Protein AF-A0A183KRS6-F1 (afdb_monomer_lite)

Sequence (408 aa):
MHEIMRPDRDQYVILHEENIDKSYLEEFKKIKEHQSILTDRKFDFQSITLYDPFTFTSNGNPVWEPISNLDDVPLFSISEKYLSFEDTVGLNRLYKCDNLFDFYSAPEFDNNNATISVVFFRLFSMFINQSNVSKANERTCSNQSAPCEPGEFRNKHCICTNASKYAFDRCKDDVNETKYCSDAVSKNKCYDEAKYAIPFCRRTCGRCFRAGSIGISKPPKKLCQDVEIDMCKNYVKEGYCHFDGWTKLNCQYSCNLCPSPDVVKRQVETSDVRAYLEAYRKGDCFNRYDDLRCEVFAERGDCRTNPGFMSSQCTQSCGLCPEIENQHPNVSYTQSSYTIRLSTPCRNYIDDQRCDALAKEVNFLSFSGSFISGLNVFFKNAPDYKNNMFYQYRKYICFICSLTLFII

Organism: NCBI:txid6186

Structure (mmCIF, N/CA/C/O backbone):
data_AF-A0A183KRS6-F1
#
_entry.id   AF-A0A183KRS6-F1
#
loop_
_atom_site.group_PDB
_atom_site.id
_atom_site.type_symbol
_atom_site.label_atom_id
_atom_site.label_alt_id
_atom_site.label_comp_id
_atom_site.label_asym_id
_atom_site.label_entity_id
_atom_site.label_seq_id
_atom_site.pdbx_PDB_ins_code
_atom_site.Cartn_x
_atom_site.Cartn_y
_atom_site.Cartn_z
_atom_site.occupancy
_atom_site.B_iso_or_equiv
_atom_site.auth_seq_id
_atom_site.auth_comp_id
_atom_site.auth_asym_id
_atom_site.auth_atom_id
_atom_site.pdbx_PDB_model_num
ATOM 1 N N . MET A 1 1 ? -1.805 -5.351 20.117 1.00 83.56 1 MET A N 1
ATOM 2 C CA . MET A 1 1 ? -3.058 -5.824 19.498 1.00 83.56 1 MET A CA 1
ATOM 3 C C . MET A 1 1 ? -3.177 -5.126 18.164 1.00 83.56 1 MET A C 1
ATOM 5 O O . MET A 1 1 ? -3.073 -3.906 18.151 1.00 83.56 1 MET A O 1
ATOM 9 N N . HIS A 1 2 ? -3.350 -5.880 17.084 1.00 93.06 2 HIS A N 1
ATOM 10 C CA . HIS A 1 2 ? -3.728 -5.319 15.788 1.00 93.06 2 HIS A CA 1
ATOM 11 C C . HIS A 1 2 ? -5.238 -5.071 15.755 1.00 93.06 2 HIS A 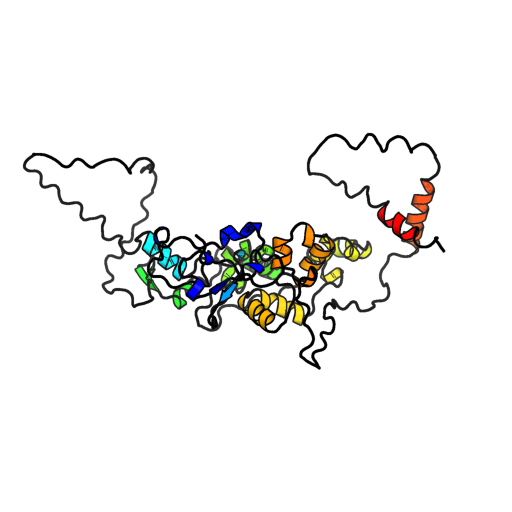C 1
ATOM 13 O O . HIS A 1 2 ? -5.987 -5.802 16.403 1.00 93.06 2 HIS A O 1
ATOM 19 N N . GLU A 1 3 ? -5.699 -4.076 14.999 1.00 94.50 3 GLU A N 1
ATOM 20 C CA . GLU A 1 3 ? -7.133 -3.766 14.877 1.00 94.50 3 GLU A CA 1
ATOM 21 C C . GLU A 1 3 ? -7.936 -4.996 14.403 1.00 94.50 3 GLU A C 1
ATOM 23 O O . GLU A 1 3 ? -9.028 -5.266 14.898 1.00 94.50 3 GLU A O 1
ATOM 28 N N . ILE A 1 4 ? -7.338 -5.829 13.539 1.00 95.00 4 ILE A N 1
ATOM 29 C CA . ILE A 1 4 ? -7.910 -7.097 13.050 1.00 95.00 4 ILE A CA 1
ATOM 30 C C . ILE A 1 4 ? -8.030 -8.189 14.132 1.00 95.00 4 ILE A C 1
ATOM 32 O O . ILE A 1 4 ? -8.648 -9.225 13.914 1.00 95.00 4 ILE A O 1
ATOM 36 N N . MET A 1 5 ? -7.447 -8.002 15.316 1.00 95.19 5 MET A N 1
ATOM 37 C CA . MET A 1 5 ? -7.546 -8.952 16.433 1.00 95.19 5 MET A CA 1
ATOM 38 C C . MET A 1 5 ? -8.672 -8.594 17.410 1.00 95.19 5 MET A C 1
ATOM 40 O O . MET A 1 5 ? -8.827 -9.262 18.435 1.00 95.19 5 MET A O 1
ATOM 44 N N . ARG A 1 6 ? -9.440 -7.532 17.141 1.00 94.69 6 ARG A N 1
ATOM 45 C CA . ARG A 1 6 ? -10.540 -7.117 18.013 1.00 94.69 6 ARG A CA 1
ATOM 46 C C . ARG A 1 6 ? -11.588 -8.234 18.184 1.00 94.69 6 ARG A C 1
ATOM 48 O O . ARG A 1 6 ? -11.902 -8.918 17.206 1.00 94.69 6 ARG A O 1
ATOM 55 N N . PRO A 1 7 ? -12.176 -8.402 19.387 1.00 94.44 7 PRO A N 1
ATOM 56 C CA . PRO A 1 7 ? -13.226 -9.399 19.615 1.00 94.44 7 PRO A CA 1
ATOM 57 C C . PRO A 1 7 ? -14.467 -9.194 18.731 1.00 94.44 7 PRO A C 1
ATOM 59 O O . PRO A 1 7 ? -15.098 -10.169 18.324 1.00 94.44 7 PRO A O 1
ATOM 62 N N . ASP A 1 8 ? -14.782 -7.934 18.411 1.00 94.12 8 ASP A N 1
ATOM 63 C CA . ASP A 1 8 ? -15.943 -7.501 17.627 1.00 94.12 8 ASP A CA 1
ATOM 64 C C . ASP A 1 8 ? -15.663 -7.359 16.121 1.00 94.12 8 ASP A C 1
ATOM 66 O O . ASP A 1 8 ? -16.561 -6.974 15.376 1.00 94.12 8 ASP A O 1
ATOM 70 N N . ARG A 1 9 ? -14.453 -7.685 15.636 1.00 95.06 9 ARG A N 1
ATOM 71 C CA . ARG A 1 9 ? -14.062 -7.438 14.232 1.00 95.06 9 ARG A CA 1
ATOM 72 C C . ARG A 1 9 ? -15.018 -8.063 13.207 1.00 95.06 9 ARG A C 1
ATOM 74 O O . ARG A 1 9 ? -15.184 -7.504 12.132 1.00 95.06 9 ARG A O 1
ATOM 81 N N . ASP A 1 10 ? -15.622 -9.214 13.522 1.00 95.94 10 ASP A N 1
ATOM 82 C CA . ASP A 1 10 ? -16.422 -9.995 12.566 1.00 95.94 10 ASP A CA 1
ATOM 83 C C . ASP A 1 10 ? -17.770 -9.304 12.271 1.00 95.94 10 ASP A C 1
ATOM 85 O O . ASP A 1 10 ? -18.526 -9.738 11.410 1.00 95.94 10 ASP A O 1
ATOM 89 N N . GLN A 1 11 ? -18.075 -8.204 12.972 1.00 95.31 11 GLN A N 1
ATOM 90 C CA . GLN A 1 11 ? -19.160 -7.278 12.635 1.00 95.31 11 GLN A CA 1
ATOM 91 C C . GLN A 1 11 ? -18.785 -6.309 11.500 1.00 95.31 11 GLN A C 1
ATOM 93 O O . GLN A 1 11 ? -19.662 -5.663 10.932 1.00 95.31 11 GLN A O 1
ATOM 98 N N . TYR A 1 12 ? -17.493 -6.195 11.173 1.00 95.25 12 TYR A N 1
ATOM 99 C CA . TYR A 1 12 ? -16.944 -5.211 10.237 1.00 95.25 12 TYR A CA 1
ATOM 100 C C . TYR A 1 12 ? -16.199 -5.851 9.064 1.00 95.25 12 TYR A C 1
ATOM 102 O O . TYR A 1 12 ? -16.209 -5.294 7.965 1.00 95.25 12 TYR A O 1
ATOM 110 N N . VAL A 1 13 ? -15.554 -7.002 9.279 1.00 96.50 13 VAL A N 1
ATOM 111 C CA . VAL A 1 13 ? -14.745 -7.691 8.267 1.00 96.50 13 VAL A CA 1
ATOM 112 C C . VAL A 1 13 ? -15.088 -9.172 8.153 1.00 96.50 13 VAL A C 1
ATOM 114 O O . VAL A 1 13 ? -15.427 -9.825 9.137 1.00 96.50 13 VAL A O 1
ATOM 117 N N . ILE A 1 14 ? -14.935 -9.701 6.944 1.00 96.88 14 ILE A N 1
ATOM 118 C CA . ILE A 1 14 ? -14.906 -11.132 6.645 1.00 96.88 14 ILE A CA 1
ATOM 119 C C . ILE A 1 14 ? -13.435 -11.538 6.579 1.00 96.88 14 ILE A C 1
ATOM 121 O O . ILE A 1 14 ? -12.667 -10.905 5.856 1.00 96.88 14 ILE A O 1
ATOM 125 N N . LEU A 1 15 ? -13.041 -12.556 7.345 1.00 97.38 15 LEU A N 1
ATOM 126 C CA . LEU A 1 15 ? -11.693 -13.127 7.323 1.00 97.38 15 LEU A CA 1
ATOM 127 C C . LEU A 1 15 ? -11.696 -14.412 6.485 1.00 97.38 15 LEU A C 1
ATOM 129 O O . LEU A 1 15 ? -12.467 -15.326 6.767 1.00 97.38 15 LEU A O 1
ATOM 133 N N . HIS A 1 16 ? -10.799 -14.481 5.510 1.00 97.06 16 HIS A N 1
ATOM 134 C CA . HIS A 1 16 ? -10.576 -15.614 4.616 1.00 97.06 16 HIS A CA 1
ATOM 135 C C . HIS A 1 16 ? -9.330 -16.374 5.076 1.00 97.06 16 HIS A C 1
ATOM 137 O O . HIS A 1 16 ? -8.223 -16.157 4.571 1.00 97.06 16 HIS A O 1
ATOM 143 N N . GLU A 1 17 ? -9.485 -17.219 6.099 1.00 96.50 17 GLU A N 1
ATOM 144 C CA . GLU A 1 17 ? -8.370 -17.961 6.710 1.00 96.50 17 GLU A CA 1
ATOM 145 C C . GLU A 1 17 ? -7.621 -18.850 5.706 1.00 96.50 17 GLU A C 1
ATOM 147 O O . GLU A 1 17 ? -6.414 -19.055 5.837 1.00 96.50 17 GLU A O 1
ATOM 152 N N . GLU A 1 18 ? -8.308 -19.325 4.668 1.00 96.00 18 GLU A N 1
ATOM 153 C CA . GLU A 1 18 ? -7.747 -20.119 3.579 1.00 96.00 18 GLU A CA 1
ATOM 154 C C . GLU A 1 18 ? -6.706 -19.371 2.735 1.00 96.00 18 GLU A C 1
ATOM 156 O O . GLU A 1 18 ? -5.847 -20.007 2.124 1.00 96.00 18 GLU A O 1
ATOM 161 N N . ASN A 1 19 ? -6.752 -18.035 2.718 1.00 96.69 19 ASN A N 1
ATOM 162 C CA . ASN A 1 19 ? -5.804 -17.210 1.970 1.00 96.69 19 ASN A CA 1
ATOM 163 C C . ASN A 1 19 ? -4.554 -16.876 2.797 1.00 96.69 19 ASN A C 1
ATOM 165 O O . ASN A 1 19 ? -3.540 -16.454 2.237 1.00 96.69 19 ASN A O 1
ATOM 169 N N . ILE A 1 20 ? -4.586 -17.088 4.115 1.00 96.88 20 ILE A N 1
ATOM 170 C CA . ILE A 1 20 ? -3.508 -16.717 5.036 1.00 96.88 20 ILE A CA 1
ATOM 171 C C . ILE A 1 20 ? -2.352 -17.710 4.924 1.00 96.88 20 ILE A C 1
ATOM 173 O O . ILE A 1 20 ? -2.533 -18.928 4.979 1.00 96.88 20 ILE A O 1
ATOM 177 N N . ASP A 1 21 ? -1.128 -17.197 4.824 1.00 95.50 21 ASP A N 1
ATOM 178 C CA . ASP A 1 21 ? 0.060 -18.010 5.055 1.00 95.50 21 ASP A CA 1
ATOM 179 C C . ASP A 1 21 ? 0.016 -18.587 6.478 1.00 95.50 21 ASP A C 1
ATOM 181 O O . ASP A 1 21 ? -0.043 -17.864 7.473 1.00 95.50 21 ASP A O 1
ATOM 185 N N . LYS A 1 22 ? 0.065 -19.919 6.573 1.00 94.50 22 LYS A N 1
ATOM 186 C CA . LYS A 1 22 ? -0.102 -20.669 7.826 1.00 94.50 22 LYS A CA 1
ATOM 187 C C . LYS A 1 22 ? 0.830 -20.211 8.949 1.00 94.50 22 LYS A C 1
ATOM 189 O O . LYS A 1 22 ? 0.472 -20.357 10.115 1.00 94.50 22 LYS A O 1
ATOM 194 N N . SER A 1 23 ? 2.002 -19.666 8.618 1.00 94.62 23 SER A N 1
ATOM 195 C CA . SER A 1 23 ? 2.950 -19.133 9.603 1.00 94.62 23 SER A CA 1
ATOM 196 C C . SER A 1 23 ? 2.454 -17.867 10.318 1.00 94.62 23 SER A C 1
ATOM 198 O O . SER A 1 23 ? 2.924 -17.577 11.416 1.00 94.62 23 SER A O 1
ATOM 200 N N . TYR A 1 24 ? 1.466 -17.164 9.753 1.00 94.94 24 TYR A N 1
ATOM 201 C CA . TYR A 1 24 ? 0.910 -15.911 10.272 1.00 94.94 24 TYR A CA 1
ATOM 202 C C . TYR A 1 24 ? -0.516 -16.034 10.828 1.00 94.94 24 TYR A C 1
ATOM 204 O O . TYR A 1 24 ? -1.092 -15.027 11.227 1.00 94.94 24 TYR A O 1
ATOM 212 N N . LEU A 1 25 ? -1.096 -17.237 10.923 1.00 94.44 25 LEU A N 1
ATOM 213 C CA . LEU A 1 25 ? -2.465 -17.425 11.439 1.00 94.44 25 LEU A CA 1
ATOM 214 C C . LEU A 1 25 ? -2.681 -16.826 12.841 1.00 94.44 25 LEU A C 1
ATOM 216 O O . LEU A 1 25 ? -3.757 -16.307 13.133 1.00 94.44 25 LEU A O 1
ATOM 220 N N . GLU A 1 26 ? -1.662 -16.852 13.705 1.00 94.31 26 GLU A N 1
ATOM 221 C CA . GLU A 1 26 ? -1.744 -16.272 15.054 1.00 94.31 26 GLU A CA 1
ATOM 222 C C . GLU A 1 26 ? -1.982 -14.751 15.042 1.00 94.31 26 GLU A C 1
ATOM 224 O O . GLU A 1 26 ? -2.657 -14.235 15.933 1.00 94.31 26 GLU A O 1
ATOM 229 N N . GLU A 1 27 ? -1.508 -14.040 14.014 1.00 93.31 27 GLU A N 1
ATOM 230 C CA . GLU A 1 27 ? -1.673 -12.585 13.864 1.00 93.31 27 GLU A CA 1
ATOM 231 C C . GLU A 1 27 ? -3.131 -12.175 13.593 1.00 93.31 27 GLU A C 1
ATOM 233 O O . GLU A 1 27 ? -3.512 -11.019 13.790 1.00 93.31 27 GLU A O 1
ATOM 238 N N . PHE A 1 28 ? -3.964 -13.136 13.178 1.00 95.75 28 PHE A N 1
ATOM 239 C CA . PHE A 1 28 ? -5.384 -12.952 12.884 1.00 95.75 28 PHE A CA 1
ATOM 240 C C . PHE A 1 28 ? -6.293 -13.586 13.935 1.00 95.75 28 PHE A C 1
ATOM 242 O O . PHE A 1 28 ? -7.512 -13.600 13.766 1.00 95.75 28 PHE A O 1
ATOM 249 N N . LYS A 1 29 ? -5.766 -14.095 15.053 1.00 95.31 29 LYS A N 1
ATOM 250 C CA . LYS A 1 29 ? -6.623 -14.608 16.128 1.00 95.31 29 LYS A CA 1
ATOM 251 C C . LYS A 1 29 ? -7.233 -13.471 16.939 1.00 95.31 29 LYS A C 1
ATOM 253 O O . LYS A 1 29 ? -6.548 -12.529 17.336 1.00 95.31 29 LYS A O 1
ATOM 258 N N . LYS A 1 30 ? -8.537 -13.579 17.221 1.00 95.50 30 LYS A N 1
ATOM 259 C CA . LYS A 1 30 ? -9.220 -12.632 18.111 1.00 95.50 30 LYS A CA 1
ATOM 260 C C . LYS A 1 30 ? -8.638 -12.725 19.512 1.00 95.50 30 LYS A C 1
ATOM 262 O O . LYS A 1 30 ? -8.485 -13.815 20.065 1.00 95.50 30 LYS A O 1
ATOM 267 N N . ILE A 1 31 ? -8.378 -11.570 20.104 1.00 93.62 31 ILE A N 1
ATOM 268 C CA . ILE A 1 31 ? -8.111 -11.467 21.533 1.00 93.62 31 ILE A CA 1
ATOM 269 C C . ILE A 1 31 ? -9.443 -11.614 22.278 1.00 93.62 31 ILE A C 1
ATOM 271 O O . ILE A 1 31 ? -10.504 -11.264 21.761 1.00 93.62 31 ILE A O 1
ATOM 275 N N . LYS A 1 32 ? -9.407 -12.174 23.490 1.00 90.81 32 LYS A N 1
ATOM 276 C CA . LYS A 1 32 ? -10.609 -12.350 24.314 1.00 90.81 32 LYS A CA 1
ATOM 277 C C . LYS A 1 32 ? -11.098 -10.995 24.828 1.00 90.81 32 LYS A C 1
ATOM 279 O O . LYS A 1 32 ? -10.283 -10.144 25.170 1.00 90.81 32 LYS A O 1
ATOM 284 N N . GLU A 1 33 ? -12.411 -10.824 24.972 1.00 86.75 33 GLU A N 1
ATOM 285 C CA . GLU A 1 33 ? -13.024 -9.550 25.391 1.00 86.75 33 GLU A CA 1
ATOM 286 C C . GLU A 1 33 ? -12.409 -8.973 26.672 1.00 86.75 33 GLU A C 1
ATOM 288 O O . GLU A 1 33 ? -12.002 -7.816 26.691 1.00 86.75 33 GLU A O 1
ATOM 293 N N . HIS A 1 34 ? -12.222 -9.800 27.705 1.00 85.00 34 HIS A N 1
ATOM 294 C CA . HIS A 1 34 ? -11.623 -9.384 28.982 1.00 85.00 34 HIS A CA 1
ATOM 295 C C . HIS A 1 34 ? -10.146 -8.961 28.889 1.00 85.00 34 HIS A C 1
ATOM 297 O O . HIS A 1 34 ? -9.616 -8.373 29.827 1.00 85.00 34 HIS A O 1
ATOM 303 N N . GLN A 1 35 ? -9.463 -9.292 27.791 1.00 83.81 35 GLN A N 1
ATOM 304 C CA . GLN A 1 35 ? -8.082 -8.889 27.510 1.00 83.81 35 GLN A CA 1
ATOM 305 C C . GLN A 1 35 ? -8.026 -7.660 26.589 1.00 83.81 35 GLN A C 1
ATOM 307 O O . GLN A 1 35 ? -6.937 -7.187 26.262 1.00 83.81 35 GLN A O 1
ATOM 312 N N . SER A 1 36 ? -9.181 -7.156 26.142 1.00 81.38 36 SER A N 1
ATOM 313 C CA . SER A 1 36 ? -9.292 -6.027 25.224 1.00 81.38 36 SER A CA 1
ATOM 314 C C . SER A 1 36 ? -9.881 -4.796 25.908 1.00 81.38 36 SER A C 1
ATOM 316 O O . SER A 1 36 ? -10.846 -4.889 26.660 1.00 81.38 36 SER A O 1
ATOM 318 N N . ILE A 1 37 ? -9.307 -3.625 25.627 1.00 80.06 37 ILE A N 1
ATOM 319 C CA . ILE A 1 37 ? -9.844 -2.330 26.055 1.00 80.06 37 ILE A CA 1
ATOM 320 C C . ILE A 1 37 ? -10.181 -1.551 24.784 1.00 80.06 37 ILE A C 1
ATOM 322 O O . ILE A 1 37 ? -9.300 -0.972 24.154 1.00 80.06 37 ILE A O 1
ATOM 326 N N . LEU A 1 38 ? -11.455 -1.564 24.384 1.00 76.56 38 LEU A N 1
ATOM 327 C CA . LEU A 1 38 ? -11.907 -0.915 23.146 1.00 76.56 38 LEU A CA 1
ATOM 328 C C . LEU A 1 38 ? -12.173 0.591 23.312 1.00 76.56 38 LEU A C 1
ATOM 330 O O . LEU A 1 38 ? -12.379 1.283 22.324 1.00 76.56 38 LEU A O 1
ATOM 334 N N . THR A 1 39 ? -12.118 1.141 24.533 1.00 74.56 39 THR A N 1
ATOM 335 C CA . THR A 1 39 ? -12.268 2.590 24.814 1.00 74.56 39 THR A CA 1
ATOM 336 C C . THR A 1 39 ? -13.505 3.253 24.176 1.00 74.56 39 THR A C 1
ATOM 338 O O . THR A 1 39 ? -13.466 4.450 23.901 1.00 74.56 39 THR A O 1
ATOM 341 N N . ASP A 1 40 ? -14.581 2.494 23.922 1.00 74.81 40 ASP A N 1
ATOM 342 C CA . ASP A 1 40 ? -15.792 2.956 23.216 1.00 74.81 40 ASP A CA 1
ATOM 343 C C . ASP A 1 40 ? -15.491 3.611 21.848 1.00 74.81 40 ASP A C 1
ATOM 345 O O . ASP A 1 40 ? -15.978 4.695 21.515 1.00 74.81 40 ASP A O 1
ATOM 349 N N . ARG A 1 41 ? -14.585 2.994 21.073 1.00 81.50 41 ARG A N 1
ATOM 350 C CA . ARG A 1 41 ? -14.232 3.428 19.712 1.00 81.50 41 ARG A CA 1
ATOM 351 C C . ARG A 1 41 ? -14.746 2.447 18.660 1.00 81.50 41 ARG A C 1
ATOM 353 O O . ARG A 1 41 ? -14.746 1.226 18.860 1.00 81.50 41 ARG A O 1
ATOM 360 N N . LYS A 1 42 ? -15.139 2.984 17.504 1.00 84.69 42 LYS A N 1
ATOM 361 C CA . LYS A 1 42 ? -15.575 2.187 16.345 1.00 84.69 42 LYS A CA 1
ATOM 362 C C . LYS A 1 42 ? -14.405 1.388 15.766 1.00 84.69 42 LYS A C 1
ATOM 364 O O . LYS A 1 42 ? -13.247 1.662 16.084 1.00 84.69 42 LYS A O 1
ATOM 369 N N . PHE A 1 43 ? -14.696 0.369 14.960 1.00 91.12 43 PHE A N 1
ATOM 370 C CA . PHE A 1 43 ? -13.662 -0.313 14.178 1.00 91.12 43 PHE A CA 1
ATOM 371 C C . PHE A 1 43 ? -13.032 0.661 13.188 1.00 91.12 43 PHE A C 1
ATOM 373 O O . PHE A 1 43 ? -13.741 1.300 12.410 1.00 91.12 43 PHE A O 1
ATOM 380 N N . ASP A 1 44 ? -11.711 0.799 13.248 1.00 91.19 44 ASP A N 1
ATOM 381 C CA . ASP A 1 44 ? -10.995 1.814 12.490 1.00 91.19 44 ASP A CA 1
ATOM 382 C C . ASP A 1 44 ? -10.200 1.213 11.327 1.00 91.19 44 ASP A C 1
ATOM 384 O O . ASP A 1 44 ? -9.067 0.748 11.474 1.00 91.19 44 ASP A O 1
ATOM 388 N N . PHE A 1 45 ? -10.778 1.305 10.129 1.00 90.69 45 PHE A N 1
ATOM 389 C CA . PHE A 1 45 ? -10.135 0.879 8.885 1.00 90.69 45 PHE A CA 1
ATOM 390 C C . PHE A 1 45 ? -8.854 1.665 8.545 1.00 90.69 45 PHE A C 1
ATOM 392 O O . PHE A 1 45 ? -8.003 1.187 7.788 1.00 90.69 45 PHE A O 1
ATOM 399 N N . GLN A 1 46 ? -8.678 2.856 9.123 1.00 87.12 46 GLN A N 1
ATOM 400 C CA . GLN A 1 46 ? -7.488 3.684 8.941 1.00 87.12 46 GLN A CA 1
ATOM 401 C C . GLN A 1 46 ? -6.449 3.492 10.048 1.00 87.12 46 GLN A C 1
ATOM 403 O O . GLN A 1 46 ? -5.378 4.097 9.951 1.00 87.12 46 GLN A O 1
ATOM 408 N N . SER A 1 47 ? -6.713 2.630 11.040 1.00 90.19 47 SER A N 1
ATOM 409 C CA . SER A 1 47 ? -5.795 2.407 12.157 1.00 90.19 47 SER A CA 1
ATOM 410 C C . SER A 1 47 ? -4.420 2.012 11.640 1.00 90.19 47 SER A C 1
ATOM 412 O O . SER A 1 47 ? -4.291 1.147 10.758 1.00 90.19 47 SER A O 1
ATOM 414 N N . ILE A 1 48 ? -3.379 2.601 12.232 1.00 88.44 48 ILE A N 1
ATOM 415 C CA . ILE A 1 48 ? -1.982 2.228 11.986 1.00 88.44 48 ILE A CA 1
ATOM 416 C C . ILE A 1 48 ? -1.716 0.754 12.324 1.00 88.44 48 ILE A C 1
ATOM 418 O O . ILE A 1 48 ? -0.770 0.161 11.811 1.00 88.44 48 ILE A O 1
ATOM 422 N N . THR A 1 49 ? -2.567 0.155 13.162 1.00 91.38 49 THR A N 1
ATOM 423 C CA . THR A 1 49 ? -2.460 -1.237 13.610 1.00 91.38 49 THR A CA 1
ATOM 424 C C . THR A 1 49 ? -3.314 -2.214 12.801 1.00 91.38 49 THR A C 1
ATOM 426 O O . THR A 1 49 ? -3.309 -3.406 13.100 1.00 91.38 49 THR A O 1
ATOM 429 N N . LEU A 1 50 ? -4.051 -1.745 11.789 1.00 92.94 50 LEU A N 1
ATOM 430 C CA . LEU A 1 50 ? -4.773 -2.620 10.868 1.00 92.94 50 LEU A CA 1
ATOM 431 C C . LEU A 1 50 ? -3.858 -3.013 9.701 1.00 92.94 50 LEU A C 1
ATOM 433 O O . LEU A 1 50 ? -3.357 -2.146 8.983 1.00 92.94 50 LEU A O 1
ATOM 437 N N . TYR A 1 51 ? -3.661 -4.308 9.479 1.00 92.38 51 TYR A N 1
ATOM 438 C CA . TYR A 1 51 ? -2.997 -4.812 8.275 1.00 92.38 51 TYR A CA 1
ATOM 439 C C . TYR A 1 51 ? -3.806 -4.523 7.021 1.00 92.38 51 TYR A C 1
ATOM 441 O O . TYR A 1 51 ? -5.018 -4.402 7.110 1.00 92.38 51 TYR A O 1
ATOM 449 N N . ASP A 1 52 ? -3.166 -4.407 5.857 1.00 91.56 52 ASP A N 1
ATOM 450 C CA . ASP A 1 52 ? -3.918 -4.261 4.609 1.00 91.56 52 ASP A CA 1
ATOM 451 C C . ASP A 1 52 ? -4.553 -5.608 4.186 1.00 91.56 52 ASP A C 1
ATOM 453 O O . ASP A 1 52 ? -4.072 -6.657 4.621 1.00 91.56 52 ASP A O 1
ATOM 457 N N . PRO A 1 53 ? -5.623 -5.611 3.364 1.00 94.56 53 PRO A N 1
ATOM 458 C CA . PRO A 1 53 ? -6.343 -6.819 2.941 1.00 94.56 53 PRO A CA 1
ATOM 459 C C . PRO A 1 53 ? -5.496 -7.958 2.379 1.00 94.56 53 PRO A C 1
ATOM 461 O O . PRO A 1 53 ? -5.935 -9.096 2.411 1.00 94.56 53 PRO A O 1
ATOM 464 N N . PHE A 1 54 ? -4.302 -7.689 1.861 1.00 94.12 54 PHE A N 1
ATOM 465 C CA . PHE A 1 54 ? -3.455 -8.686 1.202 1.00 94.12 54 PHE A CA 1
ATOM 466 C C . PHE A 1 54 ? -2.172 -8.962 1.998 1.00 94.12 54 PHE A C 1
ATOM 468 O O . PHE A 1 54 ? -1.298 -9.696 1.538 1.00 94.12 54 PHE A O 1
ATOM 475 N N . THR A 1 55 ? -2.015 -8.371 3.187 1.00 93.69 55 THR A N 1
ATOM 476 C CA . THR A 1 55 ? -0.889 -8.683 4.073 1.00 93.69 55 THR A CA 1
ATOM 477 C C . THR A 1 55 ? -0.961 -10.159 4.490 1.00 93.69 55 THR A C 1
ATOM 479 O O . THR A 1 55 ? -2.014 -10.630 4.906 1.00 93.69 55 THR A O 1
ATOM 482 N N . PHE A 1 56 ? 0.163 -10.878 4.391 1.00 94.94 56 PHE A N 1
ATOM 483 C CA . PHE A 1 56 ? 0.285 -12.313 4.706 1.00 94.94 56 PHE A CA 1
ATOM 484 C C . PHE A 1 56 ? -0.559 -13.264 3.842 1.00 94.94 56 PHE A C 1
ATOM 486 O O . PHE A 1 56 ? -0.757 -14.418 4.221 1.00 94.94 56 PHE A O 1
ATOM 493 N N . THR A 1 57 ? -1.024 -12.825 2.668 1.00 95.50 57 THR A N 1
ATOM 494 C CA . THR A 1 57 ? -1.631 -13.746 1.698 1.00 95.50 57 THR A CA 1
ATOM 495 C C . THR A 1 57 ? -0.605 -14.764 1.199 1.00 95.50 57 THR A C 1
ATOM 497 O O . THR A 1 57 ? 0.546 -14.418 0.938 1.00 95.50 57 THR A O 1
ATOM 500 N N . SER A 1 58 ? -1.003 -16.021 1.038 1.00 94.75 58 SER A N 1
ATOM 501 C CA . SER A 1 58 ? -0.164 -17.084 0.464 1.00 94.75 58 SER A CA 1
ATOM 502 C C . SER A 1 58 ? -0.408 -17.300 -1.031 1.00 94.75 58 SER A C 1
ATOM 504 O O . SER A 1 58 ? 0.411 -17.912 -1.713 1.00 94.75 58 SER A O 1
ATOM 506 N N . ASN A 1 59 ? -1.519 -16.778 -1.547 1.00 93.31 59 ASN A N 1
ATOM 507 C CA . ASN A 1 59 ? -2.025 -17.067 -2.887 1.00 93.31 59 ASN A CA 1
ATOM 508 C C . ASN A 1 59 ? -2.378 -15.805 -3.689 1.00 93.31 59 ASN A C 1
ATOM 510 O O . ASN A 1 59 ? -2.828 -15.919 -4.820 1.00 93.31 59 ASN A O 1
ATOM 514 N N . GLY A 1 60 ? -2.168 -14.611 -3.127 1.00 92.88 60 GLY A N 1
ATOM 515 C CA . GLY A 1 60 ? -2.466 -13.338 -3.785 1.00 92.88 60 GLY A CA 1
ATOM 516 C C . GLY A 1 60 ? -3.913 -12.863 -3.640 1.00 92.88 60 GLY A C 1
ATOM 517 O O . GLY A 1 60 ? -4.214 -11.730 -4.013 1.00 92.88 60 GLY A O 1
ATOM 518 N N . ASN A 1 61 ? -4.786 -13.675 -3.041 1.00 94.06 61 ASN A N 1
ATOM 519 C CA . ASN A 1 61 ? -6.163 -13.305 -2.728 1.00 94.06 61 ASN A CA 1
ATOM 520 C C . ASN A 1 61 ? -6.230 -12.496 -1.420 1.00 94.06 61 ASN A C 1
ATOM 522 O O . ASN A 1 61 ? -5.325 -12.612 -0.581 1.00 94.06 61 ASN A O 1
ATOM 526 N N . PRO A 1 62 ? -7.279 -11.678 -1.214 1.00 95.00 62 PRO A N 1
ATOM 527 C CA . PRO A 1 62 ? -7.437 -10.930 0.025 1.00 95.00 62 PRO A CA 1
ATOM 528 C C . PRO A 1 62 ? -7.623 -11.882 1.213 1.00 95.00 62 PRO A C 1
ATOM 530 O O . PRO A 1 62 ? -8.422 -12.812 1.179 1.00 95.00 62 PRO A O 1
ATOM 533 N N . VAL A 1 63 ? -6.888 -11.626 2.288 1.00 96.81 63 VAL A N 1
ATOM 534 C CA . VAL A 1 63 ? -7.019 -12.283 3.591 1.00 96.81 63 VAL A CA 1
ATOM 535 C C . VAL A 1 63 ? -8.255 -11.792 4.335 1.00 96.81 63 VAL A C 1
ATOM 537 O O . VAL A 1 63 ? -8.856 -12.545 5.092 1.00 96.81 63 VAL A O 1
ATOM 540 N N . TRP A 1 64 ? -8.653 -10.537 4.148 1.00 96.50 64 TRP A N 1
ATOM 541 C CA . TRP A 1 64 ? -9.877 -10.020 4.744 1.00 96.50 64 TRP A CA 1
ATOM 542 C C . TRP A 1 64 ? -10.528 -8.969 3.855 1.00 96.50 64 TRP A C 1
ATOM 544 O O . TRP A 1 64 ? -9.860 -8.285 3.080 1.00 96.50 64 TRP A O 1
ATOM 554 N N . GLU A 1 65 ? -11.838 -8.814 3.999 1.00 94.94 65 GLU A N 1
ATOM 555 C CA . GLU A 1 65 ? -12.628 -7.830 3.266 1.00 94.94 65 GLU A CA 1
ATOM 556 C C . GLU A 1 65 ? -13.611 -7.108 4.190 1.00 94.94 65 GLU A C 1
ATOM 558 O O . GLU A 1 65 ? -14.128 -7.718 5.124 1.00 94.94 65 GLU A O 1
ATOM 563 N N . PRO A 1 66 ? -13.905 -5.818 3.954 1.00 94.81 66 PRO A N 1
ATOM 564 C CA . PRO A 1 66 ? -14.948 -5.124 4.697 1.00 94.81 66 PRO A CA 1
ATOM 565 C C . PRO A 1 66 ? -16.333 -5.672 4.313 1.00 94.81 66 PRO A C 1
ATOM 567 O O . PRO A 1 66 ? -16.604 -5.903 3.132 1.00 94.81 66 PRO A O 1
ATOM 570 N N . ILE A 1 67 ? -17.210 -5.851 5.308 1.00 93.94 67 ILE A N 1
ATOM 571 C CA . ILE A 1 67 ? -18.599 -6.309 5.116 1.00 93.94 67 ILE A CA 1
ATOM 572 C C . ILE A 1 67 ? -19.425 -5.241 4.393 1.00 93.94 67 ILE A C 1
ATOM 574 O O . ILE A 1 67 ? -20.183 -5.544 3.473 1.00 93.94 67 ILE A O 1
ATOM 578 N N . SER A 1 68 ? -19.285 -3.984 4.811 1.00 88.81 68 SER A N 1
ATOM 579 C CA . SER A 1 68 ? -19.937 -2.836 4.184 1.00 88.81 68 SER A CA 1
ATOM 580 C C . SER A 1 68 ? -19.004 -2.146 3.193 1.00 88.81 68 SER A C 1
ATOM 582 O O . SER A 1 68 ? -17.780 -2.231 3.302 1.00 88.81 68 SER A O 1
ATOM 584 N N . ASN A 1 69 ? -19.577 -1.402 2.244 1.00 83.88 69 ASN A N 1
ATOM 585 C CA . ASN A 1 69 ? -18.781 -0.489 1.432 1.00 83.88 69 ASN A CA 1
ATOM 586 C C . ASN A 1 69 ? -18.078 0.528 2.351 1.00 83.88 69 ASN A C 1
ATOM 588 O O . ASN A 1 69 ? -18.668 1.001 3.320 1.00 83.88 69 ASN A O 1
ATOM 592 N N . LEU A 1 70 ? -16.812 0.828 2.063 1.00 78.81 70 LEU A N 1
ATOM 593 C CA . LEU A 1 70 ? -16.004 1.773 2.837 1.00 78.81 70 LEU A CA 1
ATOM 594 C C . LEU A 1 70 ? -16.218 3.229 2.398 1.00 78.81 70 LEU A C 1
ATOM 596 O O . LEU A 1 70 ? -15.517 4.114 2.884 1.00 78.81 70 LEU A O 1
ATOM 600 N N . ASP A 1 71 ? -17.161 3.479 1.486 1.00 76.75 71 ASP A N 1
ATOM 601 C CA . ASP A 1 71 ? -17.409 4.778 0.860 1.00 76.75 71 ASP A CA 1
ATOM 602 C C . ASP A 1 71 ? -16.076 5.447 0.449 1.00 76.75 71 ASP A C 1
ATOM 604 O O . ASP A 1 71 ? -15.262 4.851 -0.269 1.00 76.75 71 ASP A O 1
ATOM 608 N N . ASP A 1 72 ? -15.820 6.661 0.940 1.00 72.00 72 ASP A N 1
ATOM 609 C CA . ASP A 1 72 ? -14.621 7.457 0.658 1.00 72.00 72 ASP A CA 1
ATOM 610 C C . ASP A 1 72 ? -13.439 7.189 1.616 1.00 72.00 72 ASP A C 1
ATOM 612 O O . ASP A 1 72 ? -12.479 7.967 1.639 1.00 72.00 72 ASP A O 1
ATOM 616 N N . VAL A 1 73 ? -13.476 6.124 2.428 1.00 78.00 73 VAL A N 1
ATOM 617 C CA . VAL A 1 73 ? -12.404 5.785 3.381 1.00 78.00 73 VAL A CA 1
ATOM 618 C C . VAL A 1 73 ? -11.281 5.016 2.664 1.00 78.00 73 VAL A C 1
ATOM 620 O O . VAL A 1 73 ? -11.456 3.841 2.347 1.00 78.00 73 VAL A O 1
ATOM 623 N N . PRO A 1 74 ? -10.100 5.620 2.414 1.00 76.12 74 PRO A N 1
ATOM 624 C CA . PRO A 1 74 ? -8.989 4.928 1.765 1.00 76.12 74 PRO A CA 1
ATOM 625 C C . PRO A 1 74 ? -8.399 3.835 2.657 1.00 76.12 74 PRO A C 1
ATOM 627 O O . PRO A 1 74 ? -8.341 3.983 3.882 1.00 76.12 74 PRO A O 1
ATOM 630 N N . LEU A 1 75 ? -7.864 2.793 2.018 1.00 83.50 75 LEU A N 1
ATOM 631 C CA . LEU A 1 75 ? -7.038 1.782 2.670 1.00 83.50 75 LEU A CA 1
ATOM 632 C C . LEU A 1 75 ? -5.593 1.953 2.206 1.00 83.50 75 LEU A C 1
ATOM 634 O O . LEU A 1 75 ? -5.308 1.968 1.012 1.00 83.50 75 LEU A O 1
ATOM 638 N N . PHE A 1 76 ? -4.672 2.055 3.157 1.00 78.00 76 PHE A N 1
ATOM 639 C CA . PHE A 1 76 ? -3.246 2.207 2.875 1.00 78.00 76 PHE A CA 1
ATOM 640 C C . PHE A 1 76 ? -2.466 0.978 3.321 1.00 78.00 76 PHE A C 1
ATOM 642 O O . PHE A 1 76 ? -2.859 0.291 4.267 1.00 78.00 76 PHE A O 1
ATOM 649 N N . SER A 1 77 ? -1.321 0.746 2.683 1.00 80.00 77 SER A N 1
ATOM 650 C CA . SER A 1 77 ? -0.326 -0.191 3.203 1.00 80.00 77 SER A CA 1
ATOM 651 C C . SER A 1 77 ? 0.230 0.308 4.543 1.00 80.00 77 SER A C 1
ATOM 653 O O . SER A 1 77 ? 0.315 1.516 4.783 1.00 80.00 77 SER A O 1
ATOM 655 N N . ILE A 1 78 ? 0.658 -0.604 5.422 1.00 77.81 78 ILE A N 1
ATOM 656 C CA . ILE A 1 78 ? 1.183 -0.262 6.762 1.00 77.81 78 ILE A CA 1
ATOM 657 C C . ILE A 1 78 ? 2.311 0.781 6.680 1.00 77.81 78 ILE A C 1
ATOM 659 O O . ILE A 1 78 ? 2.377 1.689 7.503 1.00 77.81 78 ILE A O 1
ATOM 663 N N . SER A 1 79 ? 3.177 0.688 5.665 1.00 75.44 79 SER A N 1
ATOM 664 C CA . SER A 1 79 ? 4.300 1.613 5.453 1.00 75.44 79 SER A CA 1
ATOM 665 C C . SER A 1 79 ? 3.894 3.059 5.170 1.00 75.44 79 SER A C 1
ATOM 667 O O . SER A 1 79 ? 4.716 3.958 5.327 1.00 75.44 79 SER A O 1
ATOM 669 N N . GLU A 1 80 ? 2.656 3.287 4.739 1.00 76.31 80 GLU A N 1
ATOM 670 C CA . GLU A 1 80 ? 2.134 4.609 4.377 1.00 76.31 80 GLU A CA 1
ATOM 671 C C . GLU A 1 80 ? 1.192 5.174 5.454 1.00 76.31 80 GLU A C 1
ATOM 673 O O . GLU A 1 80 ? 0.897 6.380 5.475 1.00 76.31 80 GLU A O 1
ATOM 678 N N . LYS A 1 81 ? 0.742 4.307 6.373 1.00 78.06 81 LYS A N 1
ATOM 679 C CA . LYS A 1 81 ? -0.140 4.665 7.479 1.00 78.06 81 LYS A CA 1
ATOM 680 C C . LYS A 1 81 ? 0.542 5.586 8.485 1.00 78.06 81 LYS A C 1
ATOM 682 O O . LYS A 1 81 ? 1.762 5.704 8.590 1.00 78.06 81 LYS A O 1
ATOM 687 N N . TYR A 1 82 ? -0.300 6.280 9.229 1.00 77.69 82 TYR A N 1
ATOM 688 C CA . TYR A 1 82 ? 0.072 7.107 10.366 1.00 77.69 82 TYR A CA 1
ATOM 689 C C . TYR A 1 82 ? -1.035 6.980 11.413 1.00 77.69 82 TYR A C 1
ATOM 691 O O . TYR A 1 82 ? -2.065 6.381 11.112 1.00 77.69 82 TYR A O 1
ATOM 699 N N . LEU A 1 83 ? -0.842 7.529 12.614 1.00 83.19 83 LEU A N 1
ATOM 700 C CA . LEU A 1 83 ? -1.897 7.555 13.629 1.00 83.19 83 LEU A CA 1
ATOM 701 C C . LEU A 1 83 ? -3.178 8.151 13.041 1.00 83.19 83 LEU A C 1
ATOM 703 O O . LEU A 1 83 ? -3.178 9.308 12.600 1.00 83.19 83 LEU A O 1
ATOM 707 N N . SER A 1 84 ? -4.238 7.350 13.035 1.00 85.00 84 SER A N 1
ATOM 708 C CA . SER A 1 84 ? -5.567 7.792 12.645 1.00 85.00 84 SER A CA 1
ATOM 709 C C . SER A 1 84 ? -6.182 8.681 13.734 1.00 85.00 84 SER A C 1
ATOM 711 O O . SER A 1 84 ? -5.627 8.875 14.828 1.00 85.00 84 SER A O 1
ATOM 713 N N . PHE A 1 85 ? -7.358 9.233 13.436 1.00 85.06 85 PHE A N 1
ATOM 714 C CA . PHE A 1 85 ? -8.151 9.934 14.440 1.00 85.06 85 PHE A CA 1
ATOM 715 C C . PHE A 1 85 ? -8.546 8.992 15.589 1.00 85.06 85 PHE A C 1
ATOM 717 O O . PHE A 1 85 ? -8.258 9.305 16.742 1.00 85.06 85 PHE A O 1
ATOM 724 N N . GLU A 1 86 ? -9.107 7.819 15.287 1.00 86.75 86 GLU A N 1
ATOM 725 C CA . GLU A 1 86 ? -9.562 6.853 16.298 1.00 86.75 86 GLU A CA 1
ATOM 726 C C . GLU A 1 86 ? -8.402 6.237 17.098 1.00 86.75 86 GLU A C 1
ATOM 728 O O . GLU A 1 86 ? -8.542 6.031 18.304 1.00 86.75 86 GLU A O 1
ATOM 733 N N . ASP A 1 87 ? -7.229 6.028 16.484 1.00 86.81 87 ASP A N 1
ATOM 734 C CA . ASP A 1 87 ? -6.003 5.636 17.196 1.00 86.81 87 ASP A CA 1
ATOM 735 C C . ASP A 1 87 ? -5.643 6.690 18.253 1.00 86.81 87 ASP A C 1
ATOM 737 O O . ASP A 1 87 ? -5.330 6.377 19.402 1.00 86.81 87 ASP A O 1
ATOM 741 N N . THR A 1 88 ? -5.699 7.966 17.861 1.00 83.94 88 THR A N 1
ATOM 742 C CA . THR A 1 88 ? -5.355 9.092 18.736 1.00 83.94 88 THR A CA 1
ATOM 743 C C . THR A 1 88 ? -6.361 9.230 19.875 1.00 83.94 88 THR A C 1
ATOM 745 O O . THR A 1 88 ? -5.964 9.400 21.026 1.00 83.94 88 THR A O 1
ATOM 748 N N . VAL A 1 89 ? -7.657 9.123 19.571 1.00 81.81 89 VAL A N 1
ATOM 749 C CA . VAL A 1 89 ? -8.735 9.152 20.568 1.00 81.81 89 VAL A CA 1
ATOM 750 C C . VAL A 1 89 ? -8.587 7.991 21.551 1.00 81.81 89 VAL A C 1
ATOM 752 O O . VAL A 1 89 ? -8.604 8.213 22.762 1.00 81.81 89 VAL A O 1
ATOM 755 N N . GLY A 1 90 ? -8.374 6.770 21.053 1.00 81.75 90 GLY A N 1
ATOM 756 C CA . GLY A 1 90 ? -8.186 5.581 21.882 1.00 81.75 90 GLY A CA 1
ATOM 757 C C . GLY A 1 90 ? -6.985 5.704 22.821 1.00 81.75 90 GLY A C 1
ATOM 758 O O . GLY A 1 90 ? -7.112 5.438 24.016 1.00 81.75 90 GLY A O 1
ATOM 759 N N . LEU A 1 91 ? -5.840 6.183 22.319 1.00 82.75 91 LEU A N 1
ATOM 760 C CA . LEU A 1 91 ? -4.651 6.429 23.142 1.00 82.75 91 LEU A CA 1
ATOM 761 C C . LEU A 1 91 ? -4.903 7.494 24.214 1.00 82.75 91 LEU A C 1
ATOM 763 O O . LEU A 1 91 ? -4.577 7.279 25.379 1.00 82.75 91 LEU A O 1
ATOM 767 N N . ASN A 1 92 ? -5.518 8.619 23.856 1.00 77.56 92 ASN A N 1
ATOM 768 C CA . ASN A 1 92 ? -5.764 9.695 24.813 1.00 77.56 92 ASN A CA 1
ATOM 769 C C . ASN A 1 92 ? -6.756 9.279 25.908 1.00 77.56 92 ASN A C 1
ATOM 771 O O . ASN A 1 92 ? -6.548 9.621 27.072 1.00 77.56 92 ASN A O 1
ATOM 775 N N . ARG A 1 93 ? -7.776 8.475 25.576 1.00 78.94 93 ARG A N 1
ATOM 776 C CA . ARG A 1 93 ? -8.692 7.873 26.560 1.00 78.94 93 ARG A CA 1
ATOM 777 C C . ARG A 1 93 ? -7.974 6.869 27.462 1.00 78.94 93 ARG A C 1
ATOM 779 O O . ARG A 1 93 ? -8.139 6.922 28.679 1.00 78.94 93 ARG A O 1
ATOM 786 N N . LEU A 1 94 ? -7.140 5.997 26.888 1.00 83.00 94 LEU A N 1
ATOM 787 C CA . LEU A 1 94 ? -6.361 5.000 27.632 1.00 83.00 94 LEU A CA 1
ATOM 788 C C . LEU A 1 94 ? -5.423 5.654 28.659 1.00 83.00 94 LEU A C 1
ATOM 790 O O . LEU A 1 94 ? -5.338 5.196 29.796 1.00 83.00 94 LEU A O 1
ATOM 794 N N . TYR A 1 95 ? -4.761 6.745 28.270 1.00 79.69 95 TYR A N 1
ATOM 795 C CA . TYR A 1 95 ? -3.843 7.505 29.123 1.00 79.69 95 TYR A CA 1
ATOM 796 C C . TYR A 1 95 ? -4.510 8.662 29.883 1.00 79.69 95 TYR A C 1
ATOM 798 O O . TYR A 1 95 ? -3.819 9.419 30.561 1.00 79.69 95 TYR A O 1
ATOM 806 N N . LYS A 1 96 ? -5.843 8.790 29.807 1.00 73.56 96 LYS A N 1
ATOM 807 C CA . LYS A 1 96 ? -6.634 9.828 30.489 1.00 73.56 96 LYS A CA 1
ATOM 808 C C . LYS A 1 96 ? -6.127 11.256 30.234 1.00 73.56 96 LYS A C 1
ATOM 810 O O . LYS A 1 96 ? -6.145 12.092 31.134 1.00 73.56 96 LYS A O 1
ATOM 815 N N . CYS A 1 97 ? -5.700 11.556 29.008 1.00 70.50 97 CYS A N 1
ATOM 816 C CA . CYS A 1 97 ? -5.178 12.876 28.642 1.00 70.50 97 CYS A CA 1
ATOM 817 C C . CYS A 1 97 ? -6.223 14.000 28.776 1.00 70.50 97 CYS A C 1
ATOM 819 O O . CYS A 1 97 ? -5.845 15.161 28.909 1.00 70.50 97 CYS A O 1
ATOM 821 N N . ASP A 1 98 ? -7.514 13.654 28.795 1.00 54.91 98 ASP A N 1
ATOM 822 C CA . ASP A 1 98 ? -8.624 14.584 29.039 1.00 54.91 98 ASP A CA 1
ATOM 823 C C . ASP A 1 98 ? -8.816 14.930 30.530 1.00 54.91 98 ASP A C 1
ATOM 825 O O . ASP A 1 98 ? -9.362 15.984 30.849 1.00 54.91 98 ASP A O 1
ATOM 829 N N . ASN A 1 99 ? -8.332 14.077 31.445 1.00 51.41 99 ASN A N 1
ATOM 830 C CA . ASN A 1 99 ? -8.579 14.159 32.892 1.00 51.41 99 ASN A CA 1
ATOM 831 C C . ASN A 1 99 ? -7.346 14.597 33.698 1.00 51.41 99 ASN A C 1
ATOM 833 O O . ASN A 1 99 ? -7.205 14.239 34.867 1.00 51.41 99 ASN A O 1
ATOM 837 N N . LEU A 1 100 ? -6.475 15.446 33.147 1.00 47.84 100 LEU A N 1
ATOM 838 C CA . LEU A 1 100 ? -5.427 16.125 33.936 1.00 47.84 100 LEU A CA 1
ATOM 839 C C . LEU A 1 100 ? -5.992 17.140 34.967 1.00 47.84 100 LEU A C 1
ATOM 841 O O . LEU A 1 100 ? -5.300 18.059 35.391 1.00 47.84 100 LEU A O 1
ATOM 845 N N . PHE A 1 101 ? -7.248 16.965 35.384 1.00 42.94 101 PHE A N 1
ATOM 846 C CA . PHE A 1 101 ? -7.922 17.686 36.458 1.00 42.94 101 PHE A CA 1
ATOM 847 C C . PHE A 1 101 ? -7.782 17.013 37.841 1.00 42.94 101 PHE A C 1
ATOM 849 O O . PHE A 1 101 ? -8.027 17.679 38.840 1.00 42.94 101 PHE A O 1
ATOM 856 N N . ASP A 1 102 ? -7.328 15.756 37.944 1.00 36.62 102 ASP A N 1
ATOM 857 C CA . ASP A 1 102 ? -7.455 14.987 39.203 1.00 36.62 102 ASP A CA 1
ATOM 858 C C . ASP A 1 102 ? -6.193 14.878 40.085 1.00 36.62 102 ASP A C 1
ATOM 860 O O . ASP A 1 102 ? -6.218 14.193 41.105 1.00 36.62 102 ASP A O 1
ATOM 864 N N . PHE A 1 103 ? -5.082 15.553 39.765 1.00 34.06 103 PHE A N 1
ATOM 865 C CA . PHE A 1 103 ? -3.866 15.486 40.606 1.00 34.06 103 PHE A CA 1
ATOM 866 C C . PHE A 1 103 ? -3.675 16.651 41.594 1.00 34.06 103 PHE A C 1
ATOM 868 O O . PHE A 1 103 ? -2.691 16.655 42.332 1.00 34.06 103 PHE A O 1
ATOM 875 N N . TYR A 1 104 ? -4.619 17.599 41.677 1.00 36.16 104 TYR A N 1
ATOM 876 C CA . TYR A 1 104 ? -4.522 18.775 42.565 1.00 36.16 104 TYR A CA 1
ATOM 877 C C . TYR A 1 104 ? -5.625 18.902 43.624 1.00 36.16 104 TYR A C 1
ATOM 879 O O . TYR A 1 104 ? -5.864 19.987 44.143 1.00 36.16 104 TYR A O 1
ATOM 887 N N . SER A 1 105 ? -6.236 17.797 44.039 1.00 36.47 105 SER A N 1
ATOM 888 C CA . SER A 1 105 ? -6.909 17.735 45.341 1.00 36.47 105 SER A CA 1
ATOM 889 C C . SER A 1 105 ? -6.212 16.713 46.233 1.00 36.47 105 SER A C 1
ATOM 891 O O . SER A 1 105 ? -6.792 15.712 46.647 1.00 36.47 105 SER A O 1
ATOM 893 N N . ALA A 1 106 ? -4.929 16.958 46.513 1.00 34.47 106 ALA A N 1
ATOM 894 C CA . ALA A 1 106 ? -4.354 16.458 47.753 1.00 34.47 106 ALA A CA 1
ATOM 895 C C . ALA A 1 106 ? -5.121 17.141 48.902 1.00 34.47 106 ALA A C 1
ATOM 897 O O . ALA A 1 106 ? -5.248 18.367 48.869 1.00 34.47 106 ALA A O 1
ATOM 898 N N . PRO A 1 107 ? -5.674 16.399 49.876 1.00 35.31 107 PRO A N 1
ATOM 899 C CA . PRO A 1 107 ? -6.310 17.023 51.026 1.00 35.31 107 PRO A CA 1
ATOM 900 C C . PRO A 1 107 ? -5.268 17.868 51.762 1.00 35.31 107 PRO A C 1
ATOM 902 O O . PRO A 1 107 ? -4.152 17.406 52.020 1.00 35.31 107 PRO A O 1
ATOM 905 N N . GLU A 1 108 ? -5.628 19.113 52.070 1.00 34.91 108 GLU A N 1
ATOM 906 C CA . GLU A 1 108 ? -4.872 19.946 52.997 1.00 34.91 108 GLU A CA 1
ATOM 907 C C . GLU A 1 108 ? -4.705 19.165 54.306 1.00 34.91 108 GLU A C 1
ATOM 909 O O . GLU A 1 108 ? -5.678 18.737 54.928 1.00 34.91 108 GLU A O 1
ATOM 914 N N . PHE A 1 109 ? -3.453 18.912 54.686 1.00 30.12 109 PHE A N 1
ATOM 915 C CA . PHE A 1 109 ? -3.122 18.330 55.978 1.00 30.12 109 PHE A CA 1
ATOM 916 C C . PHE A 1 109 ? -3.409 19.394 57.042 1.00 30.12 109 PHE A C 1
ATOM 918 O O . PHE A 1 109 ? -2.594 20.290 57.269 1.00 30.12 109 PHE A O 1
ATOM 925 N N . ASP A 1 110 ? -4.580 19.310 57.672 1.00 28.97 110 ASP A N 1
ATOM 926 C CA . ASP A 1 110 ? -4.852 20.033 58.908 1.00 28.97 110 ASP A CA 1
ATOM 927 C C . ASP A 1 110 ? -4.021 19.383 60.023 1.00 28.97 110 ASP A C 1
ATOM 929 O O . ASP A 1 110 ? -4.234 18.236 60.430 1.00 28.97 110 ASP A O 1
ATOM 933 N N . ASN A 1 111 ? -2.983 20.096 60.454 1.00 38.56 111 ASN A N 1
ATOM 934 C CA . ASN A 1 111 ? -2.122 19.696 61.554 1.00 38.56 111 ASN A CA 1
ATOM 935 C C . ASN A 1 111 ? -2.888 19.877 62.858 1.00 38.56 111 ASN A C 1
ATOM 937 O O . ASN A 1 111 ? -2.666 20.884 63.515 1.00 38.56 111 ASN A O 1
ATOM 941 N N . ASN A 1 112 ? -3.732 18.921 63.253 1.00 37.31 112 ASN A N 1
ATOM 942 C CA . ASN A 1 112 ? -4.056 18.681 64.658 1.00 37.31 112 ASN A CA 1
ATOM 943 C C . ASN A 1 112 ? -4.626 17.268 64.877 1.00 37.31 112 ASN A C 1
ATOM 945 O O . ASN A 1 112 ? -5.656 16.895 64.331 1.00 37.31 112 ASN A O 1
ATOM 949 N N . ASN A 1 113 ? -3.964 16.543 65.782 1.00 31.12 113 ASN A N 1
ATOM 950 C CA . ASN A 1 113 ? -4.319 15.255 66.388 1.00 31.12 113 ASN A CA 1
ATOM 951 C C . ASN A 1 113 ? -4.010 13.967 65.607 1.00 31.12 113 ASN A C 1
ATOM 953 O O . ASN A 1 113 ? -4.757 13.467 64.773 1.00 31.12 113 ASN A O 1
ATOM 957 N N . ALA A 1 114 ? -2.901 13.358 66.030 1.00 37.25 114 ALA A N 1
ATOM 958 C CA . ALA A 1 114 ? -2.543 11.972 65.798 1.00 37.25 114 ALA A CA 1
ATOM 959 C C . ALA A 1 114 ? -3.622 10.997 66.308 1.00 37.25 114 ALA A C 1
ATOM 961 O O . ALA A 1 114 ? -4.004 11.077 67.473 1.00 37.25 114 ALA A O 1
ATOM 962 N N . THR A 1 115 ? -4.038 10.030 65.478 1.00 29.88 115 THR A N 1
ATOM 963 C CA . THR A 1 115 ? -4.050 8.577 65.786 1.00 29.88 115 THR A CA 1
ATOM 964 C C . THR A 1 115 ? -4.590 7.718 64.618 1.00 29.88 115 THR A C 1
ATOM 966 O O . THR A 1 115 ? -5.752 7.793 64.256 1.00 29.88 115 THR A O 1
ATOM 969 N N . ILE A 1 116 ? -3.706 6.839 64.120 1.00 31.66 116 ILE A N 1
ATOM 970 C CA . ILE A 1 116 ? -3.901 5.430 63.695 1.00 31.66 116 ILE A CA 1
ATOM 971 C C . ILE A 1 116 ? -4.646 5.061 62.380 1.00 31.66 116 ILE A C 1
ATOM 973 O O . ILE A 1 116 ? -5.824 5.316 62.183 1.00 31.66 116 ILE A O 1
ATOM 977 N N . SER A 1 117 ? -3.914 4.234 61.607 1.00 31.67 117 SER A N 1
ATOM 978 C CA . SER A 1 117 ? -4.297 3.226 60.596 1.00 31.67 117 SER A CA 1
ATOM 979 C C . SER A 1 117 ? -4.867 3.669 59.255 1.00 31.67 117 SER A C 1
ATOM 981 O O . SER A 1 117 ? -6.073 3.795 59.130 1.00 31.67 117 SER A O 1
ATOM 983 N N . VAL A 1 118 ? -4.026 3.613 58.211 1.00 30.83 118 VAL A N 1
ATOM 984 C CA . VAL A 1 118 ? -4.278 2.730 57.054 1.00 30.83 118 VAL A CA 1
ATOM 985 C C . VAL A 1 118 ? -2.938 2.208 56.519 1.00 30.83 118 VAL A C 1
ATOM 987 O O . VAL A 1 118 ? -2.115 2.941 55.972 1.00 30.83 118 VAL A O 1
ATOM 990 N N . VAL A 1 119 ? -2.727 0.905 56.686 1.00 35.69 119 VAL A N 1
ATOM 991 C CA . VAL A 1 119 ? -1.815 0.091 55.880 1.00 35.69 119 VAL A CA 1
ATOM 992 C C . VAL A 1 119 ? -2.272 0.208 54.430 1.00 35.69 119 VAL A C 1
ATOM 994 O O . VAL A 1 119 ? -3.342 -0.293 54.139 1.00 35.69 119 VAL A O 1
ATOM 997 N N . PHE A 1 120 ? -1.525 0.890 53.559 1.00 30.88 120 PHE A N 1
ATOM 998 C CA . PHE A 1 120 ? -1.404 0.616 52.115 1.00 30.88 120 PHE A CA 1
ATOM 999 C C . PHE A 1 120 ? -0.561 1.722 51.469 1.00 30.88 120 PHE A C 1
ATOM 1001 O O . PHE A 1 120 ? -1.059 2.644 50.834 1.00 30.88 120 PHE A O 1
ATOM 1008 N N . PHE A 1 121 ? 0.758 1.624 51.612 1.00 32.41 121 PHE A N 1
ATOM 1009 C CA . PHE A 1 121 ? 1.664 2.260 50.665 1.00 32.41 121 PHE A CA 1
ATOM 1010 C C . PHE A 1 121 ? 2.789 1.294 50.329 1.00 32.41 121 PHE A C 1
ATOM 1012 O O . PHE A 1 121 ? 3.329 0.631 51.212 1.00 32.41 121 PHE A O 1
ATOM 1019 N N . ARG A 1 122 ? 3.172 1.339 49.049 1.00 34.34 122 ARG A N 1
ATOM 1020 C CA . ARG A 1 122 ? 4.368 0.766 48.409 1.00 34.34 122 ARG A CA 1
ATOM 1021 C C . ARG A 1 122 ? 4.202 -0.583 47.718 1.00 34.34 122 ARG A C 1
ATOM 1023 O O . ARG A 1 122 ? 4.713 -1.578 48.206 1.00 34.34 122 ARG A O 1
ATOM 1030 N N . LEU A 1 123 ? 3.658 -0.566 46.497 1.00 30.61 123 LEU A N 1
ATOM 1031 C CA . LEU A 1 123 ? 4.116 -1.500 45.453 1.00 30.61 123 LEU A CA 1
ATOM 1032 C C . LEU A 1 123 ? 4.216 -0.936 44.017 1.00 30.61 123 LEU A C 1
ATOM 1034 O O . LEU A 1 123 ? 4.547 -1.692 43.118 1.00 30.61 123 LEU A O 1
ATOM 1038 N N . PHE A 1 124 ? 4.050 0.370 43.766 1.00 33.75 124 PHE A N 1
ATOM 1039 C CA . PHE A 1 124 ? 4.274 0.935 42.418 1.00 33.75 124 PHE A CA 1
ATOM 1040 C C . PHE A 1 124 ? 4.946 2.316 42.450 1.00 33.75 124 PHE A C 1
ATOM 1042 O O . PHE A 1 124 ? 4.383 3.321 42.031 1.00 33.75 124 PHE A O 1
ATOM 1049 N N . SER A 1 125 ? 6.170 2.386 42.977 1.00 35.50 125 SER A N 1
ATOM 1050 C CA . SER A 1 125 ? 7.009 3.592 42.850 1.00 35.50 125 SER A CA 1
ATOM 1051 C C . SER A 1 125 ? 8.514 3.307 42.879 1.00 35.50 125 SER A C 1
ATOM 1053 O O . SER A 1 125 ? 9.307 4.114 43.356 1.00 35.50 125 SER A O 1
ATOM 1055 N N . MET A 1 126 ? 8.937 2.171 42.323 1.00 30.61 126 MET A N 1
ATOM 1056 C CA . MET A 1 126 ? 10.334 1.968 41.933 1.00 30.61 126 MET A CA 1
ATOM 1057 C C . MET A 1 126 ? 10.407 1.928 40.406 1.00 30.61 126 MET A C 1
ATOM 1059 O O . MET A 1 126 ? 9.653 1.191 39.784 1.00 30.61 126 MET A O 1
ATOM 1063 N N . PHE A 1 127 ? 11.314 2.735 39.843 1.00 32.16 127 PHE A N 1
ATOM 1064 C CA . PHE A 1 127 ? 11.633 2.927 38.415 1.00 32.16 127 PHE A CA 1
ATOM 1065 C C . PHE A 1 127 ? 10.942 4.059 37.633 1.00 32.16 127 PHE A C 1
ATOM 1067 O O . PHE A 1 127 ? 10.765 3.953 36.425 1.00 32.16 127 PHE A O 1
ATOM 1074 N N . ILE A 1 128 ? 10.710 5.219 38.254 1.00 34.31 128 ILE A N 1
ATOM 1075 C CA . ILE A 1 128 ? 10.882 6.491 37.527 1.00 34.31 128 ILE A CA 1
ATOM 1076 C C . ILE A 1 128 ? 11.881 7.328 38.321 1.00 34.31 128 ILE A C 1
ATOM 1078 O O . ILE A 1 128 ? 11.594 7.789 39.423 1.00 34.31 128 ILE A O 1
ATOM 1082 N N . ASN A 1 129 ? 13.079 7.493 37.765 1.00 27.88 129 ASN A N 1
ATOM 1083 C CA . ASN A 1 129 ? 14.079 8.435 38.253 1.00 27.88 129 ASN A CA 1
ATOM 1084 C C . ASN A 1 129 ? 13.519 9.856 38.031 1.00 27.88 129 ASN A C 1
ATOM 1086 O O . ASN A 1 129 ? 13.615 10.408 36.936 1.00 27.88 129 ASN A O 1
ATOM 1090 N N . GLN A 1 130 ? 12.868 10.425 39.048 1.00 39.56 130 GLN A N 1
ATOM 1091 C CA . GLN A 1 130 ? 12.244 11.759 39.038 1.00 39.56 130 GLN A CA 1
ATOM 1092 C C . GLN A 1 130 ? 13.269 12.908 39.109 1.00 39.56 130 GLN A C 1
ATOM 1094 O O . GLN A 1 130 ? 13.074 13.878 39.835 1.00 39.56 130 GLN A O 1
ATOM 1099 N N . SER A 1 131 ? 14.377 12.833 38.373 1.00 32.41 131 SER A N 1
ATOM 1100 C CA . SER A 1 131 ? 15.402 13.886 38.411 1.00 32.41 131 SER A CA 1
ATOM 1101 C C . SER A 1 131 ? 15.744 14.516 37.065 1.00 32.41 131 SER A C 1
ATOM 1103 O O . SER A 1 131 ? 16.577 15.409 37.052 1.00 32.41 131 SER A O 1
ATOM 1105 N N . ASN A 1 132 ? 15.079 14.156 35.958 1.00 28.30 132 ASN A N 1
ATOM 1106 C CA . ASN A 1 132 ? 15.296 14.817 34.657 1.00 28.30 132 ASN A CA 1
ATOM 1107 C C . ASN A 1 132 ? 14.062 14.852 33.730 1.00 28.30 132 ASN A C 1
ATOM 1109 O O . ASN A 1 132 ? 14.201 14.860 32.510 1.00 28.30 132 ASN A O 1
ATOM 1113 N N . VAL A 1 133 ? 12.843 14.926 34.278 1.00 33.56 133 VAL A N 1
ATOM 1114 C CA . VAL A 1 133 ? 11.716 15.479 33.505 1.00 33.56 133 VAL A CA 1
ATOM 1115 C C . VAL A 1 133 ? 11.734 16.979 33.755 1.00 33.56 133 VAL A C 1
ATOM 1117 O O . VAL A 1 133 ? 11.159 17.489 34.715 1.00 33.56 133 VAL A O 1
ATOM 1120 N N . SER A 1 134 ? 12.505 17.683 32.930 1.00 30.03 134 SER A N 1
ATOM 1121 C CA . SER A 1 134 ? 12.434 19.134 32.818 1.00 30.03 134 SER A CA 1
ATOM 1122 C C . SER A 1 134 ? 10.969 19.532 32.656 1.00 30.03 134 SER A C 1
ATOM 1124 O O . SER A 1 134 ? 10.265 18.966 31.824 1.00 30.03 134 SER A O 1
ATOM 1126 N N . LYS A 1 135 ? 10.521 20.470 33.500 1.00 33.84 135 LYS A N 1
ATOM 1127 C CA . LYS A 1 135 ? 9.180 21.069 33.541 1.00 33.84 135 LYS A CA 1
ATOM 1128 C C . LYS A 1 135 ? 8.656 21.363 32.130 1.00 33.84 135 LYS A C 1
ATOM 1130 O O . LYS A 1 135 ? 8.834 22.463 31.608 1.00 33.84 135 LYS A O 1
ATOM 1135 N N . ALA A 1 136 ? 8.001 20.388 31.509 1.00 32.75 136 ALA A N 1
ATOM 1136 C CA . ALA A 1 136 ? 7.127 20.636 30.386 1.00 32.75 136 ALA A CA 1
ATOM 1137 C C . ALA A 1 136 ? 5.912 21.330 30.989 1.00 32.75 136 ALA A C 1
ATOM 1139 O O . ALA A 1 136 ? 5.272 20.805 31.890 1.00 32.75 136 ALA A O 1
ATOM 1140 N N . ASN A 1 137 ? 5.684 22.561 30.556 1.00 36.75 137 ASN A N 1
ATOM 1141 C CA . ASN A 1 137 ? 4.584 23.414 30.970 1.00 36.75 137 ASN A CA 1
ATOM 1142 C C . ASN A 1 137 ? 3.252 22.667 30.733 1.00 36.75 137 ASN A C 1
ATOM 1144 O O . ASN A 1 137 ? 2.744 22.669 29.608 1.00 36.75 137 ASN A O 1
ATOM 1148 N N . GLU A 1 138 ? 2.744 21.962 31.750 1.00 45.16 138 GLU A N 1
ATOM 1149 C CA . GLU A 1 138 ? 1.455 21.268 31.738 1.00 45.16 138 GLU A CA 1
ATOM 1150 C C . GLU A 1 138 ? 0.362 22.325 31.583 1.00 45.16 138 GLU A C 1
ATOM 1152 O O . GLU A 1 138 ? -0.093 22.941 32.543 1.00 45.16 138 GLU A O 1
ATOM 1157 N N . ARG A 1 139 ? -0.037 22.592 30.337 1.00 50.72 139 ARG A N 1
ATOM 1158 C CA . ARG A 1 139 ? -1.253 23.355 30.064 1.00 50.72 139 ARG A CA 1
ATOM 1159 C C . ARG A 1 139 ? -2.428 22.441 30.363 1.00 50.72 139 ARG A C 1
ATOM 1161 O O . ARG A 1 139 ? -2.930 21.761 29.473 1.00 50.72 139 ARG A O 1
ATOM 1168 N N . THR A 1 140 ? -2.849 22.415 31.617 1.00 57.38 140 THR A N 1
ATOM 1169 C CA . THR A 1 140 ? -4.197 21.986 31.964 1.00 57.38 140 THR A CA 1
ATOM 1170 C C . THR A 1 140 ? -5.179 22.877 31.200 1.00 57.38 140 THR A C 1
ATOM 1172 O O . THR A 1 140 ? -4.993 24.093 31.087 1.00 57.38 140 THR A O 1
ATOM 1175 N N . CYS A 1 141 ? -6.186 22.269 30.570 1.00 63.88 141 CYS A N 1
ATOM 1176 C CA . CYS A 1 141 ? -7.220 22.984 29.822 1.00 63.88 141 CYS A CA 1
ATOM 1177 C C . CYS A 1 141 ? -8.188 23.664 30.797 1.00 63.88 141 CYS A C 1
ATOM 1179 O O . CYS A 1 141 ? -9.369 23.346 30.846 1.00 63.88 141 CYS A O 1
ATOM 1181 N N . SER A 1 142 ? -7.672 24.580 31.611 1.00 57.34 142 SER A N 1
ATOM 1182 C CA . SER A 1 142 ? -8.323 25.055 32.831 1.00 57.34 142 SER A CA 1
ATOM 1183 C C . SER A 1 142 ? -9.475 26.029 32.590 1.00 57.34 142 SER A C 1
ATOM 1185 O O . SER A 1 142 ? -10.127 26.408 33.549 1.00 57.34 142 SER A O 1
ATOM 1187 N N . ASN A 1 143 ? -9.742 26.441 31.342 1.00 57.66 143 ASN A N 1
ATOM 1188 C CA . ASN A 1 143 ? -10.665 27.545 31.035 1.00 57.66 143 ASN A CA 1
ATOM 1189 C C . ASN A 1 143 ? -11.519 27.363 29.758 1.00 57.66 143 ASN A C 1
ATOM 1191 O O . ASN A 1 143 ? -11.856 28.350 29.109 1.00 57.66 143 ASN A O 1
ATOM 1195 N N . GLN A 1 144 ? -11.890 26.140 29.356 1.00 56.75 144 GLN A N 1
ATOM 1196 C CA . GLN A 1 144 ? -12.854 25.955 28.253 1.00 56.75 144 GLN A CA 1
ATOM 1197 C C . GLN A 1 144 ? -14.063 25.128 28.697 1.00 56.75 144 GLN A C 1
ATOM 1199 O O . GLN A 1 144 ? -14.016 23.908 28.806 1.00 56.75 144 GLN A O 1
ATOM 1204 N N . SER A 1 145 ? -15.145 25.856 28.959 1.00 58.69 145 SER A N 1
ATOM 1205 C CA . SER A 1 145 ? -16.375 25.495 29.666 1.00 58.69 145 SER A CA 1
ATOM 1206 C C . SER A 1 145 ? -17.447 24.786 28.822 1.00 58.69 145 SER A C 1
ATOM 1208 O O . SER A 1 145 ? -18.625 24.851 29.159 1.00 58.69 145 SER A O 1
ATOM 1210 N N . ALA A 1 146 ? -17.071 24.070 27.759 1.00 68.69 146 ALA A N 1
ATOM 1211 C CA . ALA A 1 146 ? -18.004 23.212 27.027 1.00 68.69 146 ALA A CA 1
ATOM 1212 C C . ALA A 1 146 ? -17.381 21.830 26.748 1.00 68.69 146 ALA A C 1
ATOM 1214 O O . ALA A 1 146 ? -16.229 21.772 26.287 1.00 68.69 146 ALA A O 1
ATOM 1215 N N . PRO A 1 147 ? -18.098 20.723 27.035 1.00 74.12 147 PRO A N 1
ATOM 1216 C CA . PRO A 1 147 ? -17.713 19.400 26.553 1.00 74.12 147 PRO A CA 1
ATOM 1217 C C . PRO A 1 147 ? -17.685 19.407 25.018 1.00 74.12 147 PRO A C 1
ATOM 1219 O O . PRO A 1 147 ? -18.455 20.130 24.391 1.00 74.12 147 PRO A O 1
ATOM 1222 N N . CYS A 1 148 ? -16.770 18.647 24.415 1.00 80.75 148 CYS A N 1
ATOM 1223 C CA . CYS A 1 148 ? -16.754 18.512 22.960 1.00 80.75 148 CYS A CA 1
ATOM 1224 C C . CYS A 1 148 ? -18.020 17.781 22.487 1.00 80.75 148 CYS A C 1
ATOM 1226 O O . CYS A 1 148 ? -18.561 16.945 23.217 1.00 80.75 148 CYS A O 1
ATOM 1228 N N . GLU A 1 149 ? -18.473 18.087 21.273 1.00 85.31 149 GLU A N 1
ATOM 1229 C CA . GLU A 1 149 ? -19.643 17.434 20.683 1.00 85.31 149 GLU A CA 1
ATOM 1230 C C . GLU A 1 149 ? -19.407 15.920 20.498 1.00 85.31 149 GLU A C 1
ATOM 1232 O O . GLU A 1 149 ? -18.257 15.472 20.390 1.00 85.31 149 GLU A O 1
ATOM 1237 N N . PRO A 1 150 ? -20.468 15.093 20.438 1.00 80.88 150 PRO A N 1
ATOM 1238 C CA . PRO A 1 150 ? -20.328 13.669 20.154 1.00 80.88 150 PRO A CA 1
ATOM 1239 C C . PRO A 1 150 ? -19.530 13.414 18.865 1.00 80.88 150 PRO A C 1
ATOM 1241 O O . PRO A 1 150 ? -19.874 13.909 17.794 1.00 80.88 150 PRO A O 1
ATOM 1244 N N . GLY A 1 151 ? -18.465 12.612 18.962 1.00 78.44 151 GLY A N 1
ATOM 1245 C CA . GLY A 1 151 ? -17.549 12.338 17.845 1.00 78.44 151 GLY A CA 1
ATOM 1246 C C . GLY A 1 151 ? -16.357 13.298 17.740 1.00 78.44 151 GLY A C 1
ATOM 1247 O O . GLY A 1 151 ? -15.516 13.132 16.856 1.00 78.44 151 GLY A O 1
ATOM 1248 N N . GLU A 1 152 ? -16.243 14.265 18.649 1.00 84.31 152 GLU A N 1
ATOM 1249 C CA . GLU A 1 152 ? -15.079 15.136 18.780 1.00 84.31 152 GLU A CA 1
ATOM 1250 C C . GLU A 1 152 ? -14.204 14.764 19.986 1.00 84.31 152 GLU A C 1
ATOM 1252 O O . GLU A 1 152 ? -14.627 14.098 20.931 1.00 84.31 152 GLU A O 1
ATOM 1257 N N . PHE A 1 153 ? -12.952 15.214 19.954 1.00 78.00 153 PHE A N 1
ATOM 1258 C CA . PHE A 1 153 ? -11.967 14.995 21.010 1.00 78.00 153 PHE A CA 1
ATOM 1259 C C . PHE A 1 153 ? -11.117 16.253 21.248 1.00 78.00 153 PHE A C 1
ATOM 1261 O O . PHE A 1 153 ? -10.847 17.008 20.313 1.00 78.00 153 PHE A O 1
ATOM 1268 N N . ARG A 1 154 ? -10.660 16.488 22.486 1.00 79.06 154 ARG A N 1
ATOM 1269 C CA . ARG A 1 154 ? -9.889 17.684 22.856 1.00 79.06 154 ARG A CA 1
ATOM 1270 C C . ARG A 1 154 ? -8.386 17.477 22.670 1.00 79.06 154 ARG A C 1
ATOM 1272 O O . ARG A 1 154 ? -7.748 16.725 23.389 1.00 79.06 154 ARG A O 1
ATOM 1279 N N . ASN A 1 155 ? -7.769 18.203 21.742 1.00 75.06 155 ASN A N 1
ATOM 1280 C CA . ASN A 1 155 ? -6.330 18.071 21.496 1.00 75.06 155 ASN A CA 1
ATOM 1281 C C . ASN A 1 155 ? -5.451 18.769 22.563 1.00 75.06 155 ASN A C 1
ATOM 1283 O O . ASN A 1 155 ? -5.933 19.503 23.421 1.00 75.06 155 ASN A O 1
ATOM 1287 N N . LYS A 1 156 ? -4.120 18.623 22.450 1.00 72.25 156 LYS A N 1
ATOM 1288 C CA . LYS A 1 156 ? -3.122 19.251 23.349 1.00 72.25 156 LYS A CA 1
ATOM 1289 C C . LYS A 1 156 ? -3.145 20.788 23.409 1.00 72.25 156 LYS A C 1
ATOM 1291 O O . LYS A 1 156 ? -2.495 21.378 24.263 1.00 72.25 156 LYS A O 1
ATOM 1296 N N . HIS A 1 157 ? -3.811 21.441 22.458 1.00 75.69 157 HIS A N 1
ATOM 1297 C CA . HIS A 1 157 ? -4.029 22.891 22.450 1.00 75.69 157 HIS A CA 1
ATOM 1298 C C . HIS A 1 157 ? -5.393 23.255 23.051 1.00 75.69 157 HIS A C 1
ATOM 1300 O O . HIS A 1 157 ? -5.844 24.388 22.907 1.00 75.69 157 HIS A O 1
ATOM 1306 N N . CYS A 1 158 ? -6.046 22.292 23.703 1.00 75.94 158 CYS A N 1
ATOM 1307 C CA . CYS A 1 158 ? -7.370 22.382 24.293 1.00 75.94 158 CYS A CA 1
ATOM 1308 C C . CYS A 1 158 ? -8.510 22.580 23.290 1.00 75.94 158 CYS A C 1
ATOM 1310 O O . CYS A 1 158 ? -9.618 22.870 23.713 1.00 75.94 158 CYS A O 1
ATOM 1312 N N . ILE A 1 159 ? -8.289 22.371 21.990 1.00 81.06 159 ILE A N 1
ATOM 1313 C CA . ILE A 1 159 ? -9.299 22.595 20.945 1.00 81.06 159 ILE A CA 1
ATOM 1314 C C . ILE A 1 159 ? -10.012 21.273 20.629 1.00 81.06 159 ILE A C 1
ATOM 1316 O O . ILE A 1 159 ? -9.341 20.271 20.365 1.00 81.06 159 ILE A O 1
ATOM 1320 N N . CYS A 1 160 ? -11.350 21.276 20.629 1.00 84.44 160 CYS A N 1
ATOM 1321 C CA . CYS A 1 160 ? -12.150 20.150 20.142 1.00 84.44 160 CYS A CA 1
ATOM 1322 C C . CYS A 1 160 ? -11.911 19.950 18.636 1.00 84.44 160 CYS A C 1
ATOM 1324 O O . CYS A 1 160 ? -11.921 20.902 17.853 1.00 84.44 160 CYS A O 1
ATOM 1326 N N . THR A 1 161 ? -11.624 18.716 18.233 1.00 83.19 161 THR A N 1
ATOM 1327 C CA . THR A 1 161 ? -11.391 18.327 16.842 1.00 83.19 161 THR A CA 1
ATOM 1328 C C . THR A 1 161 ? -12.175 17.069 16.505 1.00 83.19 161 THR A C 1
ATOM 1330 O O . THR A 1 161 ? -12.263 16.148 17.311 1.00 83.19 161 THR A O 1
ATOM 1333 N N . ASN A 1 162 ? -12.680 17.015 15.278 1.00 86.88 162 ASN A N 1
ATOM 1334 C CA . ASN A 1 162 ? -13.264 15.827 14.661 1.00 86.88 162 ASN A CA 1
ATOM 1335 C C . ASN A 1 162 ? -12.277 15.174 13.678 1.00 86.88 162 ASN A C 1
ATOM 1337 O O . ASN A 1 162 ? -11.197 15.716 13.409 1.00 86.88 162 ASN A O 1
ATOM 1341 N N . ALA A 1 163 ? -12.667 14.024 13.124 1.00 82.12 163 ALA A N 1
ATOM 1342 C CA . ALA A 1 163 ? -11.874 13.257 12.165 1.00 82.12 163 ALA A CA 1
ATOM 1343 C C . ALA A 1 163 ? -11.452 14.076 10.931 1.00 82.12 163 ALA A C 1
ATOM 1345 O O . ALA A 1 163 ? -10.291 14.016 10.522 1.00 82.12 163 ALA A O 1
ATOM 1346 N N . SER A 1 164 ? -12.353 14.894 10.375 1.00 83.19 164 SER A N 1
ATOM 1347 C CA . SER A 1 164 ? -12.074 15.715 9.189 1.00 83.19 164 SER A CA 1
ATOM 1348 C C . SER A 1 164 ? -11.019 16.778 9.449 1.00 83.19 164 SER A C 1
ATOM 1350 O O . SER A 1 164 ? -10.043 16.890 8.704 1.00 83.19 164 SER A O 1
ATOM 1352 N N . LYS A 1 165 ? -11.165 17.519 10.550 1.00 83.31 165 LYS A N 1
ATOM 1353 C CA . LYS A 1 165 ? -10.176 18.514 10.967 1.00 83.31 165 LYS A CA 1
ATOM 1354 C C . LYS A 1 165 ? -8.836 17.863 11.317 1.00 83.31 165 LYS A C 1
ATOM 1356 O O . LYS A 1 165 ? -7.793 18.369 10.914 1.00 83.31 165 LYS A O 1
ATOM 1361 N N . TYR A 1 166 ? -8.860 16.713 11.993 1.00 82.75 166 TYR A N 1
ATOM 1362 C CA . TYR A 1 166 ? -7.654 15.954 12.328 1.00 82.75 166 TYR A CA 1
ATOM 1363 C C . TYR A 1 166 ? -6.882 15.526 11.072 1.00 82.75 166 TYR A C 1
ATOM 1365 O O . TYR A 1 166 ? -5.671 15.732 10.986 1.00 82.75 166 TYR A O 1
ATOM 1373 N N . ALA A 1 167 ? -7.577 14.976 10.075 1.00 80.69 167 ALA A N 1
ATOM 1374 C CA . ALA A 1 167 ? -6.987 14.599 8.795 1.00 80.69 167 ALA A CA 1
ATOM 1375 C C . ALA A 1 167 ? -6.380 15.810 8.063 1.00 80.69 167 ALA A C 1
ATOM 1377 O O . ALA A 1 167 ? -5.241 15.740 7.591 1.00 80.69 167 ALA A O 1
ATOM 1378 N N . PHE A 1 168 ? -7.111 16.931 8.023 1.00 81.12 168 PHE A N 1
ATOM 1379 C CA . PHE A 1 168 ? -6.671 18.171 7.384 1.00 81.12 168 PHE A CA 1
ATOM 1380 C C . PHE A 1 168 ? -5.408 18.750 8.039 1.00 81.12 168 PHE A C 1
ATOM 1382 O O . PHE A 1 168 ? -4.413 18.990 7.356 1.00 81.12 168 PHE A O 1
ATOM 1389 N N . ASP A 1 169 ? -5.396 18.898 9.367 1.00 80.19 169 ASP A N 1
ATOM 1390 C CA . ASP A 1 169 ? -4.287 19.512 10.115 1.00 80.19 169 ASP A CA 1
ATOM 1391 C C . ASP A 1 169 ? -2.970 18.713 9.995 1.00 80.19 169 ASP A C 1
ATOM 1393 O O . ASP A 1 169 ? -1.867 19.251 10.176 1.00 80.19 169 ASP A O 1
ATOM 1397 N N . ARG A 1 170 ? -3.074 17.415 9.679 1.00 80.69 170 ARG A N 1
ATOM 1398 C CA . ARG A 1 170 ? -1.943 16.503 9.462 1.00 80.69 170 ARG A CA 1
ATOM 1399 C C . ARG A 1 170 ? -1.535 16.352 7.997 1.00 80.69 170 ARG A C 1
ATOM 1401 O O . ARG A 1 170 ? -0.505 15.735 7.724 1.00 80.69 170 ARG A O 1
ATOM 1408 N N . CYS A 1 171 ? -2.289 16.924 7.063 1.00 84.00 171 CYS A N 1
ATOM 1409 C CA . CYS A 1 171 ? -1.951 16.940 5.645 1.00 84.00 171 CYS A CA 1
ATOM 1410 C C . CYS A 1 171 ? -0.974 18.079 5.317 1.00 84.00 171 CYS A C 1
ATOM 1412 O O . CYS A 1 171 ? -1.308 19.068 4.664 1.00 84.00 171 CYS A O 1
ATOM 1414 N N . LYS A 1 172 ? 0.265 17.956 5.787 1.00 86.88 172 LYS A N 1
ATOM 1415 C CA . LYS A 1 172 ? 1.319 18.939 5.526 1.00 86.88 172 LYS A CA 1
ATOM 1416 C C . LYS A 1 172 ? 2.673 18.272 5.375 1.00 86.88 172 LYS A C 1
ATOM 1418 O O . LYS A 1 172 ? 2.878 17.162 5.859 1.00 86.88 172 LYS A O 1
ATOM 1423 N N . ASP A 1 173 ? 3.567 18.981 4.705 1.00 90.62 173 ASP A N 1
ATOM 1424 C CA . ASP A 1 173 ? 4.979 18.628 4.647 1.00 90.62 173 ASP A CA 1
ATOM 1425 C C . ASP A 1 173 ? 5.709 19.257 5.840 1.00 90.62 173 ASP A C 1
ATOM 1427 O O . ASP A 1 173 ? 5.262 20.271 6.391 1.00 90.62 173 ASP A O 1
ATOM 1431 N N . ASP A 1 174 ? 6.823 18.658 6.242 1.00 90.50 174 ASP A N 1
ATOM 1432 C CA . ASP A 1 174 ? 7.743 19.250 7.197 1.00 90.50 174 ASP A CA 1
ATOM 1433 C C . ASP A 1 174 ? 8.408 20.471 6.552 1.00 90.50 174 ASP A C 1
ATOM 1435 O O . ASP A 1 174 ? 9.027 20.402 5.488 1.00 90.50 174 ASP A O 1
ATOM 1439 N N . VAL A 1 175 ? 8.254 21.617 7.209 1.00 92.56 175 VAL A N 1
ATOM 1440 C CA . VAL A 1 175 ? 8.772 22.906 6.745 1.00 92.56 175 VAL A CA 1
ATOM 1441 C C . VAL A 1 175 ? 10.300 22.940 6.696 1.00 92.56 175 VAL A C 1
ATOM 1443 O O . VAL A 1 175 ? 10.860 23.725 5.934 1.00 92.56 175 VAL A O 1
ATOM 1446 N N . ASN A 1 176 ? 10.973 22.080 7.464 1.00 94.88 176 ASN A N 1
ATOM 1447 C CA . ASN A 1 176 ? 12.430 21.984 7.481 1.00 94.88 176 ASN A CA 1
ATOM 1448 C C . ASN A 1 176 ? 12.973 21.072 6.369 1.00 94.88 176 ASN A C 1
ATOM 1450 O O . ASN A 1 176 ? 14.143 21.176 6.015 1.00 94.88 176 ASN A O 1
ATOM 1454 N N . GLU A 1 177 ? 12.122 20.237 5.763 1.00 95.62 177 GLU A N 1
ATOM 1455 C CA . GLU A 1 177 ? 12.510 19.207 4.788 1.00 95.62 177 GLU A CA 1
ATOM 1456 C C . GLU A 1 177 ? 12.059 19.536 3.355 1.00 95.62 177 GLU A C 1
ATOM 1458 O O . GLU A 1 177 ? 11.925 18.662 2.500 1.00 95.62 177 GLU A O 1
ATOM 1463 N N . THR A 1 178 ? 11.850 20.817 3.041 1.00 95.00 178 THR A N 1
ATOM 1464 C CA . THR A 1 178 ? 11.367 21.271 1.719 1.00 95.00 178 THR A CA 1
ATOM 1465 C C . THR A 1 178 ? 12.201 20.743 0.549 1.00 95.00 178 THR A C 1
ATOM 1467 O O . THR A 1 178 ? 11.648 20.281 -0.453 1.00 95.00 178 THR A O 1
ATOM 1470 N N . LYS A 1 179 ? 13.535 20.752 0.679 1.00 96.50 179 LYS A N 1
ATOM 1471 C CA . LYS A 1 179 ? 14.442 20.187 -0.330 1.00 96.50 179 LYS A CA 1
ATOM 1472 C C . LYS A 1 179 ? 14.275 18.673 -0.450 1.00 96.50 179 LYS A C 1
ATOM 1474 O O . LYS A 1 179 ? 14.182 18.170 -1.565 1.00 96.50 179 LYS A O 1
ATOM 1479 N N . TYR A 1 180 ? 14.200 17.964 0.676 1.00 96.00 180 TYR A N 1
ATOM 1480 C CA . TYR A 1 180 ? 13.979 16.520 0.686 1.00 96.00 180 TYR A CA 1
ATOM 1481 C C . TYR A 1 180 ? 12.644 16.152 0.023 1.00 96.00 180 TYR A C 1
ATOM 1483 O O . TYR A 1 180 ? 12.599 15.200 -0.749 1.00 96.00 180 TYR A O 1
ATOM 1491 N N . CYS A 1 181 ? 11.586 16.943 0.216 1.00 95.19 181 CYS A N 1
ATOM 1492 C CA . CYS A 1 181 ? 10.294 16.706 -0.429 1.00 95.19 181 CYS A CA 1
ATOM 1493 C C . CYS A 1 181 ? 10.298 16.964 -1.938 1.00 95.19 181 CYS A C 1
ATOM 1495 O O . CYS A 1 181 ? 9.692 16.196 -2.685 1.00 95.19 181 CYS A O 1
ATOM 1497 N N . SER A 1 182 ? 11.031 17.975 -2.409 1.00 94.81 182 SER A N 1
ATOM 1498 C CA . SER A 1 182 ? 11.265 18.171 -3.848 1.00 94.81 182 SER A CA 1
ATOM 1499 C C . SER A 1 182 ? 12.048 16.998 -4.462 1.00 94.81 182 SER A C 1
ATOM 1501 O O . SER A 1 182 ? 11.674 16.442 -5.502 1.00 94.81 182 SER A O 1
ATOM 1503 N N . ASP A 1 183 ? 13.100 16.553 -3.770 1.00 94.38 183 ASP A N 1
ATOM 1504 C CA . ASP A 1 183 ? 13.881 15.370 -4.136 1.00 94.38 183 ASP A CA 1
ATOM 1505 C C . ASP A 1 183 ? 13.022 14.099 -4.119 1.00 94.38 183 ASP A C 1
ATOM 1507 O O . ASP A 1 183 ? 13.192 13.222 -4.964 1.00 94.38 183 ASP A O 1
ATOM 1511 N N . ALA A 1 184 ? 12.070 13.995 -3.192 1.00 93.81 184 ALA A N 1
ATOM 1512 C CA . ALA A 1 184 ? 11.222 12.822 -3.070 1.00 93.81 184 ALA A CA 1
ATOM 1513 C C . ALA A 1 184 ? 10.294 12.627 -4.274 1.00 93.81 184 ALA A C 1
ATOM 1515 O O . ALA A 1 184 ? 10.006 11.488 -4.647 1.00 93.81 184 ALA A O 1
ATOM 1516 N N . VAL A 1 185 ? 9.870 13.719 -4.911 1.00 92.25 185 VAL A N 1
ATOM 1517 C CA . VAL A 1 185 ? 9.119 13.674 -6.170 1.00 92.25 185 VAL A CA 1
ATOM 1518 C C . VAL A 1 185 ? 10.054 13.362 -7.334 1.00 92.25 185 VAL A C 1
ATOM 1520 O O . VAL A 1 185 ? 9.846 12.383 -8.046 1.00 92.25 185 VAL A O 1
ATOM 1523 N N . SER A 1 186 ? 11.107 14.166 -7.509 1.00 91.25 186 SER A N 1
ATOM 1524 C CA . SER A 1 186 ? 12.009 14.068 -8.669 1.00 91.25 186 SER A CA 1
ATOM 1525 C C . SER A 1 186 ? 12.801 12.758 -8.740 1.00 91.25 186 SER A C 1
ATOM 1527 O O . SER A 1 186 ? 13.207 12.343 -9.823 1.00 91.25 186 SER A O 1
ATOM 1529 N N . LYS A 1 187 ? 12.999 12.079 -7.605 1.00 89.31 187 LYS A N 1
ATOM 1530 C CA . LYS A 1 187 ? 13.710 10.794 -7.503 1.00 89.31 187 LYS A CA 1
ATOM 1531 C C . LYS A 1 187 ? 12.783 9.618 -7.173 1.00 89.31 187 LYS A C 1
ATOM 1533 O O . LYS A 1 187 ? 13.263 8.596 -6.702 1.00 89.31 187 LYS A O 1
ATOM 1538 N N . ASN A 1 188 ? 11.466 9.761 -7.363 1.00 88.81 188 ASN A N 1
ATOM 1539 C CA . ASN A 1 188 ? 10.454 8.726 -7.087 1.00 88.81 188 ASN A CA 1
ATOM 1540 C C . ASN A 1 188 ? 10.422 8.169 -5.648 1.00 88.81 188 ASN A C 1
ATOM 1542 O O . ASN A 1 188 ? 9.797 7.136 -5.398 1.00 88.81 188 ASN A O 1
ATOM 1546 N N . LYS A 1 189 ? 11.016 8.852 -4.664 1.00 91.00 189 LYS A N 1
ATOM 1547 C CA . LYS A 1 189 ? 11.051 8.382 -3.267 1.00 91.00 189 LYS A CA 1
ATOM 1548 C C . LYS A 1 189 ? 9.672 8.295 -2.626 1.00 91.00 189 LYS A C 1
ATOM 1550 O O . LYS A 1 189 ? 9.488 7.485 -1.727 1.00 91.00 189 LYS A O 1
ATOM 1555 N N . CYS A 1 190 ? 8.692 9.067 -3.103 1.00 88.56 190 CYS A N 1
ATOM 1556 C CA . CYS A 1 190 ? 7.297 8.923 -2.670 1.00 88.56 190 CYS A CA 1
ATOM 1557 C C . CYS A 1 190 ? 6.730 7.507 -2.903 1.00 88.56 190 CYS A C 1
ATOM 1559 O O . CYS A 1 190 ? 5.791 7.123 -2.213 1.00 88.56 190 CYS A O 1
ATOM 1561 N N . TYR A 1 191 ? 7.305 6.744 -3.839 1.00 85.81 191 TYR A N 1
ATOM 1562 C CA . TYR A 1 191 ? 6.945 5.354 -4.134 1.00 85.81 191 TYR A CA 1
ATOM 1563 C C . TYR A 1 191 ? 8.002 4.376 -3.623 1.00 85.81 191 TYR A C 1
ATOM 1565 O O . TYR A 1 191 ? 7.693 3.402 -2.942 1.00 85.81 191 TYR A O 1
ATOM 1573 N N . ASP A 1 192 ? 9.263 4.657 -3.932 1.00 84.81 192 ASP A N 1
ATOM 1574 C CA . ASP A 1 192 ? 10.370 3.722 -3.736 1.00 84.81 192 ASP A CA 1
ATOM 1575 C C . ASP A 1 192 ? 10.850 3.673 -2.283 1.00 84.81 192 ASP A C 1
ATOM 1577 O O . ASP A 1 192 ? 11.284 2.635 -1.791 1.00 84.81 192 ASP A O 1
ATOM 1581 N N . GLU A 1 193 ? 10.718 4.795 -1.580 1.00 87.81 193 GLU A N 1
ATOM 1582 C CA . GLU A 1 193 ? 11.113 4.984 -0.187 1.00 87.81 193 GLU A CA 1
ATOM 1583 C C . GLU A 1 193 ? 9.931 5.543 0.621 1.00 87.81 193 GLU A C 1
ATOM 1585 O O . GLU A 1 193 ? 10.114 6.363 1.519 1.00 87.81 193 GLU A O 1
ATOM 1590 N N . ALA A 1 194 ? 8.704 5.111 0.307 1.00 84.81 194 ALA A N 1
ATOM 1591 C CA . ALA A 1 194 ? 7.462 5.653 0.867 1.00 84.81 194 ALA A CA 1
ATOM 1592 C C . ALA A 1 194 ? 7.485 5.751 2.408 1.00 84.81 194 ALA A C 1
ATOM 1594 O O . ALA A 1 194 ? 7.118 6.780 2.975 1.00 84.81 194 ALA A O 1
ATOM 1595 N N . LYS A 1 195 ? 8.031 4.726 3.080 1.00 85.69 195 LYS A N 1
ATOM 1596 C CA . LYS A 1 195 ? 8.228 4.677 4.542 1.00 85.69 195 LYS A CA 1
ATOM 1597 C C . LYS A 1 195 ? 9.040 5.857 5.095 1.00 85.69 195 LYS A C 1
ATOM 1599 O O . LYS A 1 195 ? 8.826 6.257 6.234 1.00 85.69 195 LYS A O 1
ATOM 1604 N N . TYR A 1 196 ? 9.978 6.387 4.316 1.00 87.88 196 TYR A N 1
ATOM 1605 C CA . TYR A 1 196 ? 10.843 7.503 4.695 1.00 87.88 196 TYR A CA 1
ATOM 1606 C C . TYR A 1 196 ? 10.322 8.831 4.149 1.00 87.88 196 TYR A C 1
ATOM 1608 O O . TYR A 1 196 ? 10.315 9.818 4.874 1.00 87.88 196 TYR A O 1
ATOM 1616 N N . ALA A 1 197 ? 9.826 8.853 2.910 1.00 90.00 197 ALA A N 1
ATOM 1617 C CA . ALA A 1 197 ? 9.353 10.072 2.266 1.00 90.00 197 ALA A CA 1
ATOM 1618 C C . ALA A 1 197 ? 8.046 10.590 2.881 1.00 90.00 197 ALA A C 1
ATOM 1620 O O . ALA A 1 197 ? 7.929 11.772 3.190 1.00 90.00 197 ALA A O 1
ATOM 1621 N N . ILE A 1 198 ? 7.058 9.719 3.094 1.00 86.31 198 ILE A N 1
ATOM 1622 C CA . ILE A 1 198 ? 5.703 10.116 3.504 1.00 86.31 198 ILE A CA 1
ATOM 1623 C C . ILE A 1 198 ? 5.651 10.779 4.890 1.00 86.31 198 ILE A C 1
ATOM 1625 O O . ILE A 1 198 ? 4.891 11.738 5.033 1.00 86.31 198 ILE A O 1
ATOM 1629 N N . PRO A 1 199 ? 6.406 10.339 5.918 1.00 86.12 199 PRO A N 1
ATOM 1630 C CA . PRO A 1 199 ? 6.427 11.026 7.209 1.00 86.12 199 PRO A CA 1
ATOM 1631 C C . PRO A 1 199 ? 6.783 12.517 7.131 1.00 86.12 199 PRO A C 1
ATOM 1633 O O . PRO A 1 199 ? 6.184 13.299 7.866 1.00 86.12 199 PRO A O 1
ATOM 1636 N N . PHE A 1 200 ? 7.694 12.907 6.233 1.00 89.69 200 PHE A N 1
ATOM 1637 C CA . PHE A 1 200 ? 8.121 14.302 6.057 1.00 89.69 200 PHE A CA 1
ATOM 1638 C C . PHE A 1 200 ? 7.368 15.017 4.933 1.00 89.69 200 PHE A C 1
ATOM 1640 O O . PHE A 1 200 ? 7.128 16.213 5.014 1.00 89.69 200 PHE A O 1
ATOM 1647 N N . CYS A 1 201 ? 6.966 14.299 3.889 1.00 91.69 201 CYS A N 1
ATOM 1648 C CA . CYS A 1 201 ? 6.478 14.867 2.632 1.00 91.69 201 CYS A CA 1
ATOM 1649 C C . CYS A 1 201 ? 5.055 14.415 2.322 1.00 91.69 201 CYS A C 1
ATOM 1651 O O . CYS A 1 201 ? 4.708 14.129 1.177 1.00 91.69 201 CYS A O 1
ATOM 1653 N N . ARG A 1 202 ? 4.223 14.282 3.359 1.00 87.75 202 ARG A N 1
ATOM 1654 C CA . ARG A 1 202 ? 2.896 13.668 3.263 1.00 87.75 202 ARG A CA 1
ATOM 1655 C C . ARG A 1 202 ? 2.004 14.344 2.229 1.00 87.75 202 ARG A C 1
ATOM 1657 O O . ARG A 1 202 ? 1.320 13.658 1.467 1.00 87.75 202 ARG A O 1
ATOM 1664 N N . ARG A 1 203 ? 1.999 15.678 2.198 1.00 88.50 203 ARG A N 1
ATOM 1665 C CA . ARG A 1 203 ? 1.184 16.440 1.251 1.00 88.50 203 ARG A CA 1
ATOM 1666 C C . ARG A 1 203 ? 1.794 16.351 -0.140 1.00 88.50 203 ARG A C 1
ATOM 1668 O O . ARG A 1 203 ? 1.077 16.004 -1.071 1.00 88.50 203 ARG A O 1
ATOM 1675 N N . THR A 1 204 ? 3.097 16.573 -0.264 1.00 91.62 204 THR A N 1
ATOM 1676 C CA . THR A 1 204 ? 3.837 16.495 -1.529 1.00 91.62 204 THR A CA 1
ATOM 1677 C C . THR A 1 204 ? 3.706 15.119 -2.199 1.00 91.62 204 THR A C 1
ATOM 1679 O O . THR A 1 204 ? 3.477 15.041 -3.403 1.00 91.62 204 THR A O 1
ATOM 1682 N N . CYS A 1 205 ? 3.750 14.028 -1.432 1.00 88.25 205 CYS A N 1
ATOM 1683 C CA . CYS A 1 205 ? 3.576 12.667 -1.940 1.00 88.25 205 CYS A CA 1
ATOM 1684 C C . CYS A 1 205 ? 2.107 12.265 -2.173 1.00 88.25 205 CYS A C 1
ATOM 1686 O O . CYS A 1 205 ? 1.849 11.146 -2.611 1.00 88.25 205 CYS A O 1
ATOM 1688 N N . GLY A 1 206 ? 1.124 13.130 -1.892 1.00 85.50 206 GLY A N 1
ATOM 1689 C CA . GLY A 1 206 ? -0.288 12.790 -2.099 1.00 85.50 206 GLY A CA 1
ATOM 1690 C C . GLY A 1 206 ? -0.850 11.776 -1.100 1.00 85.50 206 GLY A C 1
ATOM 1691 O O . GLY A 1 206 ? -1.726 10.995 -1.460 1.00 85.50 206 GLY A O 1
ATOM 1692 N N . ARG A 1 207 ? -0.315 11.723 0.128 1.00 82.75 207 ARG A N 1
ATOM 1693 C CA . ARG A 1 207 ? -0.575 10.669 1.134 1.00 82.75 207 ARG A CA 1
ATOM 1694 C C . ARG A 1 207 ? -1.309 11.186 2.371 1.00 82.75 207 ARG A C 1
ATOM 1696 O O . ARG A 1 207 ? -1.083 10.751 3.504 1.00 82.75 207 ARG A O 1
ATOM 1703 N N . CYS A 1 208 ? -2.181 12.160 2.154 1.00 79.69 208 CYS A N 1
ATOM 1704 C CA . CYS A 1 208 ? -3.033 12.708 3.195 1.00 79.69 208 CYS A CA 1
ATOM 1705 C C . CYS A 1 208 ? -4.234 11.809 3.473 1.00 79.69 208 CYS A C 1
ATOM 1707 O O . CYS A 1 208 ? -4.822 11.242 2.551 1.00 79.69 208 CYS A O 1
ATOM 1709 N N . PHE A 1 209 ? -4.614 11.720 4.748 1.00 71.94 209 PHE A N 1
ATOM 1710 C CA . PHE A 1 209 ? -5.856 11.074 5.152 1.00 71.94 209 PHE A CA 1
ATOM 1711 C C . PHE A 1 209 ? -7.039 11.746 4.454 1.00 71.94 209 PHE A C 1
ATOM 1713 O O . PHE A 1 209 ? -7.120 12.975 4.411 1.00 71.94 209 PHE A O 1
ATOM 1720 N N . ARG A 1 210 ? -7.954 10.942 3.907 1.00 66.25 210 ARG A N 1
ATOM 1721 C CA . ARG A 1 210 ? -9.233 11.435 3.395 1.00 66.25 210 ARG A CA 1
ATOM 1722 C C . ARG A 1 210 ? -10.283 11.178 4.458 1.00 66.25 210 ARG A C 1
ATOM 1724 O O . ARG A 1 210 ? -10.546 10.031 4.805 1.00 66.25 210 ARG A O 1
ATOM 1731 N N . ALA A 1 211 ? -10.849 12.256 4.970 1.00 48.72 211 ALA A N 1
ATOM 1732 C CA . ALA A 1 211 ? -12.019 12.233 5.827 1.00 48.72 211 ALA A CA 1
ATOM 1733 C C . ALA A 1 211 ? -13.134 12.973 5.083 1.00 48.72 211 ALA A C 1
ATOM 1735 O O . ALA A 1 211 ? -13.286 14.188 5.223 1.00 48.72 211 ALA A O 1
ATOM 1736 N N . GLY A 1 212 ? -13.821 12.246 4.193 1.00 44.66 212 GLY A N 1
ATOM 1737 C CA . GLY A 1 212 ? -15.070 12.676 3.550 1.00 44.66 212 GLY A CA 1
ATOM 1738 C C . GLY A 1 212 ? -15.065 14.050 2.866 1.00 44.66 212 GLY A C 1
ATOM 1739 O O . GLY A 1 212 ? -16.118 14.661 2.729 1.00 44.66 212 GLY A O 1
ATOM 1740 N N . SER A 1 213 ? -13.910 14.587 2.467 1.00 36.41 213 SER A N 1
ATOM 1741 C CA . SER A 1 213 ? -13.822 15.870 1.766 1.00 36.41 213 SER A CA 1
ATOM 1742 C C . SER A 1 213 ? -12.761 15.823 0.669 1.00 36.41 213 SER A C 1
ATOM 1744 O O . SER A 1 213 ? -11.630 15.366 0.846 1.00 36.41 213 SER A O 1
ATOM 1746 N N . ILE A 1 214 ? -13.207 16.236 -0.514 1.00 35.81 214 ILE A N 1
ATOM 1747 C CA . ILE A 1 214 ? -12.520 16.172 -1.799 1.00 35.81 214 ILE A CA 1
ATOM 1748 C C . ILE A 1 214 ? -11.236 17.009 -1.759 1.00 35.81 214 ILE A C 1
ATOM 1750 O O . ILE A 1 214 ? -11.285 18.216 -1.562 1.00 35.81 214 ILE A O 1
ATOM 1754 N N . GLY A 1 215 ? -10.106 16.356 -2.052 1.00 48.16 215 GLY A N 1
ATOM 1755 C CA . GLY A 1 215 ? -8.875 16.986 -2.533 1.00 48.16 215 GLY A CA 1
ATOM 1756 C C . GLY A 1 215 ? -8.032 17.714 -1.486 1.00 48.16 215 GLY A C 1
ATOM 1757 O O . GLY A 1 215 ? -8.357 18.816 -1.070 1.00 48.16 215 GLY A O 1
ATOM 1758 N N . ILE A 1 216 ? -6.849 17.176 -1.175 1.00 55.62 216 ILE A N 1
ATOM 1759 C CA . ILE A 1 216 ? -5.760 18.039 -0.682 1.00 55.62 216 ILE A CA 1
ATOM 1760 C C . ILE A 1 216 ? -4.472 17.814 -1.477 1.00 55.62 216 ILE A C 1
ATOM 1762 O O . ILE A 1 216 ? -3.819 18.781 -1.858 1.00 55.62 216 ILE A O 1
ATOM 1766 N N . SER A 1 217 ? -4.141 16.576 -1.853 1.00 68.31 217 SER A N 1
ATOM 1767 C CA . SER A 1 217 ? -3.050 16.343 -2.803 1.00 68.31 217 SER A CA 1
ATOM 1768 C C . SER A 1 217 ? -3.216 15.051 -3.597 1.00 68.31 217 SER A C 1
ATOM 1770 O O . SER A 1 217 ? -3.563 14.000 -3.060 1.00 68.31 217 SER A O 1
ATOM 1772 N N . LYS A 1 218 ? -2.991 15.144 -4.911 1.00 79.69 218 LYS A N 1
ATOM 1773 C CA . LYS A 1 218 ? -2.876 13.979 -5.794 1.00 79.69 218 LYS A CA 1
ATOM 1774 C C . LYS A 1 218 ? -1.439 13.455 -5.710 1.00 79.69 218 LYS A C 1
ATOM 1776 O O . LYS A 1 218 ? -0.529 14.286 -5.713 1.00 79.69 218 LYS A O 1
ATOM 1781 N N . PRO A 1 219 ? -1.219 12.130 -5.653 1.00 83.88 219 PRO A N 1
ATOM 1782 C CA . PRO A 1 219 ? 0.128 11.580 -5.717 1.00 83.88 219 PRO A CA 1
ATOM 1783 C C . PRO A 1 219 ? 0.865 12.054 -6.981 1.00 83.88 219 PRO A C 1
ATOM 1785 O O . PRO A 1 219 ? 0.237 12.180 -8.040 1.00 83.88 219 PRO A O 1
ATOM 1788 N N . PRO A 1 220 ? 2.175 12.343 -6.894 1.00 88.75 220 PRO A N 1
ATOM 1789 C CA . PRO A 1 220 ? 2.961 12.765 -8.048 1.00 88.75 220 PRO A CA 1
ATOM 1790 C C . PRO A 1 220 ? 3.042 11.637 -9.075 1.00 88.75 220 PRO A C 1
ATOM 1792 O O . PRO A 1 220 ? 3.038 10.470 -8.709 1.00 88.75 220 PRO A O 1
ATOM 1795 N N . LYS A 1 221 ? 3.162 11.932 -10.368 1.00 86.00 221 LYS A N 1
ATOM 1796 C CA . LYS A 1 221 ? 3.387 10.858 -11.348 1.00 86.00 221 LYS A CA 1
ATOM 1797 C C . LYS A 1 221 ? 4.736 10.189 -11.078 1.00 86.00 221 LYS A C 1
ATOM 1799 O O . LYS A 1 221 ? 5.717 10.889 -10.837 1.00 86.00 221 LYS A O 1
ATOM 1804 N N . LYS A 1 222 ? 4.785 8.858 -11.156 1.00 85.81 222 LYS A N 1
ATOM 1805 C CA . LYS A 1 222 ? 6.055 8.131 -11.146 1.00 85.81 222 LYS A CA 1
ATOM 1806 C C . LYS A 1 222 ? 6.812 8.449 -12.437 1.00 85.81 222 LYS A C 1
ATOM 1808 O O . LYS A 1 222 ? 6.264 8.303 -13.528 1.00 85.81 222 LYS A O 1
ATOM 1813 N N . LEU A 1 223 ? 8.037 8.944 -12.307 1.00 87.81 223 LEU A N 1
ATOM 1814 C CA . LEU A 1 223 ? 8.892 9.321 -13.428 1.00 87.81 223 LEU A CA 1
ATOM 1815 C C . LEU A 1 223 ? 9.660 8.096 -13.924 1.00 87.81 223 LEU A C 1
ATOM 1817 O O . LEU A 1 223 ? 10.254 7.383 -13.120 1.00 87.81 223 LEU A O 1
ATOM 1821 N N . CYS A 1 224 ? 9.697 7.875 -15.236 1.00 89.06 224 CYS A N 1
ATOM 1822 C CA . CYS A 1 224 ? 10.656 6.947 -15.823 1.00 89.06 224 CYS A CA 1
ATOM 1823 C C . CYS A 1 224 ? 11.898 7.722 -16.257 1.00 89.06 224 CYS A C 1
ATOM 1825 O O . CYS A 1 224 ? 11.804 8.613 -17.101 1.00 89.06 224 CYS A O 1
ATOM 1827 N N . GLN A 1 225 ? 13.045 7.398 -15.671 1.00 88.81 225 GLN A N 1
ATOM 1828 C CA . GLN A 1 225 ? 14.316 8.040 -15.983 1.00 88.81 225 GLN A CA 1
ATOM 1829 C C . GLN A 1 225 ? 15.479 7.111 -15.647 1.00 88.81 225 GLN A C 1
ATOM 1831 O O . GLN A 1 225 ? 15.324 6.164 -14.874 1.00 88.81 225 GLN A O 1
ATOM 1836 N N . ASP A 1 226 ? 16.646 7.421 -16.198 1.00 90.25 226 ASP A N 1
ATOM 1837 C CA . ASP A 1 226 ? 17.895 6.802 -15.777 1.00 90.25 226 ASP A CA 1
ATOM 1838 C C . ASP A 1 226 ? 18.410 7.496 -14.514 1.00 90.25 226 ASP A C 1
ATOM 1840 O O . ASP A 1 226 ? 18.438 8.727 -14.443 1.00 90.25 226 ASP A O 1
ATOM 1844 N N . VAL A 1 227 ? 18.833 6.718 -13.519 1.00 86.25 227 VAL A N 1
ATOM 1845 C CA . VAL A 1 227 ? 19.411 7.257 -12.279 1.00 86.25 227 VAL A CA 1
ATOM 1846 C C . VAL A 1 227 ? 20.798 7.846 -12.553 1.00 86.25 227 VAL A C 1
ATOM 1848 O O . VAL A 1 227 ? 21.114 8.933 -12.074 1.00 86.25 227 VAL A O 1
ATOM 1851 N N . GLU A 1 228 ? 21.605 7.164 -13.370 1.00 85.56 228 GLU A N 1
ATOM 1852 C CA . GLU A 1 228 ? 22.978 7.555 -13.708 1.00 85.56 228 GLU A CA 1
ATOM 1853 C C . GLU A 1 228 ? 23.182 7.530 -15.228 1.00 85.56 228 GLU A C 1
ATOM 1855 O O . GLU A 1 228 ? 23.678 6.559 -15.801 1.00 85.56 228 GLU A O 1
ATOM 1860 N N . ILE A 1 229 ? 22.793 8.628 -15.886 1.00 87.50 229 ILE A N 1
ATOM 1861 C CA . ILE A 1 229 ? 22.723 8.763 -17.355 1.00 87.50 229 ILE A CA 1
ATOM 1862 C C . ILE A 1 229 ? 24.000 8.277 -18.060 1.00 87.50 229 ILE A C 1
ATOM 1864 O O . ILE A 1 229 ? 23.926 7.589 -19.078 1.00 87.50 229 ILE A O 1
ATOM 1868 N N . ASP A 1 230 ? 25.181 8.623 -17.543 1.00 88.44 230 ASP A N 1
ATOM 1869 C CA . ASP A 1 230 ? 26.442 8.279 -18.205 1.00 88.44 230 ASP A CA 1
ATOM 1870 C C . ASP A 1 230 ? 26.844 6.812 -18.027 1.00 88.44 230 ASP A C 1
ATOM 1872 O O . ASP A 1 230 ? 27.371 6.212 -18.965 1.00 88.44 230 ASP A O 1
ATOM 1876 N N . MET A 1 231 ? 26.538 6.201 -16.878 1.00 90.19 231 MET A N 1
ATOM 1877 C CA . MET A 1 231 ? 26.772 4.769 -16.670 1.00 90.19 231 MET A CA 1
ATOM 1878 C C . MET A 1 231 ? 25.777 3.921 -17.464 1.00 90.19 231 MET A C 1
ATOM 1880 O O . MET A 1 231 ? 26.178 2.950 -18.110 1.00 90.19 231 MET A O 1
ATOM 1884 N N . CYS A 1 232 ? 24.511 4.339 -17.528 1.00 93.06 232 CYS A N 1
ATOM 1885 C CA . CYS A 1 232 ? 23.480 3.636 -18.284 1.00 93.06 232 CYS A CA 1
ATOM 1886 C C . CYS A 1 232 ? 23.824 3.496 -19.773 1.00 93.06 232 CYS A C 1
ATOM 1888 O O . CYS A 1 232 ? 23.645 2.417 -20.338 1.00 93.06 232 CYS A O 1
ATOM 1890 N N . LYS A 1 233 ? 24.428 4.517 -20.398 1.00 91.62 233 LYS A N 1
ATOM 1891 C CA . LYS A 1 233 ? 24.908 4.429 -21.793 1.00 91.62 233 LYS A CA 1
ATOM 1892 C C . LYS A 1 233 ? 25.886 3.273 -22.012 1.00 91.62 233 LYS A C 1
ATOM 1894 O O . LYS A 1 233 ? 25.855 2.645 -23.069 1.00 91.62 233 LYS A O 1
ATOM 1899 N N . ASN A 1 234 ? 26.769 3.009 -21.050 1.00 90.38 234 ASN A N 1
ATOM 1900 C CA . ASN A 1 234 ? 27.752 1.931 -21.153 1.00 90.38 234 ASN A CA 1
ATOM 1901 C C . ASN A 1 234 ? 27.100 0.569 -20.892 1.00 90.38 234 ASN A C 1
ATOM 1903 O O . ASN A 1 234 ? 27.299 -0.357 -21.674 1.00 90.38 234 ASN A O 1
ATOM 1907 N N . TYR A 1 235 ? 26.247 0.467 -19.871 1.00 90.62 235 TYR A N 1
ATOM 1908 C CA . TYR A 1 235 ? 25.535 -0.774 -19.555 1.00 90.62 235 TYR A CA 1
ATOM 1909 C C . TYR A 1 235 ? 24.609 -1.243 -20.678 1.00 90.62 235 TYR A C 1
ATOM 1911 O O . TYR A 1 235 ? 24.569 -2.438 -20.975 1.00 90.62 235 TYR A O 1
ATOM 1919 N N . VAL A 1 236 ? 23.935 -0.316 -21.368 1.00 91.12 236 VAL A N 1
ATOM 1920 C CA . VAL A 1 236 ? 23.163 -0.638 -22.579 1.00 91.12 236 VAL A CA 1
ATOM 1921 C C . VAL A 1 236 ? 24.063 -1.236 -23.657 1.00 91.12 236 VAL A C 1
ATOM 1923 O O . VAL A 1 236 ? 23.746 -2.296 -24.187 1.00 91.12 236 VAL A O 1
ATOM 1926 N N . LYS A 1 237 ? 25.200 -0.593 -23.967 1.00 89.81 237 LYS A N 1
ATOM 1927 C CA . LYS A 1 237 ? 26.141 -1.067 -25.002 1.00 89.81 237 LYS A CA 1
ATOM 1928 C C . LYS A 1 237 ? 26.718 -2.444 -24.698 1.00 89.81 237 LYS A C 1
ATOM 1930 O O . LYS A 1 237 ? 27.074 -3.175 -25.612 1.00 89.81 237 LYS A O 1
ATOM 1935 N N . GLU A 1 238 ? 26.859 -2.777 -23.422 1.00 89.62 238 GLU A N 1
ATOM 1936 C CA . GLU A 1 238 ? 27.357 -4.078 -22.988 1.00 89.62 238 GLU A CA 1
ATOM 1937 C C . GLU A 1 238 ? 26.238 -5.124 -22.800 1.00 89.62 238 GLU A C 1
ATOM 1939 O O . GLU A 1 238 ? 26.521 -6.262 -22.430 1.00 89.62 238 GLU A O 1
ATOM 1944 N N . GLY A 1 239 ? 24.974 -4.771 -23.068 1.00 89.06 239 GLY A N 1
ATOM 1945 C CA . GLY A 1 239 ? 23.833 -5.692 -23.046 1.00 89.06 239 GLY A CA 1
ATOM 1946 C C . GLY A 1 239 ? 23.252 -5.985 -21.657 1.00 89.06 239 GLY A C 1
ATOM 1947 O O . GLY A 1 239 ? 22.428 -6.891 -21.518 1.00 89.06 239 GLY A O 1
ATOM 1948 N N . TYR A 1 240 ? 23.626 -5.222 -20.625 1.00 90.50 240 TYR A N 1
ATOM 1949 C CA . TYR A 1 240 ? 23.205 -5.475 -19.237 1.00 90.50 240 TYR A CA 1
ATOM 1950 C C . TYR A 1 240 ? 21.693 -5.331 -19.026 1.00 90.50 240 TYR A C 1
ATOM 1952 O O . TYR A 1 240 ? 21.142 -5.968 -18.130 1.00 90.50 240 TYR A O 1
ATOM 1960 N N . CYS A 1 241 ? 20.989 -4.602 -19.897 1.00 91.50 241 CYS A N 1
ATOM 1961 C CA . CYS A 1 241 ? 19.527 -4.496 -19.872 1.00 91.50 241 CYS A CA 1
ATOM 1962 C C . CYS A 1 241 ? 18.802 -5.855 -19.928 1.00 91.50 241 CYS A C 1
ATOM 1964 O O . CYS A 1 241 ? 17.641 -5.941 -19.538 1.00 91.50 241 CYS A O 1
ATOM 1966 N N . HIS A 1 242 ? 19.446 -6.922 -20.416 1.00 88.19 242 HIS A N 1
ATOM 1967 C CA . HIS A 1 242 ? 18.795 -8.223 -20.587 1.00 88.19 242 HIS A CA 1
ATOM 1968 C C . HIS A 1 242 ? 18.871 -9.130 -19.355 1.00 88.19 242 HIS A C 1
ATOM 1970 O O . HIS A 1 242 ? 17.931 -9.883 -19.107 1.00 88.19 242 HIS A O 1
ATOM 1976 N N . PHE A 1 243 ? 19.953 -9.057 -18.579 1.00 86.06 243 PHE A N 1
ATOM 1977 C CA . PHE A 1 243 ? 20.230 -10.021 -17.504 1.00 86.06 243 PHE A CA 1
ATOM 1978 C C . PHE A 1 243 ? 20.583 -9.375 -16.162 1.00 86.06 243 PHE A C 1
ATOM 1980 O O . PHE A 1 243 ? 20.583 -10.064 -15.145 1.00 86.06 243 PHE A O 1
ATOM 1987 N N . ASP A 1 244 ? 20.904 -8.081 -16.130 1.00 90.31 244 ASP A N 1
ATOM 1988 C CA . ASP A 1 244 ? 21.256 -7.397 -14.893 1.00 90.31 244 ASP A CA 1
ATOM 1989 C C . ASP A 1 244 ? 20.051 -6.638 -14.340 1.00 90.31 244 ASP A C 1
ATOM 1991 O O . ASP A 1 244 ? 19.633 -5.603 -14.862 1.00 90.31 244 ASP A O 1
ATOM 1995 N N . GLY A 1 245 ? 19.480 -7.171 -13.259 1.00 90.19 245 GLY A N 1
ATOM 1996 C CA . GLY A 1 245 ? 18.303 -6.591 -12.618 1.00 90.19 245 GLY A CA 1
ATOM 1997 C C . GLY A 1 245 ? 18.538 -5.165 -12.120 1.00 90.19 245 GLY A C 1
ATOM 1998 O O . GLY A 1 245 ? 17.640 -4.333 -12.207 1.00 90.19 245 GLY A O 1
ATOM 1999 N N . TRP A 1 246 ? 19.750 -4.842 -11.655 1.00 91.31 246 TRP A N 1
ATOM 2000 C CA . TRP A 1 246 ? 20.066 -3.475 -11.240 1.00 91.31 246 TRP A CA 1
ATOM 2001 C C . TRP A 1 246 ? 19.985 -2.507 -12.425 1.00 91.31 246 TRP A C 1
ATOM 2003 O O . TRP A 1 246 ? 19.321 -1.476 -12.324 1.00 91.31 246 TRP A O 1
ATOM 2013 N N . THR A 1 247 ? 20.573 -2.867 -13.566 1.00 92.44 247 THR A N 1
ATOM 2014 C CA . THR A 1 247 ? 20.511 -2.078 -14.801 1.00 92.44 247 THR A CA 1
ATOM 2015 C C . THR A 1 247 ? 19.071 -1.930 -15.281 1.00 92.44 247 THR A C 1
ATOM 2017 O O . THR A 1 247 ? 18.654 -0.814 -15.580 1.00 92.44 247 THR A O 1
ATOM 2020 N N . LYS A 1 248 ? 18.271 -3.008 -15.278 1.00 91.38 248 LYS A N 1
ATOM 2021 C CA . LYS A 1 248 ? 16.841 -2.939 -15.632 1.00 91.38 248 LYS A CA 1
ATOM 2022 C C . LYS A 1 248 ? 16.099 -1.884 -14.803 1.00 91.38 248 LYS A C 1
ATOM 2024 O O . LYS A 1 248 ? 15.336 -1.098 -15.353 1.00 91.38 248 LYS A O 1
ATOM 2029 N N . LEU A 1 249 ? 16.352 -1.830 -13.494 1.00 90.19 249 LEU A N 1
ATOM 2030 C CA . LEU A 1 249 ? 15.648 -0.932 -12.574 1.00 90.19 249 LEU A CA 1
ATOM 2031 C C . LEU A 1 249 ? 16.159 0.511 -12.570 1.00 90.19 249 LEU A C 1
ATOM 2033 O O . LEU A 1 249 ? 15.373 1.411 -12.274 1.00 90.19 249 LEU A O 1
ATOM 2037 N N . ASN A 1 250 ? 17.440 0.738 -12.866 1.00 90.50 250 ASN A N 1
ATOM 2038 C CA . ASN A 1 250 ? 18.071 2.059 -12.753 1.00 90.50 250 ASN A CA 1
ATOM 2039 C C . ASN A 1 250 ? 18.333 2.737 -14.103 1.00 90.50 250 ASN A C 1
ATOM 2041 O O . ASN A 1 250 ? 18.534 3.947 -14.134 1.00 90.50 250 ASN A O 1
ATOM 2045 N N . CYS A 1 251 ? 18.301 1.987 -15.204 1.00 93.31 251 CYS A N 1
ATOM 2046 C CA . CYS A 1 251 ? 18.493 2.483 -16.566 1.00 93.31 251 CYS A CA 1
ATOM 2047 C C . CYS A 1 251 ? 17.222 2.299 -17.402 1.00 93.31 251 CYS A C 1
ATOM 2049 O O . CYS A 1 251 ? 17.279 1.866 -18.552 1.00 93.31 251 CYS A O 1
ATOM 2051 N N . GLN A 1 252 ? 16.056 2.564 -16.806 1.00 91.44 252 GLN A N 1
ATOM 2052 C CA . GLN A 1 252 ? 14.759 2.245 -17.406 1.00 91.44 252 GLN A CA 1
ATOM 2053 C C . GLN A 1 252 ? 14.548 2.949 -18.747 1.00 91.44 252 GLN A C 1
ATOM 2055 O O . GLN A 1 252 ? 14.022 2.346 -19.678 1.00 91.44 252 GLN A O 1
ATOM 20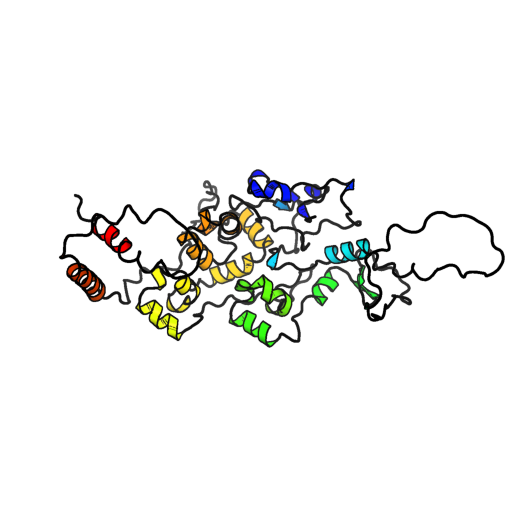60 N N . TYR A 1 253 ? 14.975 4.206 -18.867 1.00 92.44 253 TYR A N 1
ATOM 2061 C CA . TYR A 1 253 ? 14.827 4.956 -20.108 1.00 92.44 253 TYR A CA 1
ATOM 2062 C C . TYR A 1 253 ? 15.796 4.431 -21.167 1.00 92.44 253 TYR A C 1
ATOM 2064 O O . TYR A 1 253 ? 15.381 4.036 -22.254 1.00 92.44 253 TYR A O 1
ATOM 2072 N N . SER A 1 254 ? 17.077 4.338 -20.814 1.00 93.75 254 SER A N 1
ATOM 2073 C CA . SER A 1 254 ? 18.141 3.831 -21.684 1.00 93.75 254 SER A CA 1
ATOM 2074 C C . SER A 1 254 ? 17.902 2.390 -22.163 1.00 93.75 254 SER A C 1
ATOM 2076 O O . SER A 1 254 ? 18.234 2.054 -23.300 1.00 93.75 254 SER A O 1
ATOM 2078 N N . CYS A 1 255 ? 17.294 1.542 -21.331 1.00 93.50 255 CYS A N 1
ATOM 2079 C CA . CYS A 1 255 ? 16.937 0.163 -21.664 1.00 93.50 255 CYS A CA 1
ATOM 2080 C C . CYS A 1 255 ? 15.568 0.023 -22.357 1.00 93.50 255 CYS A C 1
ATOM 2082 O O . CYS A 1 255 ? 15.158 -1.104 -22.631 1.00 93.50 255 CYS A O 1
ATOM 2084 N N . ASN A 1 256 ? 14.854 1.121 -22.646 1.00 91.94 256 ASN A N 1
ATOM 2085 C CA . ASN A 1 256 ? 13.484 1.111 -23.181 1.00 91.94 256 ASN A CA 1
ATOM 2086 C C . ASN A 1 256 ? 12.487 0.297 -22.326 1.00 91.94 256 ASN A C 1
ATOM 2088 O O . ASN A 1 256 ? 11.616 -0.395 -22.850 1.00 91.94 256 ASN A O 1
ATOM 2092 N N . LEU A 1 257 ? 12.612 0.385 -21.003 1.00 92.44 257 LEU A N 1
ATOM 2093 C CA . LEU A 1 257 ? 11.761 -0.283 -20.009 1.00 92.44 257 LEU A CA 1
ATOM 2094 C C . LEU A 1 257 ? 10.736 0.666 -19.371 1.00 92.44 257 LEU A C 1
ATOM 2096 O O . LEU A 1 257 ? 10.088 0.307 -18.390 1.00 92.44 257 LEU A O 1
ATOM 2100 N N . CYS A 1 258 ? 10.578 1.880 -19.906 1.00 91.19 258 CYS A N 1
ATOM 2101 C CA . CYS A 1 258 ? 9.584 2.814 -19.393 1.00 91.19 258 CYS A CA 1
ATOM 2102 C C . CYS A 1 258 ? 8.154 2.285 -19.589 1.00 91.19 258 CYS A C 1
ATOM 2104 O O . CYS A 1 258 ? 7.779 1.957 -20.719 1.00 91.19 258 CYS A O 1
ATOM 2106 N N . PRO A 1 259 ? 7.331 2.252 -18.525 1.00 88.62 259 PRO A N 1
ATOM 2107 C CA . PRO A 1 259 ? 5.939 1.837 -18.630 1.00 88.62 259 PRO A CA 1
ATOM 2108 C C . PRO A 1 259 ? 5.109 2.825 -19.460 1.00 88.62 259 PRO A C 1
ATOM 2110 O O . PRO A 1 259 ? 5.411 4.020 -19.535 1.00 88.62 259 PRO A O 1
ATOM 2113 N N . SER A 1 260 ? 4.022 2.330 -20.060 1.00 89.56 260 SER A N 1
ATOM 2114 C CA . SER A 1 260 ? 3.054 3.183 -20.754 1.00 89.56 260 SER A CA 1
ATOM 2115 C C . SER A 1 260 ? 2.348 4.136 -19.772 1.00 89.56 260 SER A C 1
ATOM 2117 O O . SER A 1 260 ? 2.278 3.849 -18.572 1.00 89.56 260 SER A O 1
ATOM 2119 N N . PRO A 1 261 ? 1.770 5.258 -20.244 1.00 88.31 261 PRO A N 1
ATOM 2120 C CA . PRO A 1 261 ? 1.028 6.177 -19.379 1.00 88.31 261 PRO A CA 1
ATOM 2121 C C . PRO A 1 261 ? -0.108 5.511 -18.589 1.00 88.31 261 PRO A C 1
ATOM 2123 O O . PRO A 1 261 ? -0.359 5.902 -17.448 1.00 88.31 261 PRO A O 1
ATOM 2126 N N . ASP A 1 262 ? -0.760 4.500 -19.167 1.00 88.06 262 ASP A N 1
ATOM 2127 C CA . ASP A 1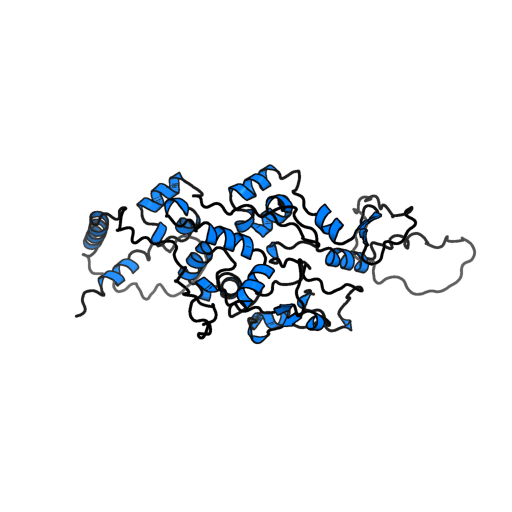 262 ? -1.838 3.754 -18.515 1.00 88.06 262 ASP A CA 1
ATOM 2128 C C . ASP A 1 262 ? -1.311 2.878 -17.376 1.00 88.06 262 ASP A C 1
ATOM 2130 O O . ASP A 1 262 ? -1.896 2.860 -16.293 1.00 88.06 262 ASP A O 1
ATOM 2134 N N . VAL A 1 263 ? -0.159 2.225 -17.574 1.00 87.06 263 VAL A N 1
ATOM 2135 C CA . VAL A 1 263 ? 0.519 1.464 -16.515 1.00 87.06 263 VAL A CA 1
ATOM 2136 C C . VAL A 1 263 ? 0.960 2.403 -15.395 1.00 87.06 263 VAL A C 1
ATOM 2138 O O . VAL A 1 263 ? 0.652 2.138 -14.237 1.00 87.06 263 VAL A O 1
ATOM 2141 N N . VAL A 1 264 ? 1.572 3.549 -15.718 1.00 85.81 264 VAL A N 1
ATOM 2142 C CA . VAL A 1 264 ? 1.956 4.554 -14.708 1.00 85.81 264 VAL A CA 1
ATOM 2143 C C . VAL A 1 264 ? 0.741 5.011 -13.905 1.00 85.81 264 VAL A C 1
ATOM 2145 O O . VAL A 1 264 ? 0.804 5.092 -12.680 1.00 85.81 264 VAL A O 1
ATOM 2148 N N . LYS A 1 265 ? -0.377 5.307 -14.575 1.00 86.00 265 LYS A N 1
ATOM 2149 C CA . LYS A 1 265 ? -1.612 5.728 -13.909 1.00 86.00 265 LYS A CA 1
ATOM 2150 C C . LYS A 1 265 ? -2.138 4.633 -12.979 1.00 86.00 265 LYS A C 1
ATOM 2152 O O . LYS A 1 265 ? -2.387 4.926 -11.810 1.00 86.00 265 LYS A O 1
ATOM 2157 N N . ARG A 1 266 ? -2.234 3.390 -13.465 1.00 86.25 266 ARG A N 1
ATOM 2158 C CA . ARG A 1 266 ? -2.656 2.232 -12.668 1.00 86.25 266 ARG A CA 1
ATOM 2159 C C . ARG A 1 266 ? -1.771 2.067 -11.434 1.00 86.25 266 ARG A C 1
ATOM 2161 O O . ARG A 1 266 ? -2.297 2.047 -10.335 1.00 86.25 266 ARG A O 1
ATOM 2168 N N . GLN A 1 267 ? -0.447 2.040 -11.587 1.00 83.69 267 GLN A N 1
ATOM 2169 C CA . GLN A 1 267 ? 0.495 1.866 -10.471 1.00 83.69 267 GLN A CA 1
ATOM 2170 C C . GLN A 1 267 ? 0.387 2.968 -9.404 1.00 83.69 267 GLN A C 1
ATOM 2172 O O . GLN A 1 267 ? 0.607 2.722 -8.218 1.00 83.69 267 GLN A O 1
ATOM 2177 N N . VAL A 1 268 ? 0.044 4.197 -9.806 1.00 80.31 268 VAL A N 1
ATOM 2178 C CA . VAL A 1 268 ? -0.228 5.291 -8.865 1.00 80.31 268 VAL A CA 1
ATOM 2179 C C . VAL A 1 268 ? -1.560 5.073 -8.142 1.00 80.31 268 VAL A C 1
ATOM 2181 O O . VAL A 1 268 ? -1.632 5.262 -6.928 1.00 80.31 268 VAL A O 1
ATOM 2184 N N . GLU A 1 269 ? -2.609 4.663 -8.856 1.00 75.56 269 GLU A N 1
ATOM 2185 C CA . GLU A 1 269 ? -3.943 4.412 -8.295 1.00 75.56 269 GLU A CA 1
ATOM 2186 C C . GLU A 1 269 ? -3.965 3.201 -7.353 1.00 75.56 269 GLU A C 1
ATOM 2188 O O . GLU A 1 269 ? -4.582 3.265 -6.295 1.00 75.56 269 GLU A O 1
ATOM 2193 N N . THR A 1 270 ? -3.227 2.137 -7.666 1.00 68.31 270 THR A N 1
ATO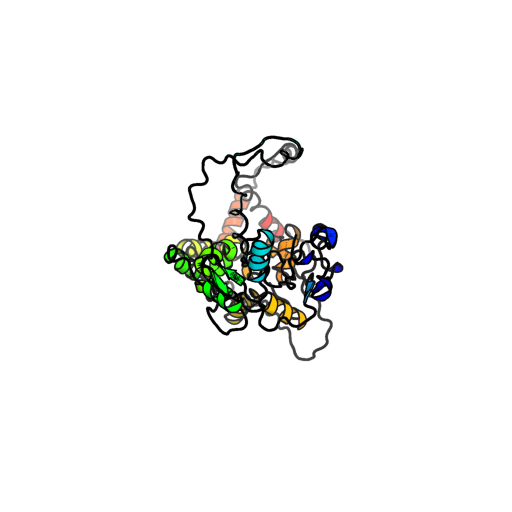M 2194 C CA . THR A 1 270 ? -3.198 0.882 -6.893 1.00 68.31 270 THR A CA 1
ATOM 2195 C C . THR A 1 270 ? -2.426 0.983 -5.588 1.00 68.31 270 THR A C 1
ATOM 2197 O O . THR A 1 270 ? -2.468 0.062 -4.774 1.00 68.31 270 THR A O 1
ATOM 2200 N N . SER A 1 271 ? -1.757 2.115 -5.356 1.00 68.94 271 SER A N 1
ATOM 2201 C CA . SER A 1 271 ? -1.276 2.460 -4.019 1.00 68.94 271 SER A CA 1
ATOM 2202 C C . SER A 1 271 ? -2.416 2.717 -3.023 1.00 68.94 271 SER A C 1
ATOM 2204 O O . SER A 1 271 ? -2.208 2.597 -1.818 1.00 68.94 271 SER A O 1
ATOM 2206 N N . ASP A 1 272 ? -3.632 3.006 -3.503 1.00 78.56 272 ASP A N 1
ATOM 2207 C CA . ASP A 1 272 ? -4.851 2.877 -2.703 1.00 78.56 272 ASP A CA 1
ATOM 2208 C C . ASP A 1 272 ? -5.291 1.408 -2.703 1.00 78.56 272 ASP A C 1
ATOM 2210 O O . ASP A 1 272 ? -5.771 0.864 -3.703 1.00 78.56 272 ASP A O 1
ATOM 2214 N N . VAL A 1 273 ? -5.143 0.753 -1.554 1.00 85.44 273 VAL A N 1
ATOM 2215 C CA . VAL A 1 273 ? -5.474 -0.664 -1.406 1.00 85.44 273 VAL A CA 1
ATOM 2216 C C . VAL A 1 273 ? -6.977 -0.905 -1.578 1.00 85.44 273 VAL A C 1
ATOM 2218 O O . VAL A 1 273 ? -7.368 -1.991 -2.001 1.00 85.44 273 VAL A O 1
ATOM 2221 N N . ARG A 1 274 ? -7.827 0.101 -1.328 1.00 86.62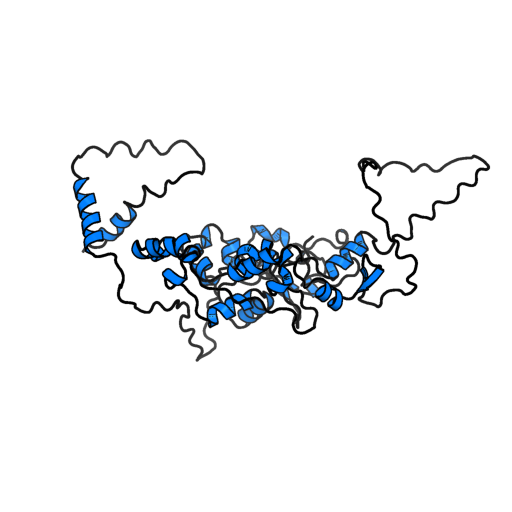 274 ARG A N 1
ATOM 2222 C CA . ARG A 1 274 ? -9.272 0.007 -1.580 1.00 86.62 274 ARG A CA 1
ATOM 2223 C C . ARG A 1 274 ? -9.547 -0.099 -3.077 1.00 86.62 274 ARG A C 1
ATOM 2225 O O . ARG A 1 274 ? -10.286 -0.984 -3.490 1.00 86.62 274 ARG A O 1
ATOM 2232 N N . ALA A 1 275 ? -8.911 0.755 -3.881 1.00 84.44 275 ALA A N 1
ATOM 2233 C CA . ALA A 1 275 ? -9.040 0.715 -5.336 1.00 84.44 275 ALA A CA 1
ATOM 2234 C C . ALA A 1 275 ? -8.541 -0.623 -5.902 1.00 84.44 275 ALA A C 1
ATOM 2236 O O . ALA A 1 275 ? -9.173 -1.193 -6.788 1.00 84.44 275 ALA A O 1
ATOM 2237 N N . TYR A 1 276 ? -7.450 -1.162 -5.346 1.00 87.19 276 TYR A N 1
ATOM 2238 C CA . TYR A 1 276 ? -6.981 -2.497 -5.710 1.00 87.19 276 TYR A CA 1
ATOM 2239 C C . TYR A 1 276 ? -7.988 -3.597 -5.352 1.00 87.19 276 TYR A C 1
ATOM 2241 O O . TYR A 1 276 ? -8.277 -4.449 -6.184 1.00 87.19 276 TYR A O 1
ATOM 2249 N N . LEU A 1 277 ? -8.560 -3.567 -4.145 1.00 89.44 277 LEU A N 1
ATOM 2250 C CA . LEU A 1 277 ? -9.568 -4.542 -3.725 1.00 89.44 277 LEU A CA 1
ATOM 2251 C C . LEU A 1 277 ? -10.828 -4.479 -4.608 1.00 89.44 277 LEU A C 1
ATOM 2253 O O . LEU A 1 277 ? -11.385 -5.511 -4.972 1.00 89.44 277 LEU A O 1
ATOM 2257 N N . GLU A 1 278 ? -11.262 -3.278 -4.994 1.00 87.62 278 GLU A N 1
ATOM 2258 C CA . GLU A 1 278 ? -12.365 -3.084 -5.942 1.00 87.62 278 GLU A CA 1
ATOM 2259 C C . GLU A 1 278 ? -12.046 -3.627 -7.343 1.00 87.62 278 GLU A C 1
ATOM 2261 O O . GLU A 1 278 ? -12.931 -4.190 -7.985 1.00 87.62 278 GLU A O 1
ATOM 2266 N N . ALA A 1 279 ? -10.808 -3.467 -7.819 1.00 87.12 279 ALA A N 1
ATOM 2267 C CA . ALA A 1 279 ? -10.356 -4.027 -9.093 1.00 87.12 279 ALA A CA 1
ATOM 2268 C C . ALA A 1 279 ? -10.315 -5.564 -9.036 1.00 87.12 279 ALA A C 1
ATOM 2270 O O . ALA A 1 279 ? -10.885 -6.232 -9.896 1.00 87.12 279 ALA A O 1
ATOM 2271 N N . TYR A 1 280 ? -9.762 -6.124 -7.958 1.00 87.81 280 TYR A N 1
ATOM 2272 C CA . TYR A 1 280 ? -9.745 -7.565 -7.708 1.00 87.81 280 TYR A CA 1
ATOM 2273 C C . TYR A 1 280 ? -11.154 -8.176 -7.741 1.00 87.81 280 TYR A C 1
ATOM 2275 O O . TYR A 1 280 ? -11.383 -9.180 -8.409 1.00 87.81 280 TYR A O 1
ATOM 2283 N N . ARG A 1 281 ? -12.141 -7.525 -7.106 1.00 87.94 281 ARG A N 1
ATOM 2284 C CA . ARG A 1 281 ? -13.554 -7.959 -7.131 1.00 87.94 281 ARG A CA 1
ATOM 2285 C C . ARG A 1 281 ? -14.170 -7.993 -8.532 1.00 87.94 281 ARG A C 1
ATOM 2287 O O . ARG A 1 281 ? -15.144 -8.707 -8.744 1.00 87.94 281 ARG A O 1
ATOM 2294 N N . LYS A 1 282 ? -13.629 -7.223 -9.478 1.00 89.31 282 LYS A N 1
ATOM 2295 C CA . LYS A 1 282 ? -14.047 -7.226 -10.890 1.00 89.31 282 LYS A CA 1
ATOM 2296 C C . LYS A 1 282 ? -13.315 -8.282 -11.724 1.00 89.31 282 LYS A C 1
ATOM 2298 O O . LYS A 1 282 ? -13.596 -8.398 -12.911 1.00 89.31 282 LYS A O 1
ATOM 2303 N N . GLY A 1 283 ? -12.403 -9.042 -11.118 1.00 86.81 283 GLY A N 1
ATOM 2304 C CA . GLY A 1 283 ? -11.543 -10.003 -11.806 1.00 86.81 283 GLY A CA 1
ATOM 2305 C C . GLY A 1 283 ? -10.267 -9.385 -12.378 1.00 86.81 283 GLY A C 1
ATOM 2306 O O . GLY A 1 283 ? -9.527 -10.066 -13.084 1.00 86.81 283 GLY A O 1
ATOM 2307 N N . ASP A 1 284 ? -9.967 -8.117 -12.089 1.00 88.69 284 ASP A N 1
ATOM 2308 C CA . ASP A 1 284 ? -8.690 -7.543 -12.500 1.00 88.69 284 ASP A CA 1
ATOM 2309 C C . ASP A 1 284 ? -7.571 -8.091 -11.610 1.00 88.69 284 ASP A C 1
ATOM 2311 O O . ASP A 1 284 ? -7.646 -8.039 -10.382 1.00 88.69 284 ASP A O 1
ATOM 2315 N N . CYS A 1 285 ? -6.496 -8.576 -12.228 1.00 87.81 285 CYS A N 1
ATOM 2316 C CA . CYS A 1 285 ? -5.305 -8.997 -11.508 1.00 87.81 285 CYS A CA 1
ATOM 2317 C C . CYS A 1 285 ? -4.040 -8.451 -12.162 1.00 87.81 285 CYS A C 1
ATOM 2319 O O . CYS A 1 285 ? -3.801 -8.604 -13.360 1.00 87.81 285 CYS A O 1
ATOM 2321 N N . PHE A 1 286 ? -3.228 -7.788 -11.349 1.00 90.75 286 PHE A N 1
ATOM 2322 C CA . PHE A 1 286 ? -2.000 -7.117 -11.748 1.00 90.75 286 PHE A CA 1
ATOM 2323 C C . PHE A 1 286 ? -1.095 -6.959 -10.516 1.00 90.75 286 PHE A C 1
ATOM 2325 O O . PHE A 1 286 ? -1.522 -7.197 -9.387 1.00 90.75 286 PHE A O 1
ATOM 2332 N N . ASN A 1 287 ? 0.158 -6.542 -10.697 1.00 91.56 287 ASN A N 1
ATOM 2333 C CA . ASN A 1 287 ? 1.033 -6.266 -9.555 1.00 91.56 287 ASN A CA 1
ATOM 2334 C C . ASN A 1 287 ? 0.570 -5.017 -8.783 1.00 91.56 287 ASN A C 1
ATOM 2336 O O . ASN A 1 287 ? 0.310 -3.968 -9.382 1.00 91.56 287 ASN A O 1
ATOM 2340 N N . ARG A 1 288 ? 0.492 -5.122 -7.450 1.00 89.06 288 ARG A N 1
ATOM 2341 C CA . ARG A 1 288 ? 0.220 -3.987 -6.546 1.00 89.06 288 ARG A CA 1
ATOM 2342 C C . ARG A 1 288 ? 1.438 -3.091 -6.385 1.00 89.06 288 ARG A C 1
ATOM 2344 O O . ARG A 1 288 ? 1.297 -1.885 -6.196 1.00 89.06 288 ARG A O 1
ATOM 2351 N N . TYR A 1 289 ? 2.620 -3.697 -6.447 1.00 88.81 289 TYR A N 1
ATOM 2352 C CA . TYR A 1 289 ? 3.890 -2.995 -6.467 1.00 88.81 289 TYR A CA 1
ATOM 2353 C C . TYR A 1 289 ? 4.328 -2.680 -7.899 1.00 88.81 289 TYR A C 1
ATOM 2355 O O . TYR A 1 289 ? 3.602 -2.912 -8.862 1.00 88.81 289 TYR A O 1
ATOM 2363 N N . ASP A 1 290 ? 5.505 -2.077 -8.043 1.00 89.19 290 ASP A N 1
ATOM 2364 C CA . ASP A 1 290 ? 6.011 -1.683 -9.347 1.00 89.19 290 ASP A CA 1
ATOM 2365 C C . ASP A 1 290 ? 6.206 -2.889 -10.283 1.00 89.19 290 ASP A C 1
ATOM 2367 O O . ASP A 1 290 ? 6.917 -3.821 -9.918 1.00 89.19 290 ASP A O 1
ATOM 2371 N N . ASP A 1 291 ? 5.621 -2.854 -11.486 1.00 91.25 291 ASP A N 1
ATOM 2372 C CA . ASP A 1 291 ? 5.602 -3.979 -12.425 1.00 91.25 291 ASP A CA 1
ATOM 2373 C C . ASP A 1 291 ? 7.008 -4.413 -12.807 1.00 91.25 291 ASP A C 1
ATOM 2375 O O . ASP A 1 291 ? 7.317 -5.600 -12.754 1.00 91.25 291 ASP A O 1
ATOM 2379 N N . LEU A 1 292 ? 7.868 -3.450 -13.144 1.00 91.00 292 LEU A N 1
ATOM 2380 C CA . LEU A 1 292 ? 9.232 -3.737 -13.561 1.00 91.00 292 LEU A CA 1
ATOM 2381 C C . LEU A 1 292 ? 10.039 -4.342 -12.406 1.00 91.00 292 LEU A C 1
ATOM 2383 O O . LEU A 1 292 ? 10.788 -5.296 -12.606 1.00 91.00 292 LEU A O 1
ATOM 2387 N N . ARG A 1 293 ? 9.860 -3.845 -11.175 1.00 92.00 293 ARG A N 1
ATOM 2388 C CA . ARG A 1 293 ? 10.442 -4.491 -9.986 1.00 92.00 293 ARG A CA 1
ATOM 2389 C C . ARG A 1 293 ? 9.907 -5.892 -9.767 1.00 92.00 293 ARG A C 1
ATOM 2391 O O . ARG A 1 293 ? 10.704 -6.789 -9.523 1.00 92.00 293 ARG A O 1
ATOM 2398 N N . CYS A 1 294 ? 8.599 -6.090 -9.865 1.00 94.88 294 CYS A N 1
ATOM 2399 C CA . CYS A 1 294 ? 7.993 -7.403 -9.705 1.00 94.88 294 CYS A CA 1
ATOM 2400 C C . CYS A 1 294 ? 8.485 -8.397 -10.764 1.00 94.88 294 CYS A C 1
ATOM 2402 O O . CYS A 1 294 ? 8.783 -9.536 -10.415 1.00 94.88 294 CYS A O 1
ATOM 2404 N N . GLU A 1 295 ? 8.646 -7.970 -12.019 1.00 94.69 295 GLU A N 1
ATOM 2405 C CA . GLU A 1 295 ? 9.247 -8.766 -13.094 1.00 94.69 295 GLU A CA 1
ATOM 2406 C C . GLU A 1 295 ? 10.693 -9.146 -12.752 1.00 94.69 295 GLU A C 1
ATOM 2408 O O . GLU A 1 295 ? 11.019 -10.330 -12.711 1.00 94.69 295 GLU A O 1
ATOM 2413 N N . VAL A 1 296 ? 11.538 -8.171 -12.399 1.00 94.12 296 VAL A N 1
ATOM 2414 C CA . VAL A 1 296 ? 12.944 -8.414 -12.025 1.00 94.12 296 VAL A CA 1
ATOM 2415 C C . VAL A 1 296 ? 13.067 -9.341 -10.809 1.00 94.12 296 VAL A C 1
ATOM 2417 O O . VAL A 1 296 ? 13.935 -10.214 -10.771 1.00 94.12 296 VAL A O 1
ATOM 2420 N N . PHE A 1 297 ? 12.213 -9.173 -9.800 1.00 95.19 297 PHE A N 1
ATOM 2421 C CA . PHE A 1 297 ? 12.205 -10.026 -8.610 1.00 95.19 297 PHE A CA 1
ATOM 2422 C C . PHE A 1 297 ? 11.734 -11.445 -8.947 1.00 95.19 297 PHE A C 1
ATOM 2424 O O . PHE A 1 297 ? 12.348 -12.418 -8.505 1.00 95.19 297 PHE A O 1
ATOM 2431 N N . ALA A 1 298 ? 10.694 -11.584 -9.770 1.00 96.19 298 ALA A N 1
ATOM 2432 C CA . ALA A 1 298 ? 10.206 -12.883 -10.217 1.00 96.19 298 ALA A CA 1
ATOM 2433 C C . ALA A 1 298 ? 11.257 -13.636 -11.049 1.00 96.19 298 ALA A C 1
ATOM 2435 O O . ALA A 1 298 ? 11.517 -14.805 -10.767 1.00 96.19 298 ALA A O 1
ATOM 2436 N N . GLU A 1 299 ? 11.928 -12.964 -11.992 1.00 93.56 299 GLU A N 1
ATOM 2437 C CA . GLU A 1 299 ? 13.039 -13.526 -12.779 1.00 93.56 299 GLU A CA 1
ATOM 2438 C C . GLU A 1 299 ? 14.184 -14.037 -11.889 1.00 93.56 299 GLU A C 1
ATOM 2440 O O . GLU A 1 299 ? 14.800 -15.062 -12.182 1.00 93.56 299 GLU A O 1
ATOM 2445 N N . ARG A 1 300 ? 14.454 -13.347 -10.774 1.00 92.62 300 ARG A N 1
ATOM 2446 C CA . ARG A 1 300 ? 15.465 -13.752 -9.786 1.00 92.62 300 ARG A CA 1
ATOM 2447 C C . ARG A 1 300 ? 15.030 -14.945 -8.921 1.00 92.62 300 ARG A C 1
ATOM 2449 O O . ARG A 1 300 ? 15.858 -15.529 -8.223 1.00 92.62 300 ARG A O 1
ATOM 2456 N N . GLY A 1 301 ? 13.758 -15.335 -8.979 1.00 94.62 301 GLY A N 1
ATOM 2457 C CA . GLY A 1 301 ? 13.191 -16.435 -8.201 1.00 94.62 301 GLY A CA 1
ATOM 2458 C C . GLY A 1 301 ? 12.581 -16.015 -6.862 1.00 94.62 301 GLY A C 1
ATOM 2459 O O . GLY A 1 301 ? 12.272 -16.885 -6.042 1.00 94.62 301 GLY A O 1
ATOM 2460 N N . ASP A 1 302 ? 12.358 -14.715 -6.637 1.00 96.94 302 ASP A N 1
ATOM 2461 C CA . ASP A 1 302 ? 11.828 -14.198 -5.371 1.00 96.94 302 ASP A CA 1
ATOM 2462 C C . ASP A 1 302 ? 10.422 -14.726 -5.065 1.00 96.94 302 ASP A C 1
ATOM 2464 O O . ASP A 1 302 ? 10.062 -14.846 -3.899 1.00 96.94 302 ASP A O 1
ATOM 2468 N N . CYS A 1 303 ? 9.643 -15.137 -6.072 1.00 96.62 303 CYS A N 1
ATOM 2469 C CA . CYS A 1 303 ? 8.349 -15.789 -5.844 1.00 96.62 303 CYS A CA 1
ATOM 2470 C C . CYS A 1 303 ? 8.464 -17.040 -4.952 1.00 96.62 303 CYS A C 1
ATOM 2472 O O . CYS A 1 303 ? 7.507 -17.406 -4.278 1.00 96.62 303 CYS A O 1
ATOM 2474 N N . ARG A 1 304 ? 9.633 -17.701 -4.937 1.00 95.31 304 ARG A N 1
ATOM 2475 C CA . ARG A 1 304 ? 9.904 -18.887 -4.109 1.00 95.31 304 ARG A CA 1
ATOM 2476 C C . ARG A 1 304 ? 10.692 -18.558 -2.847 1.00 95.31 304 ARG A C 1
ATOM 2478 O O . ARG A 1 304 ? 10.447 -19.163 -1.810 1.00 95.31 304 ARG A O 1
ATOM 2485 N N . THR A 1 305 ? 11.662 -17.649 -2.936 1.00 96.69 305 THR A N 1
ATOM 2486 C CA . THR A 1 305 ? 12.563 -17.325 -1.814 1.00 96.69 305 THR A CA 1
ATOM 2487 C C . THR A 1 305 ? 12.013 -16.232 -0.897 1.00 96.69 305 THR A C 1
ATOM 2489 O O . THR A 1 305 ? 12.423 -16.146 0.257 1.00 96.69 305 THR A O 1
ATOM 2492 N N . ASN A 1 306 ? 11.067 -15.428 -1.383 1.00 95.19 306 ASN A N 1
ATOM 2493 C CA . ASN A 1 306 ? 10.375 -14.369 -0.652 1.00 95.19 306 ASN A CA 1
ATOM 2494 C C . ASN A 1 306 ? 8.855 -14.398 -0.936 1.00 95.19 306 ASN A C 1
ATOM 2496 O O . ASN A 1 306 ? 8.282 -13.408 -1.408 1.00 95.19 306 ASN A O 1
ATOM 2500 N N . PRO A 1 307 ? 8.182 -15.534 -0.673 1.00 94.06 307 PRO A N 1
ATOM 2501 C CA . PRO A 1 307 ? 6.802 -15.743 -1.090 1.00 94.06 307 PRO A CA 1
ATOM 2502 C C . PRO A 1 307 ? 5.846 -14.736 -0.451 1.00 94.06 307 PRO A C 1
ATOM 2504 O O . PRO A 1 307 ? 4.995 -14.229 -1.159 1.00 94.06 307 PRO A O 1
ATOM 2507 N N . GLY A 1 308 ? 6.020 -14.360 0.823 1.00 92.00 308 GLY A N 1
ATOM 2508 C CA . GLY A 1 308 ? 5.090 -13.450 1.508 1.00 92.00 308 GLY A CA 1
ATOM 2509 C C . GLY A 1 308 ? 5.035 -12.034 0.918 1.00 92.00 308 GLY A C 1
ATOM 2510 O O . GLY A 1 308 ? 3.955 -11.456 0.779 1.00 92.00 308 GLY A O 1
ATOM 2511 N N . PHE A 1 309 ? 6.177 -11.453 0.529 1.00 93.06 309 PHE A N 1
ATOM 2512 C CA . PHE A 1 309 ? 6.164 -10.171 -0.189 1.00 93.06 309 PHE A CA 1
ATOM 2513 C C . PHE A 1 309 ? 5.614 -10.358 -1.601 1.00 93.06 309 PHE A C 1
ATOM 2515 O O . PHE A 1 309 ? 4.786 -9.578 -2.059 1.00 93.06 309 PHE A O 1
ATOM 2522 N N . MET A 1 310 ? 6.066 -11.396 -2.296 1.00 95.50 310 MET A N 1
ATOM 2523 C CA . MET A 1 310 ? 5.755 -11.566 -3.707 1.00 95.50 310 MET A CA 1
ATOM 2524 C C . MET A 1 310 ? 4.288 -11.938 -3.957 1.00 95.50 310 MET A C 1
ATOM 2526 O O . MET A 1 310 ? 3.691 -11.401 -4.884 1.00 95.50 310 MET A O 1
ATOM 2530 N N . SER A 1 311 ? 3.669 -12.761 -3.112 1.00 94.56 311 SER A N 1
ATOM 2531 C CA . SER A 1 311 ? 2.235 -13.065 -3.171 1.00 94.56 311 SER A CA 1
ATOM 2532 C C . SER A 1 311 ? 1.383 -11.833 -2.894 1.00 94.56 311 SER A C 1
ATOM 2534 O O . SER A 1 311 ? 0.404 -11.583 -3.596 1.00 94.56 311 SER A O 1
ATOM 2536 N N . SER A 1 312 ? 1.789 -11.037 -1.901 1.00 92.81 312 SER A N 1
ATOM 2537 C CA . SER A 1 312 ? 1.051 -9.852 -1.484 1.00 92.81 312 SER A CA 1
ATOM 2538 C C . SER A 1 312 ? 1.243 -8.662 -2.408 1.00 92.81 312 SER A C 1
ATOM 2540 O O . SER A 1 312 ? 0.367 -7.813 -2.417 1.00 92.81 312 SER A O 1
ATOM 2542 N N . GLN A 1 313 ? 2.345 -8.552 -3.155 1.00 92.38 313 GLN A N 1
ATOM 2543 C CA . GLN A 1 313 ? 2.682 -7.345 -3.925 1.00 92.38 313 GLN A CA 1
ATOM 2544 C C . GLN A 1 313 ? 2.866 -7.578 -5.428 1.00 92.38 313 GLN A C 1
ATOM 2546 O O . GLN A 1 313 ? 2.596 -6.680 -6.227 1.00 92.38 313 GLN A O 1
ATOM 2551 N N . CYS A 1 314 ? 3.312 -8.769 -5.818 1.00 95.12 314 CYS A N 1
ATOM 2552 C CA . CYS A 1 314 ? 3.728 -9.120 -7.175 1.00 95.12 314 CYS A CA 1
ATOM 2553 C C . CYS A 1 314 ? 2.925 -10.309 -7.726 1.00 95.12 314 CYS A C 1
ATOM 2555 O O . CYS A 1 314 ? 3.469 -11.213 -8.364 1.00 95.12 314 CYS A O 1
ATOM 2557 N N . THR A 1 315 ? 1.617 -10.310 -7.453 1.00 93.94 315 THR A N 1
ATOM 2558 C CA . THR A 1 315 ? 0.681 -11.396 -7.768 1.00 93.94 315 THR A CA 1
ATOM 2559 C C . THR A 1 315 ? 0.741 -11.805 -9.241 1.00 93.94 315 THR A C 1
ATOM 2561 O O . THR A 1 315 ? 0.862 -12.988 -9.549 1.00 93.94 315 THR A O 1
ATOM 2564 N N . GLN A 1 316 ? 0.746 -10.836 -10.159 1.00 94.00 316 GLN A N 1
ATOM 2565 C CA . GLN A 1 316 ? 0.802 -11.106 -11.596 1.00 94.00 316 GLN A CA 1
ATOM 2566 C C . GLN A 1 316 ? 2.153 -11.678 -12.027 1.00 94.00 316 GLN A C 1
ATOM 2568 O O . GLN A 1 316 ? 2.186 -12.693 -12.718 1.00 94.00 316 GLN A O 1
ATOM 2573 N N . SER A 1 317 ? 3.265 -11.075 -11.599 1.00 95.88 317 SER A N 1
ATOM 2574 C CA . SER A 1 317 ? 4.605 -11.553 -11.966 1.00 95.88 317 SER A CA 1
ATOM 2575 C C . SER A 1 317 ? 4.916 -12.945 -11.409 1.00 95.88 317 SER A C 1
ATOM 2577 O O . SER A 1 317 ? 5.710 -13.668 -12.003 1.00 95.88 317 SER A O 1
ATOM 2579 N N . CYS A 1 318 ? 4.277 -13.344 -10.306 1.00 96.06 318 CYS A N 1
ATOM 2580 C CA . CYS A 1 318 ? 4.392 -14.695 -9.759 1.00 96.06 318 CYS A CA 1
ATOM 2581 C C . CYS A 1 318 ? 3.355 -15.692 -10.286 1.00 96.06 318 CYS A C 1
ATOM 2583 O O . CYS A 1 318 ? 3.367 -16.840 -9.846 1.00 96.06 318 CYS A O 1
ATOM 2585 N N . GLY A 1 319 ? 2.476 -15.288 -11.209 1.00 93.44 319 GLY A N 1
ATOM 2586 C CA . GLY A 1 319 ? 1.453 -16.175 -11.768 1.00 93.44 319 GLY A CA 1
ATOM 2587 C C . GLY A 1 319 ? 0.383 -16.592 -10.757 1.00 93.44 319 GLY A C 1
ATOM 2588 O O . GLY A 1 319 ? -0.151 -17.688 -10.851 1.00 93.44 319 GLY A O 1
ATOM 2589 N N . LEU A 1 320 ? 0.091 -15.736 -9.777 1.00 92.88 320 LEU A N 1
ATOM 2590 C CA . LEU A 1 320 ? -0.909 -15.964 -8.727 1.00 92.88 320 LEU A CA 1
ATOM 2591 C C . LEU A 1 320 ? -2.268 -15.331 -9.058 1.00 92.88 320 LEU A C 1
ATOM 2593 O O . LEU A 1 320 ? -3.163 -15.290 -8.220 1.00 92.88 320 LEU A O 1
ATOM 2597 N N . CYS A 1 321 ? -2.424 -14.795 -10.268 1.00 89.94 321 CYS A N 1
ATOM 2598 C CA . CYS A 1 321 ? -3.713 -14.295 -10.711 1.00 89.94 321 CYS A CA 1
ATOM 2599 C C . CYS A 1 321 ? -4.711 -15.449 -10.863 1.00 89.94 321 CYS A C 1
ATOM 2601 O O . CYS A 1 321 ? -4.346 -16.467 -11.453 1.00 89.94 321 CYS A O 1
ATOM 2603 N N . PRO A 1 322 ? -5.954 -15.302 -10.370 1.00 78.25 322 PRO A N 1
ATOM 2604 C CA . PRO A 1 322 ? -6.966 -16.337 -10.514 1.00 78.25 322 PRO A CA 1
ATOM 2605 C C . PRO A 1 322 ? -7.235 -16.617 -11.997 1.00 78.25 322 PRO A C 1
ATOM 2607 O O . PRO A 1 322 ? -7.381 -15.693 -12.800 1.00 78.25 322 PRO A O 1
ATOM 2610 N N . GLU A 1 323 ? -7.305 -17.897 -12.362 1.00 67.56 323 GLU A N 1
ATOM 2611 C CA . GLU A 1 323 ? -7.741 -18.314 -13.693 1.00 67.56 323 GLU A CA 1
ATOM 2612 C C . GLU A 1 323 ? -9.241 -18.023 -13.817 1.00 67.56 323 GLU A C 1
ATOM 2614 O O . GLU A 1 323 ? -10.071 -18.659 -13.169 1.00 67.56 323 GLU A O 1
ATOM 2619 N N . ILE A 1 324 ? -9.608 -17.015 -14.608 1.00 63.41 324 ILE A N 1
ATOM 2620 C CA . ILE A 1 324 ? -11.017 -16.705 -14.853 1.00 63.41 324 ILE A CA 1
ATOM 2621 C C . ILE A 1 324 ? -11.561 -17.748 -15.835 1.00 63.41 324 ILE A C 1
ATOM 2623 O O . ILE A 1 324 ? -11.312 -17.667 -17.039 1.00 63.41 324 ILE A O 1
ATOM 2627 N N . GLU A 1 325 ? -12.334 -18.718 -15.344 1.00 47.84 325 GLU A N 1
ATOM 2628 C CA . GLU A 1 325 ? -13.169 -19.567 -16.198 1.00 47.84 325 GLU A CA 1
ATOM 2629 C C . GLU A 1 325 ? -14.271 -18.711 -16.856 1.00 47.84 325 GLU A C 1
ATOM 2631 O O . GLU A 1 325 ? -15.305 -18.412 -16.267 1.00 47.84 325 GLU A O 1
ATOM 2636 N N . ASN A 1 326 ? -14.001 -18.270 -18.089 1.00 49.47 326 ASN A N 1
ATOM 2637 C CA . ASN A 1 326 ? -14.928 -17.818 -19.136 1.00 49.47 326 ASN A CA 1
ATOM 2638 C C . ASN A 1 326 ? -16.379 -17.488 -18.711 1.00 49.47 326 ASN A C 1
ATOM 2640 O O . ASN A 1 326 ? -17.278 -18.311 -18.888 1.00 49.47 326 ASN A O 1
ATOM 2644 N N . GLN A 1 327 ? -16.650 -16.240 -18.307 1.00 41.47 327 GLN A N 1
ATOM 2645 C CA . GLN A 1 327 ? -18.020 -15.694 -18.274 1.00 41.47 327 GLN A CA 1
ATOM 2646 C C . GLN A 1 327 ? -18.178 -14.276 -18.845 1.00 41.47 327 GLN A C 1
ATOM 2648 O O . GLN A 1 327 ? -19.136 -13.594 -18.511 1.00 41.47 327 GLN A O 1
ATOM 2653 N N . HIS A 1 328 ? -17.335 -13.843 -19.789 1.00 40.78 328 HIS A N 1
ATOM 2654 C CA . HIS A 1 328 ? -17.695 -12.724 -20.672 1.00 40.78 328 HIS A CA 1
ATOM 2655 C C . HIS A 1 328 ? -17.115 -12.899 -22.089 1.00 40.78 328 HIS A C 1
ATOM 2657 O O . HIS A 1 328 ? -15.906 -12.755 -22.279 1.00 40.78 328 HIS A O 1
ATOM 2663 N N . PRO A 1 329 ? -17.946 -13.178 -23.116 1.00 42.91 329 PRO A N 1
ATOM 2664 C CA . PRO A 1 329 ? -17.518 -13.058 -24.503 1.00 42.91 329 PRO A CA 1
ATOM 2665 C C . PRO A 1 329 ? -17.358 -11.564 -24.826 1.00 42.91 329 PRO A C 1
ATOM 2667 O O . PRO A 1 329 ? -18.310 -10.800 -24.688 1.00 42.91 329 PRO A O 1
ATOM 2670 N N . ASN A 1 330 ? -16.161 -11.168 -25.267 1.00 40.16 330 ASN A N 1
ATOM 2671 C CA . ASN A 1 330 ? -15.722 -9.801 -25.614 1.00 40.16 33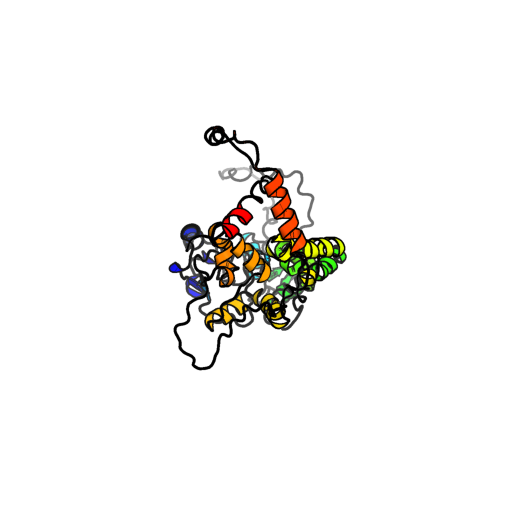0 ASN A CA 1
ATOM 2672 C C . ASN A 1 330 ? -15.108 -8.927 -24.512 1.00 40.16 330 ASN A C 1
ATOM 2674 O O . ASN A 1 330 ? -15.206 -7.704 -24.571 1.00 40.16 330 ASN A O 1
ATOM 2678 N N . VAL A 1 331 ? -14.326 -9.516 -23.611 1.00 39.38 331 VAL A N 1
ATOM 2679 C CA . VAL A 1 331 ? -13.104 -8.829 -23.175 1.00 39.38 331 VAL A CA 1
ATOM 2680 C C . VAL A 1 331 ? -11.945 -9.739 -23.528 1.00 39.38 331 VAL A C 1
ATOM 2682 O O . VAL A 1 331 ? -11.642 -10.694 -22.819 1.00 39.38 331 VAL A O 1
ATOM 2685 N N . SER A 1 332 ? -11.317 -9.481 -24.677 1.00 28.97 332 SER A N 1
ATOM 2686 C CA . SER A 1 332 ? -9.984 -10.013 -24.895 1.00 28.97 332 SER A CA 1
ATOM 2687 C C . SER A 1 332 ? -9.119 -9.423 -23.789 1.00 28.97 332 SER A C 1
ATOM 2689 O O . SER A 1 332 ? -8.773 -8.241 -23.840 1.00 28.97 332 SER A O 1
ATOM 2691 N N . TYR A 1 333 ? -8.740 -10.238 -22.810 1.00 35.66 333 TYR A N 1
ATOM 2692 C CA . TYR A 1 333 ? -7.450 -10.065 -22.168 1.00 35.66 333 TYR A CA 1
ATOM 2693 C C . TYR A 1 333 ? -6.411 -10.251 -23.278 1.00 35.66 333 TYR A C 1
ATOM 2695 O O . TYR A 1 333 ? -5.807 -11.308 -23.436 1.00 35.66 333 TYR A O 1
ATOM 2703 N N . THR A 1 334 ? -6.240 -9.230 -24.125 1.00 28.92 334 THR A N 1
ATOM 2704 C CA . THR A 1 334 ? -4.971 -9.043 -24.804 1.00 28.92 334 THR A CA 1
ATOM 2705 C C . THR A 1 334 ? -3.976 -9.024 -23.673 1.00 28.92 334 THR A C 1
ATOM 2707 O O . THR A 1 334 ? -4.112 -8.199 -22.768 1.00 28.92 334 THR A O 1
ATOM 2710 N N . GLN A 1 335 ? -3.057 -9.980 -23.697 1.00 34.44 335 GLN A N 1
ATOM 2711 C CA . GLN A 1 335 ? -1.819 -9.979 -22.944 1.00 34.44 335 GLN A CA 1
ATOM 2712 C C . GLN A 1 335 ? -1.286 -8.543 -22.899 1.00 34.44 335 GLN A C 1
ATOM 2714 O O . GLN A 1 335 ? -0.587 -8.110 -23.797 1.00 34.44 335 GLN A O 1
ATOM 2719 N N . SER A 1 336 ? -1.667 -7.761 -21.891 1.00 35.69 336 SER A N 1
ATOM 2720 C CA . SER A 1 336 ? -1.129 -6.420 -21.677 1.00 35.69 336 SER A CA 1
ATOM 2721 C C . SER A 1 336 ? 0.050 -6.508 -20.710 1.00 35.69 336 SER A C 1
ATOM 2723 O O . SER A 1 336 ? 0.409 -5.533 -20.064 1.00 35.69 336 SER A O 1
ATOM 2725 N N . SER A 1 337 ? 0.698 -7.675 -20.667 1.00 38.94 337 SER A N 1
ATOM 2726 C CA . SER A 1 337 ? 2.142 -7.813 -20.524 1.00 38.94 337 SER A CA 1
ATOM 2727 C C . SER A 1 337 ? 2.806 -7.474 -21.863 1.00 38.94 337 SER A C 1
ATOM 2729 O O . SER A 1 337 ? 3.498 -8.289 -22.469 1.00 38.94 337 SER A O 1
ATOM 2731 N N . TYR A 1 338 ? 2.557 -6.266 -22.350 1.00 37.31 338 TYR A N 1
ATOM 2732 C CA . TYR A 1 338 ? 3.482 -5.637 -23.261 1.00 37.31 338 TYR A CA 1
ATOM 2733 C C . TYR A 1 338 ? 3.970 -4.363 -22.562 1.00 37.31 338 TYR A C 1
ATOM 2735 O O . TYR A 1 338 ? 3.466 -3.268 -22.796 1.00 37.31 338 TYR A O 1
ATOM 2743 N N . THR A 1 339 ? 5.088 -4.472 -21.831 1.00 34.25 339 THR A N 1
ATOM 2744 C CA . THR A 1 339 ? 6.243 -3.727 -22.348 1.00 34.25 339 THR A CA 1
ATOM 2745 C C . THR A 1 339 ? 6.198 -3.993 -23.838 1.00 34.25 339 THR A C 1
ATOM 2747 O O . THR A 1 339 ? 6.259 -5.156 -24.235 1.00 34.25 339 THR A O 1
ATOM 2750 N N . ILE A 1 340 ? 5.903 -2.983 -24.654 1.00 30.14 340 ILE A N 1
ATOM 2751 C CA . ILE A 1 340 ? 5.939 -3.139 -26.101 1.00 30.14 340 ILE A CA 1
ATOM 2752 C C . ILE A 1 340 ? 7.382 -3.549 -26.408 1.00 30.14 340 ILE A C 1
ATOM 2754 O O . ILE A 1 340 ? 8.237 -2.724 -26.708 1.00 30.14 340 ILE A O 1
ATOM 2758 N N . ARG A 1 341 ? 7.665 -4.853 -26.353 1.00 37.31 341 ARG A N 1
ATOM 2759 C CA . ARG A 1 341 ? 8.579 -5.498 -27.256 1.00 37.31 341 ARG A CA 1
ATOM 2760 C C . ARG A 1 341 ? 7.860 -5.359 -28.583 1.00 37.31 341 ARG A C 1
ATOM 2762 O O . ARG A 1 341 ? 7.249 -6.291 -29.092 1.00 37.31 341 ARG A O 1
ATOM 2769 N N . LEU A 1 342 ? 7.972 -4.157 -29.158 1.00 26.11 342 LEU A N 1
ATOM 2770 C CA . LEU A 1 342 ? 8.224 -4.072 -30.578 1.00 26.11 342 LEU A CA 1
ATOM 2771 C C . LEU A 1 342 ? 9.199 -5.218 -30.826 1.00 26.11 342 LEU A C 1
ATOM 2773 O O . LEU A 1 342 ? 10.174 -5.382 -30.081 1.00 26.11 342 LEU A O 1
ATOM 2777 N N . SER A 1 343 ? 8.911 -6.050 -31.816 1.00 32.88 343 SER A N 1
ATOM 2778 C CA . SER A 1 343 ? 9.963 -6.803 -32.470 1.00 32.88 343 SER A CA 1
ATOM 2779 C C . SER A 1 343 ? 10.913 -5.758 -33.054 1.00 32.88 343 SER A C 1
ATOM 2781 O O . SER A 1 343 ? 10.887 -5.454 -34.244 1.00 32.88 343 SER A O 1
ATOM 2783 N N . THR A 1 344 ? 11.675 -5.095 -32.192 1.00 32.28 344 THR A N 1
ATOM 2784 C CA . THR A 1 344 ? 12.789 -4.277 -32.568 1.00 32.28 344 THR A CA 1
ATOM 2785 C C . THR A 1 344 ? 13.738 -5.341 -33.082 1.00 32.28 344 THR A C 1
ATOM 2787 O O . THR A 1 344 ? 14.161 -6.189 -32.287 1.00 32.28 344 THR A O 1
ATOM 2790 N N . PRO A 1 345 ? 13.998 -5.402 -34.402 1.00 28.27 345 PRO A N 1
ATOM 2791 C CA . PRO A 1 345 ? 15.056 -6.270 -34.891 1.00 28.27 345 PRO A CA 1
ATOM 2792 C C . PRO A 1 345 ? 16.279 -5.962 -34.036 1.00 28.27 345 PRO A C 1
ATOM 2794 O O . PRO A 1 345 ? 16.440 -4.800 -33.660 1.00 28.27 345 PRO A O 1
ATOM 2797 N N . CYS A 1 346 ? 17.065 -6.976 -33.670 1.00 27.30 346 CYS A N 1
ATOM 2798 C CA . CYS A 1 346 ? 18.293 -6.820 -32.897 1.00 27.30 346 CYS A CA 1
ATOM 2799 C C . CYS A 1 346 ? 19.085 -5.622 -33.435 1.00 27.30 346 CYS A C 1
ATOM 2801 O O . CYS A 1 346 ? 19.777 -5.703 -34.444 1.00 27.30 346 CYS A O 1
ATOM 2803 N N . ARG A 1 347 ? 18.905 -4.466 -32.805 1.00 34.84 347 ARG A N 1
ATOM 2804 C CA . ARG A 1 347 ? 19.455 -3.192 -33.248 1.00 34.84 347 ARG A CA 1
ATOM 2805 C C . ARG A 1 347 ? 19.936 -2.509 -31.992 1.00 34.84 347 ARG A C 1
ATOM 2807 O O . ARG A 1 347 ? 19.348 -1.541 -31.528 1.00 34.84 347 ARG A O 1
ATOM 2814 N N . ASN A 1 348 ? 20.931 -3.148 -31.376 1.00 30.95 348 ASN A N 1
ATOM 2815 C CA . ASN A 1 348 ? 22.235 -2.546 -31.121 1.00 30.95 348 ASN A CA 1
ATOM 2816 C C . ASN A 1 348 ? 23.146 -3.530 -30.360 1.00 30.95 348 ASN A C 1
ATOM 2818 O O . ASN A 1 348 ? 22.999 -3.733 -29.163 1.00 30.95 348 ASN A O 1
ATOM 2822 N N . TYR A 1 349 ? 24.102 -4.090 -31.108 1.00 36.25 349 TYR A N 1
ATOM 2823 C CA . TYR A 1 349 ? 25.453 -4.487 -30.697 1.00 36.25 349 TYR A CA 1
ATOM 2824 C C . TYR A 1 349 ? 25.633 -5.436 -29.496 1.00 36.25 349 TYR A C 1
ATOM 2826 O O . TYR A 1 349 ? 26.259 -5.095 -28.498 1.00 36.25 349 TYR A O 1
ATOM 2834 N N . ILE A 1 350 ? 25.318 -6.713 -29.706 1.00 34.56 350 ILE A N 1
ATOM 2835 C CA . ILE A 1 350 ? 26.425 -7.676 -29.728 1.00 34.56 350 ILE A CA 1
ATOM 2836 C C . ILE A 1 350 ? 26.717 -7.843 -31.214 1.00 34.56 350 ILE A C 1
ATOM 2838 O O . ILE A 1 350 ? 25.934 -8.464 -31.920 1.00 34.56 350 ILE A O 1
ATOM 2842 N N . ASP A 1 351 ? 27.755 -7.178 -31.722 1.00 37.22 351 ASP A N 1
ATOM 2843 C CA . ASP A 1 351 ? 28.256 -7.526 -33.053 1.00 37.22 351 ASP A CA 1
ATOM 2844 C C . ASP A 1 351 ? 28.595 -9.020 -32.994 1.00 37.22 351 ASP A C 1
ATOM 2846 O O . ASP A 1 351 ? 29.292 -9.429 -32.059 1.00 37.22 351 ASP A O 1
ATOM 2850 N N . ASP A 1 352 ? 28.113 -9.832 -33.937 1.00 38.94 352 ASP A N 1
ATOM 2851 C CA . ASP A 1 352 ? 28.410 -11.274 -34.000 1.00 38.94 352 ASP A CA 1
ATOM 2852 C C . ASP A 1 352 ? 29.924 -11.537 -33.869 1.00 38.94 352 ASP A C 1
ATOM 2854 O O . ASP A 1 352 ? 30.353 -12.497 -33.231 1.00 38.94 352 ASP A O 1
ATOM 2858 N N . GLN A 1 353 ? 30.755 -10.585 -34.314 1.00 40.22 353 GLN A N 1
ATOM 2859 C CA . GLN A 1 353 ? 32.206 -10.591 -34.119 1.00 40.22 353 GLN A CA 1
ATOM 2860 C C . GLN A 1 353 ? 32.668 -10.655 -32.655 1.00 40.22 353 GLN A C 1
ATOM 2862 O O . GLN A 1 353 ? 33.715 -11.237 -32.385 1.00 40.22 353 GLN A O 1
ATOM 2867 N N . ARG A 1 354 ? 31.942 -10.067 -31.695 1.00 38.59 354 ARG A N 1
ATOM 2868 C CA . ARG A 1 354 ? 32.313 -10.070 -30.268 1.00 38.59 354 ARG A CA 1
ATOM 2869 C C . ARG A 1 354 ? 31.910 -11.377 -29.586 1.00 38.59 354 ARG A C 1
ATOM 2871 O O . ARG A 1 354 ? 32.647 -11.848 -28.722 1.00 38.59 354 ARG A O 1
ATOM 2878 N N . CYS A 1 355 ? 30.805 -11.992 -30.012 1.00 39.41 355 CYS A N 1
ATOM 2879 C CA . CYS A 1 355 ? 30.452 -13.358 -29.617 1.00 39.41 355 CYS A CA 1
ATOM 2880 C C . CYS A 1 355 ? 31.454 -14.374 -30.190 1.00 39.41 355 CYS A C 1
ATOM 2882 O O . CYS A 1 355 ? 31.955 -15.217 -29.446 1.00 39.41 355 CYS A O 1
ATOM 2884 N N . ASP A 1 356 ? 31.843 -14.221 -31.458 1.00 39.50 356 ASP A N 1
ATOM 2885 C CA . ASP A 1 356 ? 32.850 -15.060 -32.114 1.00 39.50 356 ASP A CA 1
ATOM 2886 C C . ASP A 1 356 ? 34.266 -14.859 -31.550 1.00 39.50 356 ASP A C 1
ATOM 2888 O O . ASP A 1 356 ? 35.036 -15.816 -31.441 1.00 39.50 356 ASP A O 1
ATOM 2892 N N . ALA A 1 357 ? 34.627 -13.634 -31.153 1.00 42.84 357 ALA A N 1
ATOM 2893 C CA . ALA A 1 357 ? 35.899 -13.342 -30.490 1.00 42.84 357 ALA A CA 1
ATOM 2894 C C . ALA A 1 357 ? 35.960 -13.959 -29.085 1.00 42.84 357 ALA A C 1
ATOM 2896 O O . ALA A 1 357 ? 36.954 -14.600 -28.749 1.00 42.84 357 ALA A O 1
ATOM 2897 N N . LEU A 1 358 ? 34.881 -13.859 -28.298 1.00 41.09 358 LEU A N 1
ATOM 2898 C CA . LEU A 1 358 ? 34.780 -14.508 -26.985 1.00 41.09 358 LEU A CA 1
ATOM 2899 C C . LEU A 1 358 ? 34.780 -16.042 -27.100 1.00 41.09 358 LEU A C 1
ATOM 2901 O O . LEU A 1 358 ? 35.406 -16.716 -26.284 1.00 41.09 358 LEU A O 1
ATOM 2905 N N . ALA A 1 359 ? 34.149 -16.609 -28.134 1.00 42.16 359 ALA A N 1
ATOM 2906 C CA . ALA A 1 359 ? 34.213 -18.042 -28.425 1.00 42.16 359 ALA A CA 1
ATOM 2907 C C . ALA A 1 359 ? 35.632 -18.492 -28.837 1.00 42.16 359 ALA A C 1
ATOM 2909 O O . ALA A 1 359 ? 36.095 -19.560 -28.425 1.00 42.16 359 ALA A O 1
ATOM 2910 N N . LYS A 1 360 ? 36.365 -17.665 -29.595 1.00 41.00 360 LYS A N 1
ATOM 2911 C CA . LYS A 1 360 ? 37.765 -17.924 -29.980 1.00 41.00 360 LYS A CA 1
ATOM 2912 C C . LYS A 1 360 ? 38.755 -17.784 -28.820 1.00 41.00 360 LYS A C 1
ATOM 2914 O O . LYS A 1 360 ? 39.690 -18.578 -28.748 1.00 41.00 360 LYS A O 1
ATOM 2919 N N . GLU A 1 361 ? 38.545 -16.852 -27.890 1.00 41.09 361 GLU A N 1
ATOM 2920 C CA . GLU A 1 361 ? 39.374 -16.712 -26.681 1.00 41.09 361 GLU A CA 1
ATOM 2921 C C . GLU A 1 361 ? 39.227 -17.905 -25.721 1.00 41.09 361 GLU A C 1
ATOM 2923 O O . GLU A 1 361 ? 40.186 -18.288 -25.049 1.00 41.09 361 GLU A O 1
ATOM 2928 N N . VAL A 1 362 ? 38.056 -18.551 -25.683 1.00 40.84 362 VAL A N 1
ATOM 2929 C CA . VAL A 1 362 ? 37.843 -19.776 -24.891 1.00 40.84 362 VAL A CA 1
ATOM 2930 C C . VAL A 1 362 ? 38.524 -20.992 -25.534 1.00 40.84 362 VAL A C 1
ATOM 2932 O O . VAL A 1 362 ? 39.087 -21.815 -24.812 1.00 40.84 362 VAL A O 1
ATOM 2935 N N . ASN A 1 363 ? 38.579 -21.066 -26.870 1.00 35.69 363 ASN A N 1
ATOM 2936 C CA . ASN A 1 363 ? 39.310 -22.115 -27.598 1.00 35.69 363 ASN A CA 1
ATOM 2937 C C . ASN A 1 363 ? 40.842 -22.023 -27.464 1.00 35.69 363 ASN A C 1
ATOM 2939 O O . ASN A 1 363 ? 41.533 -23.006 -27.718 1.00 35.69 363 ASN A O 1
ATOM 2943 N N . PHE A 1 364 ? 41.391 -20.881 -27.039 1.00 31.86 364 PHE A N 1
ATOM 2944 C CA . PHE A 1 364 ? 42.832 -20.732 -26.791 1.00 31.86 364 PHE A CA 1
ATOM 2945 C C . PHE A 1 364 ? 43.280 -21.276 -25.423 1.00 31.86 364 PHE A C 1
ATOM 2947 O O . PHE A 1 364 ? 44.475 -21.451 -25.192 1.00 31.86 364 PHE A O 1
ATOM 2954 N N . LEU A 1 365 ? 42.340 -21.563 -24.514 1.00 37.03 365 LEU A N 1
ATOM 2955 C CA . LEU A 1 365 ? 42.625 -22.040 -23.153 1.00 37.03 365 LEU A CA 1
ATOM 2956 C C . LEU A 1 365 ? 42.336 -23.537 -22.946 1.00 37.03 365 LEU A C 1
ATOM 2958 O O . LEU A 1 365 ? 42.497 -24.041 -21.835 1.00 37.03 365 LEU A O 1
ATOM 2962 N N . SER A 1 366 ? 41.956 -24.270 -23.994 1.00 40.00 366 SER A N 1
ATOM 2963 C CA . SER A 1 366 ? 41.649 -25.704 -23.946 1.00 40.00 366 SER A CA 1
ATOM 2964 C C . SER A 1 366 ? 42.713 -26.573 -24.628 1.00 40.00 366 SER A C 1
ATOM 2966 O O . SER A 1 366 ? 42.390 -27.460 -25.405 1.00 40.00 366 SER A O 1
ATOM 2968 N N . PHE A 1 367 ? 43.994 -26.383 -24.298 1.00 38.94 367 PHE A N 1
ATOM 2969 C CA . PHE A 1 367 ? 45.027 -27.401 -24.545 1.00 38.94 367 PHE A CA 1
ATOM 2970 C C . PHE A 1 367 ? 46.058 -27.434 -23.407 1.00 38.94 367 PHE A C 1
ATOM 2972 O O . PHE A 1 367 ? 47.182 -26.961 -23.523 1.00 38.94 367 PHE A O 1
ATOM 2979 N N . SER A 1 368 ? 45.676 -28.024 -22.276 1.00 34.69 368 SER A N 1
ATOM 2980 C CA . SER A 1 368 ? 46.573 -28.892 -21.500 1.00 34.69 368 SER A CA 1
ATOM 2981 C C . SER A 1 368 ? 45.730 -29.768 -20.572 1.00 34.69 368 SER A C 1
ATOM 2983 O O . SER A 1 368 ? 45.134 -29.322 -19.595 1.00 34.69 368 SER A O 1
ATOM 2985 N N . GLY A 1 369 ? 45.600 -31.042 -20.940 1.00 41.09 369 GLY A N 1
ATOM 2986 C CA . GLY A 1 369 ? 44.881 -32.030 -20.148 1.00 41.09 369 GLY A CA 1
ATOM 2987 C C . GLY A 1 369 ? 45.641 -32.338 -18.864 1.00 41.09 369 GLY A C 1
ATOM 2988 O O . GLY A 1 369 ? 46.688 -32.969 -18.935 1.00 41.09 369 GLY A O 1
ATOM 2989 N N . SER A 1 370 ? 45.124 -31.884 -17.718 1.00 38.97 370 SER A N 1
ATOM 2990 C CA . SER A 1 370 ? 45.353 -32.427 -16.363 1.00 38.97 370 SER A CA 1
ATOM 2991 C C . SER A 1 370 ? 44.571 -31.603 -15.327 1.00 38.97 370 SER A C 1
ATOM 2993 O O . SER A 1 370 ? 45.166 -30.864 -14.555 1.00 38.97 370 SER A O 1
ATOM 2995 N N . PHE A 1 371 ? 43.234 -31.669 -15.307 1.00 34.44 371 PHE A N 1
ATOM 2996 C CA . PHE A 1 371 ? 42.446 -31.003 -14.247 1.00 34.44 371 PHE A CA 1
ATOM 2997 C C . PHE A 1 371 ? 41.152 -31.740 -13.857 1.00 34.44 371 PHE A C 1
ATOM 2999 O O . PHE A 1 371 ? 40.196 -31.133 -13.384 1.00 34.44 371 PHE A O 1
ATOM 3006 N N . ILE A 1 372 ? 41.118 -33.070 -14.000 1.00 36.44 372 ILE A N 1
ATOM 3007 C CA . ILE A 1 372 ? 40.038 -33.908 -13.446 1.00 36.44 372 ILE A CA 1
ATOM 3008 C C . ILE A 1 372 ? 40.595 -34.737 -12.283 1.00 36.44 372 ILE A C 1
ATOM 3010 O O . ILE A 1 372 ? 40.717 -35.952 -12.359 1.00 36.44 372 ILE A O 1
ATOM 3014 N N . SER A 1 373 ? 40.984 -34.062 -11.200 1.00 32.97 373 SER A N 1
ATOM 3015 C CA . SER A 1 373 ? 41.220 -34.706 -9.893 1.00 32.97 373 SER A CA 1
ATOM 3016 C C . SER A 1 373 ? 41.159 -33.741 -8.695 1.00 32.97 373 SER A C 1
ATOM 3018 O O . SER A 1 373 ? 41.594 -34.095 -7.605 1.00 32.97 373 SER A O 1
ATOM 3020 N N . GLY A 1 374 ? 40.609 -32.529 -8.863 1.00 32.00 374 GLY A N 1
ATOM 3021 C CA . GLY A 1 374 ? 40.513 -31.517 -7.793 1.00 32.00 374 GLY A CA 1
ATOM 3022 C C . GLY A 1 374 ? 39.090 -31.154 -7.344 1.00 32.00 374 GLY A C 1
ATOM 3023 O O . GLY A 1 374 ? 38.925 -30.436 -6.363 1.00 32.00 374 GLY A O 1
ATOM 3024 N N . LEU A 1 375 ? 38.050 -31.641 -8.029 1.00 34.09 375 LEU A N 1
ATOM 3025 C CA . LEU A 1 375 ? 36.667 -31.174 -7.830 1.00 34.09 375 LEU A CA 1
ATOM 3026 C C . LEU A 1 375 ? 35.909 -31.839 -6.667 1.00 34.09 375 LEU A C 1
ATOM 3028 O O . LEU A 1 375 ? 34.844 -31.359 -6.299 1.00 34.09 375 LEU A O 1
ATOM 3032 N N . ASN A 1 376 ? 36.464 -32.878 -6.034 1.00 30.05 376 ASN A N 1
ATOM 3033 C CA . ASN A 1 376 ? 35.811 -33.576 -4.913 1.00 30.05 376 ASN A CA 1
ATOM 3034 C C . ASN A 1 376 ? 36.323 -33.184 -3.513 1.00 30.05 376 ASN A C 1
ATOM 3036 O O . ASN A 1 376 ? 35.863 -33.750 -2.526 1.00 30.05 376 ASN A O 1
ATOM 3040 N N . VAL A 1 377 ? 37.243 -32.217 -3.392 1.00 33.16 377 VAL A N 1
ATOM 3041 C CA . VAL A 1 377 ? 37.826 -31.825 -2.087 1.00 33.16 377 VAL A CA 1
ATOM 3042 C C . VAL A 1 377 ? 37.319 -30.465 -1.574 1.00 33.16 377 VAL A C 1
ATOM 3044 O O . VAL A 1 377 ? 37.428 -30.187 -0.386 1.00 33.16 377 VAL A O 1
ATOM 3047 N N . PHE A 1 378 ? 36.666 -29.644 -2.405 1.00 29.22 378 PHE A N 1
ATOM 3048 C CA . PHE A 1 378 ? 36.206 -28.297 -2.012 1.00 29.22 378 PHE A CA 1
ATOM 3049 C C . PHE A 1 378 ? 34.772 -28.212 -1.456 1.00 29.22 378 PHE A C 1
ATOM 3051 O O . PHE A 1 378 ? 34.306 -27.124 -1.127 1.00 29.22 378 PHE A O 1
ATOM 3058 N N . PHE A 1 379 ? 34.079 -29.342 -1.280 1.00 33.12 379 PHE A N 1
ATOM 3059 C CA . PHE A 1 379 ? 32.794 -29.404 -0.573 1.00 33.12 379 PHE A CA 1
ATOM 3060 C C . PHE A 1 379 ? 32.973 -29.959 0.839 1.00 33.12 379 PHE A C 1
ATOM 3062 O O . PHE A 1 379 ? 32.513 -31.054 1.151 1.00 33.12 379 PHE A O 1
ATOM 3069 N N . LYS A 1 380 ? 33.662 -29.212 1.701 1.00 30.92 380 LYS A N 1
ATOM 3070 C CA . LYS A 1 380 ? 33.514 -29.309 3.160 1.00 30.92 380 LYS A CA 1
ATOM 3071 C C . LYS A 1 380 ? 34.248 -28.138 3.805 1.00 30.92 380 LYS A C 1
ATOM 3073 O O . LYS A 1 380 ? 35.459 -28.030 3.666 1.00 30.92 380 LYS A O 1
ATOM 3078 N N . ASN A 1 381 ? 33.485 -27.339 4.552 1.00 27.58 381 ASN A N 1
ATOM 3079 C CA . ASN A 1 381 ? 33.898 -26.302 5.508 1.00 27.58 381 ASN A CA 1
ATOM 3080 C C . ASN A 1 381 ? 33.747 -24.833 5.058 1.00 27.58 381 ASN A C 1
ATOM 3082 O O . ASN A 1 381 ? 34.708 -24.176 4.679 1.00 27.58 381 ASN A O 1
ATOM 3086 N N . ALA A 1 382 ? 32.538 -24.325 5.339 1.00 28.38 382 ALA A N 1
ATOM 3087 C CA . ALA A 1 382 ? 32.293 -23.071 6.069 1.00 28.38 382 ALA A CA 1
ATOM 3088 C C . ALA A 1 382 ? 32.422 -21.733 5.278 1.00 28.38 382 ALA A C 1
ATOM 3090 O O . ALA A 1 382 ? 32.609 -21.756 4.067 1.00 28.38 382 ALA A O 1
ATOM 3091 N N . PRO A 1 383 ? 32.154 -20.573 5.909 1.00 37.88 383 PRO A N 1
ATOM 3092 C CA . PRO A 1 383 ? 30.884 -19.848 5.841 1.00 37.88 383 PRO A CA 1
ATOM 3093 C C . PRO A 1 383 ? 31.077 -18.382 5.374 1.00 37.88 383 PRO A C 1
ATOM 3095 O O . PRO A 1 383 ? 32.168 -17.969 5.004 1.00 37.88 383 PRO A O 1
ATOM 3098 N N . ASP A 1 384 ? 30.003 -17.599 5.463 1.00 29.66 384 ASP A N 1
ATOM 3099 C CA . ASP A 1 384 ? 29.932 -16.132 5.404 1.00 29.66 384 ASP A CA 1
ATOM 3100 C C . ASP A 1 384 ? 29.861 -15.384 4.058 1.00 29.66 384 ASP A C 1
ATOM 3102 O O . ASP A 1 384 ? 30.695 -15.437 3.157 1.00 29.66 384 ASP A O 1
ATOM 3106 N N . TYR A 1 385 ? 28.796 -14.579 4.024 1.00 41.91 385 TYR A N 1
ATOM 3107 C CA . TYR A 1 385 ? 28.464 -13.495 3.116 1.00 41.91 385 TYR A CA 1
ATOM 3108 C C . TYR A 1 385 ? 29.505 -12.366 3.194 1.00 41.91 385 TYR A C 1
ATOM 3110 O O . TYR A 1 385 ? 29.546 -11.628 4.177 1.00 41.91 385 TYR A O 1
ATOM 3118 N N . LYS A 1 386 ? 30.276 -12.173 2.121 1.00 33.22 386 LYS A N 1
ATOM 3119 C CA . LYS A 1 386 ? 30.676 -10.882 1.516 1.00 33.22 386 LYS A CA 1
ATOM 3120 C C . LYS A 1 386 ? 31.770 -11.167 0.488 1.00 33.22 386 LYS A C 1
ATOM 3122 O O . LYS A 1 386 ? 32.750 -11.823 0.804 1.00 33.22 386 LYS A O 1
ATOM 3127 N N . ASN A 1 387 ? 31.606 -10.596 -0.704 1.00 31.72 387 ASN A N 1
ATOM 3128 C CA . ASN A 1 387 ? 32.501 -10.630 -1.871 1.00 31.72 387 ASN A CA 1
ATOM 3129 C C . ASN A 1 387 ? 32.144 -11.664 -2.953 1.00 31.72 387 ASN A C 1
ATOM 3131 O O . ASN A 1 387 ? 32.528 -12.824 -2.925 1.00 31.72 387 ASN A O 1
ATOM 3135 N N . ASN A 1 388 ? 31.438 -11.159 -3.967 1.00 41.78 388 ASN A N 1
ATOM 3136 C CA . ASN A 1 388 ? 31.777 -11.311 -5.386 1.00 41.78 388 ASN A CA 1
ATOM 3137 C C . ASN A 1 388 ? 32.224 -12.702 -5.890 1.00 41.78 388 ASN A C 1
ATOM 3139 O O . ASN A 1 388 ? 33.245 -12.839 -6.558 1.00 41.78 388 ASN A O 1
ATOM 3143 N N . MET A 1 389 ? 31.405 -13.728 -5.656 1.00 27.59 389 MET A N 1
ATOM 3144 C CA . MET A 1 389 ? 31.593 -15.076 -6.223 1.00 27.59 389 MET A CA 1
ATOM 3145 C C . MET A 1 389 ? 30.701 -15.382 -7.443 1.00 27.59 389 MET A C 1
ATOM 3147 O O . MET A 1 389 ? 30.684 -16.509 -7.929 1.00 27.59 389 MET A O 1
ATOM 3151 N N . PHE A 1 390 ? 30.005 -14.388 -8.011 1.00 33.28 390 PHE A N 1
ATOM 3152 C CA . PHE A 1 390 ? 29.242 -14.564 -9.261 1.00 33.28 390 PHE A CA 1
ATOM 3153 C C . PHE A 1 390 ? 30.090 -14.422 -10.538 1.00 33.28 390 PHE A C 1
ATOM 3155 O O . PHE A 1 390 ? 29.651 -14.809 -11.620 1.00 33.28 390 PHE A O 1
ATOM 3162 N N . TYR A 1 391 ? 31.329 -13.927 -10.431 1.00 34.47 391 TYR A N 1
ATOM 3163 C CA . TYR A 1 391 ? 32.204 -13.707 -11.589 1.00 34.47 391 TYR A CA 1
ATOM 3164 C C . TYR A 1 391 ? 32.746 -15.006 -12.210 1.00 34.47 391 TYR A C 1
ATOM 3166 O O . TYR A 1 391 ? 33.012 -15.040 -13.410 1.00 34.47 391 TYR A O 1
ATOM 3174 N N . GLN A 1 392 ? 32.873 -16.095 -11.439 1.00 32.97 392 GLN A N 1
ATOM 3175 C CA . GLN A 1 392 ? 33.433 -17.354 -11.955 1.00 32.97 392 GLN A CA 1
ATOM 3176 C C . GLN A 1 392 ? 32.409 -18.301 -12.600 1.00 32.97 392 GLN A C 1
ATOM 3178 O O . GLN A 1 392 ? 32.794 -19.136 -13.416 1.00 32.97 392 GLN A O 1
ATOM 3183 N N . TYR A 1 393 ? 31.109 -18.136 -12.344 1.00 37.47 393 TYR A N 1
ATOM 3184 C CA . TYR A 1 393 ? 30.077 -19.001 -12.938 1.00 37.47 393 TYR A CA 1
ATOM 3185 C C . TYR A 1 393 ? 29.591 -18.536 -14.328 1.00 37.47 393 TYR A C 1
ATOM 3187 O O . TYR A 1 393 ? 28.842 -19.249 -14.996 1.00 37.47 393 TYR A O 1
ATOM 3195 N N . ARG A 1 394 ? 30.084 -17.391 -14.831 1.00 41.28 394 ARG A N 1
ATOM 3196 C CA . ARG A 1 394 ? 29.714 -16.820 -16.145 1.00 41.28 394 ARG A CA 1
ATOM 3197 C C . ARG A 1 394 ? 30.199 -17.616 -17.364 1.00 41.28 394 ARG A C 1
ATOM 3199 O O . ARG A 1 394 ? 29.585 -17.506 -18.418 1.00 41.28 394 ARG A O 1
ATOM 3206 N N . LYS A 1 395 ? 31.249 -18.440 -17.253 1.00 35.94 395 LYS A N 1
ATOM 3207 C CA . LYS A 1 395 ? 31.715 -19.268 -18.388 1.00 35.94 395 LYS A CA 1
ATOM 3208 C C . LYS A 1 395 ? 30.850 -20.510 -18.637 1.00 35.94 395 LYS A C 1
ATOM 3210 O O . LYS A 1 395 ? 30.809 -20.993 -19.762 1.00 35.94 395 LYS A O 1
ATOM 3215 N N . TYR A 1 396 ? 30.136 -21.002 -17.625 1.00 36.75 396 TYR A N 1
ATOM 3216 C CA . TYR A 1 396 ? 29.391 -22.262 -17.723 1.00 36.75 396 TYR A CA 1
ATOM 3217 C C . TYR A 1 396 ? 27.976 -22.099 -18.295 1.00 36.75 396 TYR A C 1
ATOM 3219 O O . TYR A 1 396 ? 27.485 -23.005 -18.961 1.00 36.75 396 TYR A O 1
ATOM 3227 N N . ILE A 1 397 ? 27.333 -20.940 -18.113 1.00 37.47 397 ILE A N 1
ATOM 3228 C CA . ILE A 1 397 ? 25.951 -20.719 -18.579 1.00 37.47 397 ILE A CA 1
ATOM 3229 C C . ILE A 1 397 ? 25.882 -20.515 -20.103 1.00 37.47 397 ILE A C 1
ATOM 3231 O O . ILE A 1 397 ? 24.951 -21.005 -20.736 1.00 37.47 397 ILE A O 1
ATOM 3235 N N . CYS A 1 398 ? 26.906 -19.921 -20.729 1.00 33.84 398 CYS A N 1
ATOM 3236 C CA . CYS A 1 398 ? 27.001 -19.888 -22.196 1.00 33.84 398 CYS A CA 1
ATOM 3237 C C . CYS A 1 398 ? 27.356 -21.256 -22.809 1.00 33.84 398 CYS A C 1
ATOM 3239 O O . CYS A 1 398 ? 27.024 -21.506 -23.961 1.00 33.84 398 CYS A O 1
ATOM 3241 N N . PHE A 1 399 ? 27.993 -22.158 -22.052 1.00 37.50 399 PHE A N 1
ATOM 3242 C CA . PHE A 1 399 ? 28.392 -23.484 -22.541 1.00 37.50 399 PHE A CA 1
ATOM 3243 C C . PHE A 1 399 ? 27.192 -24.432 -22.722 1.00 37.50 399 PHE A C 1
ATOM 3245 O O . PHE A 1 399 ? 27.187 -25.262 -23.628 1.00 37.50 399 PHE A O 1
ATOM 3252 N N . ILE A 1 400 ? 26.141 -24.284 -21.906 1.00 36.91 400 ILE A N 1
ATOM 3253 C CA . ILE A 1 400 ? 24.949 -25.151 -21.951 1.00 36.91 400 ILE A CA 1
ATOM 3254 C C . ILE A 1 400 ? 24.012 -24.790 -23.122 1.00 36.91 400 ILE A C 1
ATOM 3256 O O . ILE A 1 400 ? 23.378 -25.679 -23.690 1.00 36.91 400 ILE A O 1
ATOM 3260 N N . CYS A 1 401 ? 23.982 -23.528 -23.566 1.00 33.22 401 CYS A N 1
ATOM 3261 C CA . CYS A 1 401 ? 23.186 -23.124 -24.735 1.00 33.22 401 CYS A CA 1
ATOM 3262 C C . CYS A 1 401 ? 23.783 -23.567 -26.083 1.00 33.22 401 CYS A C 1
ATOM 3264 O O . CYS A 1 401 ? 23.051 -23.648 -27.063 1.00 33.22 401 CYS A O 1
ATOM 3266 N N . SER A 1 402 ? 25.074 -23.906 -26.146 1.00 37.62 402 SER A N 1
ATOM 3267 C CA . SER A 1 402 ? 25.715 -24.377 -27.387 1.00 37.62 402 SER A CA 1
ATOM 3268 C C . SER A 1 402 ? 25.656 -25.900 -27.570 1.00 37.62 402 SER A C 1
ATOM 3270 O O . SER A 1 402 ? 25.866 -26.396 -28.673 1.00 37.62 402 SER A O 1
ATOM 3272 N N . LEU A 1 403 ? 25.362 -26.658 -26.506 1.00 34.03 403 LEU A N 1
ATOM 3273 C CA . LEU A 1 403 ? 25.341 -28.130 -26.516 1.00 34.03 403 LEU A CA 1
ATOM 3274 C C . LEU A 1 403 ? 23.965 -28.739 -26.833 1.00 34.03 403 LEU A C 1
ATOM 3276 O O . LEU A 1 403 ? 23.866 -29.944 -27.038 1.00 34.03 403 LEU A O 1
ATOM 3280 N N . THR A 1 404 ? 22.913 -27.925 -26.938 1.00 36.47 404 THR A N 1
ATOM 3281 C CA . THR A 1 404 ? 21.563 -28.376 -27.330 1.00 36.47 404 THR A CA 1
ATOM 3282 C C . THR A 1 404 ? 21.305 -28.328 -28.842 1.00 36.47 404 THR A C 1
ATOM 3284 O O . THR A 1 404 ? 20.216 -28.676 -29.282 1.00 36.47 404 THR A O 1
ATOM 3287 N N . LEU A 1 405 ? 22.314 -27.987 -29.653 1.00 36.72 405 LEU A N 1
ATOM 3288 C CA . LEU A 1 405 ? 22.232 -27.962 -31.122 1.00 36.72 405 LEU A CA 1
ATOM 3289 C C . LEU A 1 405 ? 22.956 -29.127 -31.829 1.00 36.72 405 LEU A C 1
ATOM 3291 O O . LEU A 1 405 ? 23.035 -29.129 -33.052 1.00 36.72 405 LEU A O 1
ATOM 3295 N N . PHE A 1 406 ? 23.444 -30.135 -31.092 1.00 33.66 406 PHE A N 1
ATOM 3296 C CA . PHE A 1 406 ? 24.166 -31.290 -31.660 1.00 33.66 406 PHE A CA 1
ATOM 3297 C C . PHE A 1 406 ? 23.714 -32.663 -31.121 1.00 33.66 406 PHE A C 1
ATOM 3299 O O . PHE A 1 406 ? 24.525 -33.575 -30.975 1.00 33.66 406 PHE A O 1
ATOM 3306 N N . ILE A 1 407 ? 22.416 -32.841 -30.850 1.00 38.97 407 ILE A N 1
ATOM 3307 C CA . ILE A 1 407 ? 21.816 -34.184 -30.739 1.00 38.97 407 ILE A CA 1
ATOM 3308 C C . ILE A 1 407 ? 20.510 -34.230 -31.548 1.00 38.97 407 ILE A C 1
ATOM 3310 O O . ILE A 1 407 ? 19.426 -34.147 -30.976 1.00 38.97 407 ILE A O 1
ATOM 3314 N N . ILE A 1 408 ? 20.645 -34.335 -32.877 1.00 33.59 408 ILE A N 1
ATOM 3315 C CA . ILE A 1 408 ? 19.900 -35.242 -33.776 1.00 33.59 408 ILE A CA 1
ATOM 3316 C C . ILE A 1 408 ? 20.907 -35.751 -34.806 1.00 33.59 408 ILE A C 1
ATOM 3318 O O . ILE A 1 408 ? 21.647 -34.897 -35.348 1.00 33.59 408 ILE A O 1
#

Secondary structure (DSSP, 8-state):
--GGG-TTGGGTEEE-GGGB-GGGGGGGPPPPGGG---TT----TT-TTSPPTTTTBSSSS-SEEESS--TT-----GGG----HHHHHHHHHHTTTT-TTTTS-PPP--------------SS-SS--TT----------TT--SPPPTT-EE-TTS-EE-HHHHHHHT--B-TT-HHHHHHHHHTTHHHHTHHHHHHHBTTTTT-PPP-SS--S-PPPPPPP-BSSHHHHHHHHHTTGGGT-HHHHHHBTTTTT-PPPHHHHHHHHHTTSHHHHHHHHHTT----SS-HHHHHHHHHTTHHHHSHHHHHHH-TTTTT-S----S--TT--------S------S-S---HHHHHHHHHHHHTS------SSSTTSSSS------S--SSSTHHHHHHHHHGGGS--

Foldseek 3Di:
DALLQAPCCVVWKDFDLVQADPVCSVVNHHDDPVVDDLLPFDRDQLALRYAFQLFRGLQLHGRMDTPDDPVPFFHFHSLLGDHAPRNVVSVCSVVVVVPPVPPPCPDDPPPDDDDDDDPDDDDPDPPDPPPPPDDPPPPDLPDDPDDADVQWDQDSVRDTDHRQRVLVVQLDAAPVCVVVLVCCQVVVCCAVVVSPNCNHNVNSQVSTGDDPDDDDHQGHFRDDAAQDVVVLLVCVQVVCCVPPLVSVVRNCVSSLVDDDPVLSVCQSQLSRVSVVNVCVVVQDDAFSGDQSNLLSCVVVVCCPVVVSCCSSGVCVNNVSRDDDDDDDDPDPPPVPPDPPPPVPPPPHDPPVVVVVVVVVVVVVPPPDPDDPPPPPPPPDDDDDDDDDPPPVCVVPVVVVVVVVVPDD

pLDDT: mean 70.72, std 25.01, range [26.11, 97.38]

Radius of gyration: 30.17 Å; chains: 1; bounding box: 67×63×101 Å

InterPro domains:
  IPR001506 Peptidase M12A [PF01400] (2-96)
  IPR001506 Peptidase M12A [PR00480] (3-20)
  IPR001506 Peptidase M12A [PR00480] (42-57)
  IPR001506 Peptidase M12A [PR00480] (83-96)
  IPR001506 Peptidase M12A [PS51864] (1-98)
  IPR003582 ShKT domain [PF01549] (224-258)
  IPR003582 ShKT domain [PF01549] (285-321)
  IPR003582 ShKT domain [PS51670] (224-258)
  IPR003582 ShKT domain [SM00254] (170-209)
  IPR003582 ShKT domain [SM00254] (223-259)
  IPR003582 ShKT domain [SM00254] (284-322)
  IPR024079 Metallopeptidase, catalytic domain superfamily [G3DSA:3.40.390.10] (1-100)